Protein 4E6H (pdb70)

Radius of gyration: 32.58 Å; Cα contacts (8 Å, |Δi|>4): 567; chains: 1; bounding box: 74×67×100 Å

Foldseek 3Di:
DDDPDPLVVLVVVCVLFVLFVVSLLVNLVVCVVVVVVVVNVVSLVSVCVLQVAQLLSLLAVLVVQVVPLHDPVPPPVSCCRACPDPSHHQDPSNLVSVLVVLPSVQPCVVHPDVSVVSSLVSLVVNVQQYVLQDQACVVSLVVNLCSLVVDDQPDPVSVVVSVVVNLVSLLSNLQAQHDCLVVSLVVVLVVLCVVDVVCSVVSNVVRVVSNVVSPVVNVVLCVLCPPADDQQHNHSVVDDSPNTAGQLDDDVVNLNSLVVSLVVLVVVPSVDDPVSSLSSSLNSLSSSCNRRVNDLVSLQVNLCSQPVPDHDLCSSLVSLSSSCSNVVLDPVSLVVNLVSCVVVVVNVSNLVSLVSNLVSLVSVLVCCCVVPVVPVVVNVVSLASNQVSLLVSLVVCCVVPRDVVSVVSLVVVVVVQPSHDLVSLLSVLVVVCPVPNDRVVSVVSLVSVCVRDLLELVNLLSNLVVCLVSVVLVVNVVSLVVSQVRYDDCPSVLVSLLVSLLSCVVVDPVVSSVVSVVVSCVVDPPDDPVVSVLSSPDDPPHSVCCVPPVVVD

Secondary structure (DSSP, 8-state):
---S-HHHHHHHHHHH-TT-HHHHHHHHHHHHHTT-HHHHHHHHHHHHHH-TT-HHHHHHHHHHHHT----HHHHHHHHHHHT-SSS----HHHHHHHHHHHHHHS-STTTHHHHHHHHHHHHHHHIIIIITT-SS-HHHHHHHHHHHHT----SHHHHHHHHHHHHHHHHHHTTS--SSHHHHHHHHHHHHHHH-TTTHHHHHHHHHHHHHHHHHHHHHHHHHTTT------SSSTT--TTTS--TT---HHHHHHHHHHHHHHHT-TT---HHHHHHHHHHHHHHHHHHTTT-HHHHHHHHHHHHHHS--TTHHHHHHHHHHHH-TT-HHHHHHHHHHHHHTT-HHHHHHHHHHHHHHHHHHHHHHHHHSTT-HHHHHHHHHHHHHHHHHHHHHHHHHH-HHHHHHHHHHHHHTGGGS-THHHHHHHHHHHTTTS--HHHHHHHHHHHHHHTT-HHHHHHHHHHHHHHT-HHHHHHHHHHHTTTSSSTTHHHHHHHHHHHHHHHT--SHHHHHHHHHHHHHSTT--HHHHHHHHT-BTTB-HHHHHT-TT-

Nearest PDB structures (foldseek):
  4e6h-assembly1_A-2  TM=1.002E+00  e=3.837E-68  Kluyveromyces lactis NRRL Y-1140
  4e85-assembly1_B  TM=9.839E-01  e=1.282E-58  Kluyveromyces lactis NRRL Y-1140
  4eba-assembly2_D  TM=9.836E-01  e=1.186E-58  Kluyveromyces lactis NRRL Y-1140
  4eba-assembly1_A  TM=9.562E-01  e=1.755E-58  Kluyveromyces lactis NRRL Y-1140
  4eba-assembly3_E  TM=9.818E-01  e=4.554E-57  Kluyveromyces lactis NRRL Y-1140

InterPro domains:
  IPR003107 HAT (Half-A-TPR) repeat [SM00386] (62-94)
  IPR003107 HAT (Half-A-TPR) repeat [SM00386] (99-133)
  IPR003107 HAT (Half-A-TPR) repeat [SM00386] (147-179)
  IPR003107 HAT (Half-A-TPR) repeat [SM00386] (190-223)
  IPR003107 HAT (Half-A-TPR) repeat [SM00386] (256-296)
  IPR003107 HAT (Half-A-TPR) repeat [SM00386] (466-498)
  IPR003107 HAT (Half-A-TPR) repeat [SM00386] (500-535)
  IPR008847 Suppressor of forked [PF05843] (33-579)
  IPR011990 Tetratricopeptide-like helical domain superfamily [SSF48452] (39-584)
  IPR045243 mRNA 3'-end-processing protein Rna14-like [PTHR19980] (19-592)

Sequence (553 aa):
RDESDVIGKLNDMIEEQPTDIFLYVKLLKHHVSLKQWKQVYETFDKLHDRFPLMANIWCMRLSLEFDKELDAAVIEPVLARCLSKELGNNDLSLWLSYITYVRKKNDIITGGEEARNIVIQAFQVVVDKCAIFEPKSIQFWNEYLHFLEHWKPVNKFEEQQRVQYIRKLYKTLLCQPMDCLESMWQRYTQWEQDVNQLTARRHIGELSAQYMNARSLYQDWLNITKGLKRNLPITLNQATESNLPKPNEYDVQQLLIWLEWIRWESDNKLELSDDLHKARMTYVYMQAAQHVCFAPEIWFNMANYQGEKNTDSTVITKYLKLGQQCIPNSAVLAFSLSEQYELNTKIPEIETTILSCIDRIHLDLAALMEDDPTNESAINQLKSKLTYVYCVYMNTMKRIQGLAASRKIFGKCRRLKKLVTPDIYLENAYIEYHISKDTKTACKVLELGLKYFATDGEYINKYLDFLIYVNEESQVKSLFESSIDKISDSHLLKMIFQKVIFFESKVGSLNSVRTLEKRFFEKFPEVNKLEEFTNKYKVLDVNYLQRLELDYM

Structure (mmCIF, N/CA/C/O backbone):
data_4E6H
#
_entry.id   4E6H
#
_cell.length_a   117.350
_cell.length_b   59.790
_cell.length_c   123.480
_cell.angle_alpha   90.00
_cell.angle_beta   101.55
_cell.angle_gamma   90.00
#
_symmetry.space_group_name_H-M   'C 1 2 1'
#
loop_
_entity.id
_entity.type
_entity.pdbx_description
1 polymer "mRNA 3'-end-processing protein RNA14"
2 water water
#
loop_
_atom_site.group_PDB
_atom_site.id
_atom_site.type_symbol
_atom_site.label_atom_id
_atom_site.label_alt_id
_atom_site.label_comp_id
_atom_site.label_asym_id
_atom_site.label_entity_id
_atom_site.label_seq_id
_atom_site.pdbx_PDB_ins_code
_atom_site.Cartn_x
_atom_site.Cartn_y
_atom_site.Cartn_z
_atom_site.occupancy
_atom_site.B_iso_or_equiv
_atom_site.auth_seq_id
_atom_site.auth_comp_id
_atom_site.auth_asym_id
_atom_site.auth_atom_id
_atom_site.pdbx_PDB_model_num
ATOM 1 N N . ARG A 1 46 ? -3.351 27.423 46.775 1.00 86.95 28 ARG A N 1
ATOM 2 C CA . ARG A 1 46 ? -4.558 26.609 47.051 1.00 89.13 28 ARG A CA 1
ATOM 3 C C . ARG A 1 46 ? -5.429 26.565 45.803 1.00 89.13 28 ARG A C 1
ATOM 4 O O . ARG A 1 46 ? -6.093 27.541 45.477 1.00 88.07 28 ARG A O 1
ATOM 12 N N . ASP A 1 47 ? -5.394 25.436 45.098 1.00 90.95 29 ASP A N 1
ATOM 13 C CA . ASP A 1 47 ? -6.188 25.223 43.882 1.00 89.87 29 ASP A CA 1
ATOM 14 C C . ASP A 1 47 ? -7.374 24.372 44.353 1.00 87.91 29 ASP A C 1
ATOM 15 O O . ASP A 1 47 ? -7.540 24.176 45.550 1.00 86.51 29 ASP A O 1
ATOM 20 N N . GLU A 1 48 ? -8.189 23.869 43.435 1.00 88.82 30 GLU A N 1
ATOM 21 C CA . GLU A 1 48 ? -9.340 23.043 43.800 1.00 90.82 30 GLU A CA 1
ATOM 22 C C . GLU A 1 48 ? -9.047 21.576 43.572 1.00 92.35 30 GLU A C 1
ATOM 23 O O . GLU A 1 48 ? -8.487 20.873 44.416 1.00 94.85 30 GLU A O 1
ATOM 29 N N . SER A 1 49 ? -9.497 21.124 42.412 1.00 90.68 31 SER A N 1
ATOM 30 C CA . SER A 1 49 ? -9.288 19.772 41.959 1.00 87.33 31 SER A CA 1
ATOM 31 C C . SER A 1 49 ? -9.087 19.836 40.439 1.00 86.25 31 SER A C 1
ATOM 32 O O . SER A 1 49 ? -9.824 19.214 39.663 1.00 84.70 31 SER A O 1
ATOM 35 N N . ASP A 1 50 ? -8.106 20.668 40.051 1.00 83.32 32 ASP A N 1
ATOM 36 C CA . ASP A 1 50 ? -7.643 20.829 38.666 1.00 78.45 32 ASP A CA 1
ATOM 37 C C . ASP A 1 50 ? -6.176 20.373 38.740 1.00 75.93 32 ASP A C 1
ATOM 38 O O . ASP A 1 50 ? -5.312 21.022 39.329 1.00 75.27 32 ASP A O 1
ATOM 43 N N . VAL A 1 51 ? -5.937 19.200 38.179 1.00 72.75 33 VAL A N 1
ATOM 44 C CA . VAL A 1 51 ? -4.633 18.578 38.170 1.00 71.57 33 VAL A CA 1
ATOM 45 C C . VAL A 1 51 ? -3.570 19.442 37.503 1.00 68.74 33 VAL A C 1
ATOM 46 O O . VAL A 1 51 ? -2.456 19.578 38.025 1.00 62.09 33 VAL A O 1
ATOM 50 N N . ILE A 1 52 ? -3.928 20.030 36.363 1.00 65.99 34 ILE A N 1
ATOM 51 C CA . ILE A 1 52 ? -3.023 20.879 35.604 1.00 64.28 34 ILE A CA 1
ATOM 52 C C . ILE A 1 52 ? -2.475 22.019 36.460 1.00 63.65 34 ILE A C 1
ATOM 53 O O . ILE A 1 52 ? -1.301 22.401 36.321 1.00 60.36 34 ILE A O 1
ATOM 58 N N . GLY A 1 53 ? -3.310 22.536 37.357 1.00 59.45 35 GLY A N 1
ATOM 59 C CA . GLY A 1 53 ? -2.882 23.625 38.217 1.00 57.25 35 GLY A CA 1
ATOM 60 C C . GLY A 1 53 ? -1.893 23.186 39.287 1.00 58.90 35 GLY A C 1
ATOM 61 O O . GLY A 1 53 ? -0.911 23.881 39.561 1.00 53.57 35 GLY A O 1
ATOM 62 N N . LYS A 1 54 ? -2.153 22.037 39.909 1.00 60.81 36 LYS A N 1
ATOM 63 C CA . LYS A 1 54 ? -1.254 21.509 40.936 1.00 58.97 36 LYS A CA 1
ATOM 64 C C . LYS A 1 54 ? 0.069 21.114 40.272 1.00 56.82 36 LYS A C 1
ATOM 65 O O . LYS A 1 54 ? 1.149 21.445 40.778 1.00 51.92 36 LYS A O 1
ATOM 71 N N . LEU A 1 55 ? -0.014 20.434 39.127 1.00 55.28 37 LEU A N 1
ATOM 72 C CA . LEU A 1 55 ? 1.192 20.007 38.430 1.00 54.26 37 LEU A CA 1
ATOM 73 C C . LEU A 1 55 ? 2.123 21.174 38.093 1.00 54.43 37 LEU A C 1
ATOM 74 O O . LEU A 1 55 ? 3.322 21.135 38.378 1.00 54.99 37 LEU A O 1
ATOM 79 N N . ASN A 1 56 ? 1.584 22.230 37.513 1.00 52.47 38 ASN A N 1
ATOM 80 C CA . ASN A 1 56 ? 2.424 23.365 37.165 1.00 54.20 38 ASN A CA 1
ATOM 81 C C . ASN A 1 56 ? 3.036 24.081 38.369 1.00 52.08 38 ASN A C 1
ATOM 82 O O . ASN A 1 56 ? 4.086 24.707 38.233 1.00 46.94 38 ASN A O 1
ATOM 87 N N . ASP A 1 57 ? 2.351 24.011 39.514 1.00 51.29 39 ASP A N 1
ATOM 88 C CA . ASP A 1 57 ? 2.831 24.601 40.744 1.00 55.50 39 ASP A CA 1
ATOM 89 C C . ASP A 1 57 ? 4.093 23.815 41.163 1.00 54.30 39 ASP A C 1
ATOM 90 O O . ASP A 1 57 ? 5.135 24.410 41.436 1.00 53.23 39 ASP A O 1
ATOM 95 N N . MET A 1 58 ? 3.990 22.489 41.197 1.00 46.54 40 MET A N 1
ATOM 96 C CA . MET A 1 58 ? 5.128 21.654 41.550 1.00 47.88 40 MET A CA 1
ATOM 97 C C . MET A 1 58 ? 6.275 21.887 40.559 1.00 45.84 40 MET A C 1
ATOM 98 O O . MET A 1 58 ? 7.438 22.036 40.951 1.00 37.94 40 MET A O 1
ATOM 103 N N . ILE A 1 59 ? 5.949 21.913 39.272 1.00 40.08 41 ILE A N 1
ATOM 104 C CA . ILE A 1 59 ? 6.987 22.183 38.288 1.00 41.24 41 ILE A CA 1
ATOM 105 C C . ILE A 1 59 ? 7.656 23.539 38.592 1.00 41.33 41 ILE A C 1
ATOM 106 O O . ILE A 1 59 ? 8.879 23.695 38.579 1.00 37.35 41 ILE A O 1
ATOM 111 N N . GLU A 1 60 ? 6.839 24.521 38.900 1.00 41.80 42 GLU A N 1
ATOM 112 C CA . GLU A 1 60 ? 7.399 25.814 39.165 1.00 47.83 42 GLU A CA 1
ATOM 113 C C . GLU A 1 60 ? 8.371 25.761 40.352 1.00 48.04 42 GLU A C 1
ATOM 114 O O . GLU A 1 60 ? 9.406 26.425 40.336 1.00 42.87 42 GLU A O 1
ATOM 120 N N . GLU A 1 61 ? 8.028 24.971 41.377 1.00 48.18 43 GLU A N 1
ATOM 121 C CA . GLU A 1 61 ? 8.889 24.851 42.547 1.00 49.63 43 GLU A CA 1
ATOM 122 C C . GLU A 1 61 ? 10.207 24.139 42.263 1.00 47.14 43 GLU A C 1
ATOM 123 O O . GLU A 1 61 ? 11.235 24.510 42.826 1.00 47.45 43 GLU A O 1
ATOM 129 N N . GLN A 1 62 ? 10.169 23.131 41.396 1.00 39.23 44 GLN A N 1
ATOM 130 C CA . GLN A 1 62 ? 11.360 22.349 41.068 1.00 42.02 44 GLN A CA 1
ATOM 131 C C . GLN A 1 62 ? 11.387 22.235 39.568 1.00 37.45 44 GLN A C 1
ATOM 132 O O . GLN A 1 62 ? 11.078 21.196 39.014 1.00 38.51 44 GLN A O 1
ATOM 138 N N . PRO A 1 63 ? 11.800 23.314 38.891 1.00 37.72 45 PRO A N 1
ATOM 139 C CA . PRO A 1 63 ? 11.826 23.285 37.434 1.00 35.63 45 PRO A CA 1
ATOM 140 C C . PRO A 1 63 ? 12.808 22.315 36.808 1.00 35.90 45 PRO A C 1
ATOM 141 O O . PRO A 1 63 ? 12.811 22.139 35.598 1.00 32.31 45 PRO A O 1
ATOM 145 N N . THR A 1 64 ? 13.617 21.650 37.628 1.00 38.67 46 THR A N 1
ATOM 146 C CA . THR A 1 64 ? 14.571 20.704 37.069 1.00 38.16 46 THR A CA 1
ATOM 147 C C . THR A 1 64 ? 14.121 19.267 37.260 1.00 36.53 46 THR A C 1
ATOM 148 O O . THR A 1 64 ? 14.815 18.344 36.853 1.00 37.55 46 THR A O 1
ATOM 152 N N . ASP A 1 65 ? 12.945 19.086 37.852 1.00 39.37 47 ASP A N 1
ATOM 153 C CA . ASP A 1 65 ? 12.411 17.736 38.096 1.00 37.88 47 ASP A CA 1
ATOM 154 C C . ASP A 1 65 ? 11.686 17.271 36.824 1.00 38.41 47 ASP A C 1
ATOM 155 O O . ASP A 1 65 ? 10.503 17.527 36.609 1.00 38.38 47 ASP A O 1
ATOM 160 N N . ILE A 1 66 ? 12.407 16.575 35.966 1.00 39.96 48 ILE A N 1
ATOM 161 C CA . ILE A 1 66 ? 11.824 16.134 34.713 1.00 42.06 48 ILE A CA 1
ATOM 162 C C . ILE A 1 66 ? 10.549 15.222 34.858 1.00 46.19 48 ILE A C 1
ATOM 163 O O . ILE A 1 66 ? 9.582 15.373 34.092 1.00 45.87 48 ILE A O 1
ATOM 168 N N . PHE A 1 67 ? 10.525 14.300 35.821 1.00 43.34 49 PHE A N 1
ATOM 169 C CA . PHE A 1 67 ? 9.342 13.463 35.941 1.00 39.95 49 PHE A CA 1
ATOM 170 C C . PHE A 1 67 ? 8.097 14.332 36.102 1.00 38.41 49 PHE A C 1
ATOM 171 O O . PHE A 1 67 ? 7.065 13.998 35.565 1.00 37.33 49 PHE A O 1
ATOM 179 N N . LEU A 1 68 ? 8.182 15.446 36.833 1.00 35.01 50 LEU A N 1
ATOM 180 C CA . LEU A 1 68 ? 7.011 16.301 36.953 1.00 38.21 50 LEU A CA 1
ATOM 181 C C . LEU A 1 68 ? 6.496 16.737 35.575 1.00 40.56 50 LEU A C 1
ATOM 182 O O . LEU A 1 68 ? 5.291 16.745 35.357 1.00 43.36 50 LEU A O 1
ATOM 187 N N . TYR A 1 69 ? 7.383 17.081 34.635 1.00 41.39 51 TYR A N 1
ATOM 188 C CA . TYR A 1 69 ? 6.896 17.496 33.304 1.00 40.47 51 TYR A CA 1
ATOM 189 C C . TYR A 1 69 ? 6.292 16.311 32.606 1.00 41.12 51 TYR A C 1
ATOM 190 O O . TYR A 1 69 ? 5.293 16.458 31.881 1.00 38.84 51 TYR A O 1
ATOM 199 N N . VAL A 1 70 ? 6.929 15.150 32.779 1.00 42.91 52 VAL A N 1
ATOM 200 C CA . VAL A 1 70 ? 6.435 13.907 32.157 1.00 45.68 52 VAL A CA 1
ATOM 201 C C . VAL A 1 70 ? 4.976 13.665 32.604 1.00 47.44 52 VAL A C 1
ATOM 202 O O . VAL A 1 70 ? 4.093 13.371 31.783 1.00 46.99 52 VAL A O 1
ATOM 206 N N . LYS A 1 71 ? 4.718 13.806 33.900 1.00 47.85 53 LYS A N 1
ATOM 207 C CA . LYS A 1 71 ? 3.371 13.602 34.379 1.00 49.01 53 LYS A CA 1
ATOM 208 C C . LYS A 1 71 ? 2.432 14.599 33.732 1.00 50.20 53 LYS A C 1
ATOM 209 O O . LYS A 1 71 ? 1.358 14.217 33.288 1.00 52.02 53 LYS A O 1
ATOM 215 N N . LEU A 1 72 ? 2.835 15.866 33.659 1.00 47.84 54 LEU A N 1
ATOM 216 C CA . LEU A 1 72 ? 1.968 16.880 33.083 1.00 43.02 54 LEU A CA 1
ATOM 217 C C . LEU A 1 72 ? 1.719 16.624 31.583 1.00 45.92 54 LEU A C 1
ATOM 218 O O . LEU A 1 72 ? 0.662 16.976 31.052 1.00 47.73 54 LEU A O 1
ATOM 223 N N . LEU A 1 73 ? 2.688 15.990 30.926 1.00 44.75 55 LEU A N 1
ATOM 224 C CA . LEU A 1 73 ? 2.620 15.668 29.507 1.00 46.12 55 LEU A CA 1
ATOM 225 C C . LEU A 1 73 ? 1.677 14.470 29.276 1.00 53.28 55 LEU A C 1
ATOM 226 O O . LEU A 1 73 ? 0.841 14.489 28.355 1.00 47.43 55 LEU A O 1
ATOM 231 N N . LYS A 1 74 ? 1.811 13.419 30.090 1.00 55.32 56 LYS A N 1
ATOM 232 C CA . LYS A 1 74 ? 0.910 12.284 29.953 1.00 54.38 56 LYS A CA 1
ATOM 233 C C . LYS A 1 74 ? -0.512 12.815 30.107 1.00 55.93 56 LYS A C 1
ATOM 234 O O . LYS A 1 74 ? -1.407 12.471 29.317 1.00 57.50 56 LYS A O 1
ATOM 240 N N . HIS A 1 75 ? -0.716 13.688 31.094 1.00 54.97 57 HIS A N 1
ATOM 241 C CA . HIS A 1 75 ? -2.038 14.268 31.313 1.00 55.55 57 HIS A CA 1
ATOM 242 C C . HIS A 1 75 ? -2.580 15.062 30.110 1.00 57.51 57 HIS A C 1
ATOM 243 O O . HIS A 1 75 ? -3.716 14.870 29.725 1.00 59.43 57 HIS A O 1
ATOM 250 N N . HIS A 1 76 ? -1.793 15.962 29.522 1.00 59.46 58 HIS A N 1
ATOM 251 C CA . HIS A 1 76 ? -2.273 16.714 28.360 1.00 58.24 58 HIS A CA 1
ATOM 252 C C . HIS A 1 76 ? -2.495 15.791 27.147 1.00 58.63 58 HIS A C 1
ATOM 253 O O . HIS A 1 76 ? -3.401 16.005 26.339 1.00 56.20 58 HIS A O 1
ATOM 260 N N . VAL A 1 77 ? -1.667 14.763 27.028 1.00 60.43 59 VAL A N 1
ATOM 261 C CA . VAL A 1 77 ? -1.791 13.797 25.938 1.00 62.06 59 VAL A CA 1
ATOM 262 C C . VAL A 1 77 ? -3.085 12.983 26.045 1.00 67.64 59 VAL A C 1
ATOM 263 O O . VAL A 1 77 ? -3.749 12.737 25.042 1.00 69.37 59 VAL A O 1
ATOM 267 N N . SER A 1 78 ? -3.461 12.583 27.255 1.00 69.77 60 SER A N 1
ATOM 268 C CA . SER A 1 78 ? -4.678 11.794 27.415 1.00 70.74 60 SER A CA 1
ATOM 269 C C . SER A 1 78 ? -5.927 12.645 27.155 1.00 70.68 60 SER A C 1
ATOM 270 O O . SER A 1 78 ? -6.981 12.126 26.822 1.00 71.10 60 SER A O 1
ATOM 273 N N . LEU A 1 79 ? -5.814 13.954 27.317 1.00 68.98 61 LEU A N 1
ATOM 274 C CA . LEU A 1 79 ? -6.949 14.823 27.078 1.00 67.24 61 LEU A CA 1
ATOM 275 C C . LEU A 1 79 ? -6.847 15.414 25.676 1.00 69.50 61 LEU A C 1
ATOM 276 O O . LEU A 1 79 ? -7.627 16.299 25.308 1.00 68.52 61 LEU A O 1
ATOM 281 N N . LYS A 1 80 ? -5.865 14.931 24.913 1.00 72.66 62 LYS A N 1
ATOM 282 C CA . LYS A 1 80 ? -5.592 15.388 23.548 1.00 76.46 62 LYS A CA 1
ATOM 283 C C . LYS A 1 80 ? -5.347 16.908 23.396 1.00 77.33 62 LYS A C 1
ATOM 284 O O . LYS A 1 80 ? -5.526 17.464 22.310 1.00 78.50 62 LYS A O 1
ATOM 290 N N . GLN A 1 81 ? -4.921 17.580 24.461 1.00 75.22 63 GLN A N 1
ATOM 291 C CA . GLN A 1 81 ? -4.668 19.018 24.381 1.00 75.93 63 GLN A CA 1
ATOM 292 C C . GLN A 1 81 ? -3.242 19.284 23.862 1.00 73.40 63 GLN A C 1
ATOM 293 O O . GLN A 1 81 ? -2.384 19.803 24.580 1.00 73.19 63 GLN A O 1
ATOM 299 N N . TRP A 1 82 ? -3.008 18.943 22.602 1.00 69.38 64 TRP A N 1
ATOM 300 C CA . TRP A 1 82 ? -1.692 19.073 22.006 1.00 69.51 64 TRP A CA 1
ATOM 301 C C . TRP A 1 82 ? -0.994 20.419 22.066 1.00 68.89 64 TRP A C 1
ATOM 302 O O . TRP A 1 82 ? 0.237 20.478 22.073 1.00 66.62 64 TRP A O 1
ATOM 313 N N . LYS A 1 83 ? -1.744 21.506 22.103 1.00 65.52 65 LYS A N 1
ATOM 314 C CA . LYS A 1 83 ? -1.075 22.789 22.188 1.00 63.45 65 LYS A CA 1
ATOM 315 C C . LYS A 1 83 ? -0.252 22.795 23.498 1.00 64.05 65 LYS A C 1
ATOM 316 O O . LYS A 1 83 ? 0.925 23.140 23.494 1.00 59.79 65 LYS A O 1
ATOM 322 N N . GLN A 1 84 ? -0.877 22.398 24.610 1.00 64.19 66 GLN A N 1
ATOM 323 C CA . GLN A 1 84 ? -0.195 22.361 25.903 1.00 63.55 66 GLN A CA 1
ATOM 324 C C . GLN A 1 84 ? 0.904 21.305 25.957 1.00 59.60 66 GLN A C 1
ATOM 325 O O . GLN A 1 84 ? 1.921 21.521 26.623 1.00 58.88 66 GLN A O 1
ATOM 331 N N . VAL A 1 85 ? 0.708 20.175 25.277 1.00 54.12 67 VAL A N 1
ATOM 332 C CA . VAL A 1 85 ? 1.751 19.135 25.230 1.00 54.84 67 VAL A CA 1
ATOM 333 C C . VAL A 1 85 ? 3.041 19.746 24.642 1.00 56.97 67 VAL A C 1
ATOM 334 O O . VAL A 1 85 ? 4.127 19.622 25.215 1.00 59.45 67 VAL A O 1
ATOM 338 N N . TYR A 1 86 ? 2.909 20.406 23.498 1.00 54.73 68 TYR A N 1
ATOM 339 C CA . TYR A 1 86 ? 4.039 21.034 22.836 1.00 52.42 68 TYR A CA 1
ATOM 340 C C . TYR A 1 86 ? 4.591 22.180 23.670 1.00 53.52 68 TYR A C 1
ATOM 341 O O . TYR A 1 86 ? 5.807 22.394 23.691 1.00 53.57 68 TYR A O 1
ATOM 350 N N . GLU A 1 87 ? 3.718 22.896 24.387 1.00 52.18 69 GLU A N 1
ATOM 351 C CA . GLU A 1 87 ? 4.174 23.984 25.252 1.00 50.07 69 GLU A CA 1
ATOM 352 C C . GLU A 1 87 ? 5.005 23.410 26.425 1.00 50.19 69 GLU A C 1
ATOM 353 O O . GLU A 1 87 ? 6.021 24.006 26.849 1.00 46.01 69 GLU A O 1
ATOM 359 N N . THR A 1 88 ? 4.552 22.261 26.948 1.00 44.95 70 THR A N 1
ATOM 360 C CA . THR A 1 88 ? 5.229 21.608 28.046 1.00 45.30 70 THR A CA 1
ATOM 361 C C . THR A 1 88 ? 6.597 21.103 27.582 1.00 42.06 70 THR A C 1
ATOM 362 O O . THR A 1 88 ? 7.611 21.377 28.232 1.00 38.72 70 THR A O 1
ATOM 366 N N . PHE A 1 89 ? 6.641 20.386 26.467 1.00 43.15 71 PHE A N 1
ATOM 367 C CA . PHE A 1 89 ? 7.929 19.940 25.928 1.00 44.17 71 PHE A CA 1
ATOM 368 C C . PHE A 1 89 ? 8.899 21.126 25.692 1.00 47.20 71 PHE A C 1
ATOM 369 O O . PHE A 1 89 ? 10.074 21.058 26.069 1.00 50.78 71 PHE A O 1
ATOM 377 N N . ASP A 1 90 ? 8.418 22.213 25.085 1.00 45.92 72 ASP A N 1
ATOM 378 C CA . ASP A 1 90 ? 9.276 23.378 24.815 1.00 45.78 72 ASP A CA 1
ATOM 379 C C . ASP A 1 90 ? 9.897 23.950 26.111 1.00 48.63 72 ASP A C 1
ATOM 380 O O . ASP A 1 90 ? 11.042 24.414 26.125 1.00 48.67 72 ASP A O 1
ATOM 385 N N . LYS A 1 91 ? 9.141 23.917 27.196 1.00 46.89 73 LYS A N 1
ATOM 386 C CA . LYS A 1 91 ? 9.675 24.357 28.469 1.00 47.34 73 LYS A CA 1
ATOM 387 C C . LYS A 1 91 ? 10.881 23.454 28.820 1.00 43.47 73 LYS A C 1
ATOM 388 O O . LYS A 1 91 ? 11.911 23.943 29.248 1.00 42.76 73 LYS A O 1
ATOM 394 N N . LEU A 1 92 ? 10.730 22.144 28.662 1.00 39.78 74 LEU A N 1
ATOM 395 C CA . LEU A 1 92 ? 11.814 21.189 28.934 1.00 37.52 74 LEU A CA 1
ATOM 396 C C . LEU A 1 92 ? 13.041 21.454 28.058 1.00 39.81 74 LEU A C 1
ATOM 397 O O . LEU A 1 92 ? 14.147 21.480 28.573 1.00 39.64 74 LEU A O 1
ATOM 402 N N . HIS A 1 93 ? 12.824 21.631 26.738 1.00 41.80 75 HIS A N 1
ATOM 403 C CA . HIS A 1 93 ? 13.906 21.855 25.778 1.00 39.99 75 HIS A CA 1
ATOM 404 C C . HIS A 1 93 ? 14.658 23.120 26.055 1.00 38.47 75 HIS A C 1
ATOM 405 O O . HIS A 1 93 ? 15.864 23.192 25.820 1.00 41.32 75 HIS A O 1
ATOM 412 N N . ASP A 1 94 ? 13.947 24.132 26.512 1.00 35.32 76 ASP A N 1
ATOM 413 C CA . ASP A 1 94 ? 14.597 25.390 26.791 1.00 42.99 76 ASP A CA 1
ATOM 414 C C . ASP A 1 94 ? 15.592 25.248 27.940 1.00 44.42 76 ASP A C 1
ATOM 415 O O . ASP A 1 94 ? 16.669 25.832 27.910 1.00 39.99 76 ASP A O 1
ATOM 420 N N . ARG A 1 95 ? 15.246 24.411 28.914 1.00 42.65 77 ARG A N 1
ATOM 421 C CA . ARG A 1 95 ? 16.073 24.202 30.084 1.00 40.48 77 ARG A CA 1
ATOM 422 C C . ARG A 1 95 ? 17.085 23.100 29.871 1.00 36.74 77 ARG A C 1
ATOM 423 O O . ARG A 1 95 ? 18.251 23.266 30.242 1.00 33.62 77 ARG A O 1
ATOM 431 N N . PHE A 1 96 ? 16.648 22.018 29.226 1.00 33.72 78 PHE A N 1
ATOM 432 C CA . PHE A 1 96 ? 17.496 20.832 28.965 1.00 33.44 78 PHE A CA 1
ATOM 433 C C . PHE A 1 96 ? 17.708 20.569 27.475 1.00 36.58 78 PHE A C 1
ATOM 434 O O . PHE A 1 96 ? 17.410 19.466 26.973 1.00 31.05 78 PHE A O 1
ATOM 442 N N . PRO A 1 97 ? 18.291 21.551 26.761 1.00 35.54 79 PRO A N 1
ATOM 443 C CA . PRO A 1 97 ? 18.545 21.445 25.327 1.00 33.51 79 PRO A CA 1
ATOM 444 C C . PRO A 1 97 ? 19.324 20.245 24.849 1.00 39.22 79 PRO A C 1
ATOM 445 O O . PRO A 1 97 ? 19.077 19.754 23.756 1.00 40.76 79 PRO A O 1
ATOM 449 N N . LEU A 1 98 ? 20.268 19.778 25.658 1.00 42.18 80 LEU A N 1
ATOM 450 C CA . LEU A 1 98 ? 21.104 18.639 25.280 1.00 40.90 80 LEU A CA 1
ATOM 451 C C . LEU A 1 98 ? 20.695 17.268 25.861 1.00 42.46 80 LEU A C 1
ATOM 452 O O . LEU A 1 98 ? 21.481 16.320 25.820 1.00 42.94 80 LEU A O 1
ATOM 457 N N . MET A 1 99 ? 19.489 17.168 26.413 1.00 40.97 81 MET A N 1
ATOM 458 C CA . MET A 1 99 ? 18.986 15.886 26.972 1.00 38.18 81 MET A CA 1
ATOM 459 C C . MET A 1 99 ? 18.388 15.161 25.784 1.00 33.38 81 MET A C 1
ATOM 460 O O . MET A 1 99 ? 17.209 15.306 25.496 1.00 35.64 81 MET A O 1
ATOM 465 N N . ALA A 1 100 ? 19.196 14.411 25.064 1.00 34.47 82 ALA A N 1
ATOM 466 C CA . ALA A 1 100 ? 18.668 13.775 23.878 1.00 37.18 82 ALA A CA 1
ATOM 467 C C . ALA A 1 100 ? 17.469 12.888 24.190 1.00 42.44 82 ALA A C 1
ATOM 468 O O . ALA A 1 100 ? 16.514 12.867 23.427 1.00 39.66 82 ALA A O 1
ATOM 470 N N . ASN A 1 101 ? 17.479 12.216 25.342 1.00 40.73 83 ASN A N 1
ATOM 471 C CA . ASN A 1 101 ? 16.373 11.318 25.638 1.00 44.08 83 ASN A CA 1
ATOM 472 C C . ASN A 1 101 ? 15.026 11.995 25.547 1.00 45.19 83 ASN A C 1
ATOM 473 O O . ASN A 1 101 ? 14.070 11.387 25.069 1.00 50.63 83 ASN A O 1
ATOM 478 N N . ILE A 1 102 ? 14.938 13.238 26.013 1.00 44.54 84 ILE A N 1
ATOM 479 C CA . ILE A 1 102 ? 13.679 13.997 25.974 1.00 41.35 84 ILE A CA 1
ATOM 480 C C . ILE A 1 102 ? 13.201 14.271 24.540 1.00 45.17 84 ILE A C 1
ATOM 481 O O . ILE A 1 102 ? 11.998 14.234 24.264 1.00 47.35 84 ILE A O 1
ATOM 486 N N . TRP A 1 103 ? 14.130 14.599 23.642 1.00 44.21 85 TRP A N 1
ATOM 487 C CA . TRP A 1 103 ? 13.764 14.821 22.255 1.00 45.37 85 TRP A CA 1
ATOM 488 C C . TRP A 1 103 ? 13.226 13.469 21.705 1.00 46.05 85 TRP A C 1
ATOM 489 O O . TRP A 1 103 ? 12.257 13.425 20.966 1.00 43.48 85 TRP A O 1
ATOM 500 N N . CYS A 1 104 ? 13.852 12.366 22.099 1.00 45.48 86 CYS A N 1
ATOM 501 C CA . CYS A 1 104 ? 13.396 11.059 21.675 1.00 48.05 86 CYS A CA 1
ATOM 502 C C . CYS A 1 104 ? 11.941 10.881 22.131 1.00 50.20 86 CYS A C 1
ATOM 503 O O . CYS A 1 104 ? 11.137 10.272 21.431 1.00 46.00 86 CYS A O 1
ATOM 506 N N . MET A 1 105 ? 11.592 11.430 23.292 1.00 50.18 87 MET A N 1
ATOM 507 C CA . MET A 1 105 ? 10.220 11.279 23.766 1.00 53.08 87 MET A CA 1
ATOM 508 C C . MET A 1 105 ? 9.246 12.009 22.876 1.00 51.40 87 MET A C 1
ATOM 509 O O . MET A 1 105 ? 8.185 11.466 22.564 1.00 52.08 87 MET A O 1
ATOM 514 N N . ARG A 1 106 ? 9.588 13.226 22.476 1.00 47.32 88 ARG A N 1
ATOM 515 C CA . ARG A 1 106 ? 8.695 13.994 21.620 1.00 46.37 88 ARG A CA 1
ATOM 516 C C . ARG A 1 106 ? 8.564 13.341 20.250 1.00 47.60 88 ARG A C 1
ATOM 517 O O . ARG A 1 106 ? 7.454 13.188 19.753 1.00 47.29 88 ARG A O 1
ATOM 525 N N . LEU A 1 107 ? 9.680 12.918 19.658 1.00 49.04 89 LEU A N 1
ATOM 526 C CA . LEU A 1 107 ? 9.610 12.294 18.332 1.00 54.36 89 LEU A CA 1
ATOM 527 C C . LEU A 1 107 ? 8.788 11.009 18.376 1.00 56.91 89 LEU A C 1
ATOM 528 O O . LEU A 1 107 ? 7.865 10.861 17.575 1.00 55.75 89 LEU A O 1
ATOM 533 N N . SER A 1 108 ? 9.098 10.104 19.312 1.00 57.57 90 SER A N 1
ATOM 534 C CA . SER A 1 108 ? 8.358 8.846 19.449 1.00 59.92 90 SER A CA 1
ATOM 535 C C . SER A 1 108 ? 6.845 9.074 19.561 1.00 59.94 90 SER A C 1
ATOM 536 O O . SER A 1 108 ? 6.053 8.327 19.006 1.00 53.46 90 SER A O 1
ATOM 539 N N . LEU A 1 109 ? 6.460 10.122 20.274 1.00 61.19 91 LEU A N 1
ATOM 540 C CA . LEU A 1 109 ? 5.057 10.462 20.456 1.00 66.88 91 LEU A CA 1
ATOM 541 C C . LEU A 1 109 ? 4.406 10.778 19.081 1.00 70.94 91 LEU A C 1
ATOM 542 O O . LEU A 1 109 ? 3.231 10.481 18.845 1.00 68.99 91 LEU A O 1
ATOM 547 N N . GLU A 1 110 ? 5.189 11.375 18.184 1.00 71.37 92 GLU A N 1
ATOM 548 C CA . GLU A 1 110 ? 4.706 11.737 16.869 1.00 73.53 92 GLU A CA 1
ATOM 549 C C . GLU A 1 110 ? 4.690 10.551 15.915 1.00 75.46 92 GLU A C 1
ATOM 550 O O . GLU A 1 110 ? 3.779 10.411 15.114 1.00 77.02 92 GLU A O 1
ATOM 556 N N . PHE A 1 111 ? 5.702 9.699 16.005 1.00 78.51 93 PHE A N 1
ATOM 557 C CA . PHE A 1 111 ? 5.810 8.533 15.143 1.00 78.88 93 PHE A CA 1
ATOM 558 C C . PHE A 1 111 ? 4.646 7.569 15.380 1.00 83.21 93 PHE A C 1
ATOM 559 O O . PHE A 1 111 ? 4.103 6.999 14.431 1.00 84.76 93 PHE A O 1
ATOM 567 N N . ASP A 1 112 ? 4.269 7.380 16.641 1.00 85.16 94 ASP A N 1
ATOM 568 C CA . ASP A 1 112 ? 3.174 6.466 16.978 1.00 90.44 94 ASP A CA 1
ATOM 569 C C . ASP A 1 112 ? 1.821 6.828 16.359 1.00 90.73 94 ASP A C 1
ATOM 570 O O . ASP A 1 112 ? 0.886 6.033 16.405 1.00 91.20 94 ASP A O 1
ATOM 575 N N . LYS A 1 113 ? 1.714 8.018 15.785 1.00 90.92 95 LYS A N 1
ATOM 576 C CA . LYS A 1 113 ? 0.462 8.442 15.181 1.00 92.01 95 LYS A CA 1
ATOM 577 C C . LYS A 1 113 ? 0.604 8.911 13.730 1.00 94.18 95 LYS A C 1
ATOM 578 O O . LYS A 1 113 ? 0.062 8.297 12.801 1.00 94.53 95 LYS A O 1
ATOM 584 N N . GLU A 1 116 ? 0.892 7.232 9.255 1.00 96.85 98 GLU A N 1
ATOM 585 C CA . GLU A 1 116 ? 1.705 8.058 8.356 1.00 98.79 98 GLU A CA 1
ATOM 586 C C . GLU A 1 116 ? 2.691 8.909 9.169 1.00 97.71 98 GLU A C 1
ATOM 587 O O . GLU A 1 116 ? 2.848 8.669 10.368 1.00 102.38 98 GLU A O 1
ATOM 593 N N . LEU A 1 117 ? 3.354 9.886 8.535 1.00 91.97 99 LEU A N 1
ATOM 594 C CA . LEU A 1 117 ? 4.313 10.770 9.239 1.00 85.44 99 LEU A CA 1
ATOM 595 C C . LEU A 1 117 ? 4.213 12.228 8.788 1.00 80.11 99 LEU A C 1
ATOM 596 O O . LEU A 1 117 ? 4.705 12.581 7.719 1.00 76.82 99 LEU A O 1
ATOM 601 N N . ASP A 1 118 ? 3.597 13.071 9.613 1.00 76.78 100 ASP A N 1
ATOM 602 C CA . ASP A 1 118 ? 3.428 14.489 9.282 1.00 75.53 100 ASP A CA 1
ATOM 603 C C . ASP A 1 118 ? 4.732 15.307 9.357 1.00 73.96 100 ASP A C 1
ATOM 604 O O . ASP A 1 118 ? 5.230 15.668 10.434 1.00 72.14 100 ASP A O 1
ATOM 609 N N . ALA A 1 119 ? 5.267 15.620 8.189 1.00 71.12 101 ALA A N 1
ATOM 610 C CA . ALA A 1 119 ? 6.513 16.352 8.108 1.00 67.85 101 ALA A CA 1
ATOM 611 C C . ALA A 1 119 ? 6.428 17.788 8.598 1.00 63.91 101 ALA A C 1
ATOM 612 O O . ALA A 1 119 ? 7.434 18.356 8.981 1.00 66.57 101 ALA A O 1
ATOM 614 N N . ALA A 1 120 ? 5.244 18.375 8.606 1.00 57.90 102 ALA A N 1
ATOM 615 C CA . ALA A 1 120 ? 5.121 19.747 9.047 1.00 58.99 102 ALA A CA 1
ATOM 616 C C . ALA A 1 120 ? 5.435 19.894 10.521 1.00 60.80 102 ALA A C 1
ATOM 617 O O . ALA A 1 120 ? 5.826 20.974 10.980 1.00 60.69 102 ALA A O 1
ATOM 619 N N . VAL A 1 121 ? 5.237 18.803 11.256 1.00 59.28 103 VAL A N 1
ATOM 620 C CA . VAL A 1 121 ? 5.463 18.766 12.691 1.00 62.98 103 VAL A CA 1
ATOM 621 C C . VAL A 1 121 ? 6.845 18.247 13.082 1.00 61.98 103 VAL A C 1
ATOM 622 O O . VAL A 1 121 ? 7.505 18.793 13.978 1.00 61.14 103 VAL A O 1
ATOM 626 N N . ILE A 1 122 ? 7.267 17.193 12.392 1.00 58.75 104 ILE A N 1
ATOM 627 C CA . ILE A 1 122 ? 8.520 16.529 12.687 1.00 56.06 104 ILE A CA 1
ATOM 628 C C . ILE A 1 122 ? 9.827 17.195 12.287 1.00 58.53 104 ILE A C 1
ATOM 629 O O . ILE A 1 122 ? 10.813 17.129 13.037 1.00 56.87 104 ILE A O 1
ATOM 634 N N . GLU A 1 123 ? 9.854 17.846 11.130 1.00 58.74 105 GLU A N 1
ATOM 635 C CA . GLU A 1 123 ? 11.104 18.457 10.683 1.00 59.80 105 GLU A CA 1
ATOM 636 C C . GLU A 1 123 ? 11.496 19.669 11.516 1.00 52.24 105 GLU A C 1
ATOM 637 O O . GLU A 1 123 ? 12.655 19.859 11.787 1.00 52.09 105 GLU A O 1
ATOM 643 N N . PRO A 1 124 ? 10.540 20.509 11.924 1.00 52.02 106 PRO A N 1
ATOM 644 C CA . PRO A 1 124 ? 11.010 21.637 12.736 1.00 52.99 106 PRO A CA 1
ATOM 645 C C . PRO A 1 124 ? 11.712 21.109 14.020 1.00 55.23 106 PRO A C 1
ATOM 646 O O . PRO A 1 124 ? 12.739 21.662 14.458 1.00 54.72 106 PRO A O 1
ATOM 650 N N . VAL A 1 125 ? 11.154 20.042 14.601 1.00 50.97 107 VAL A N 1
ATOM 651 C CA . VAL A 1 125 ? 11.705 19.423 15.811 1.00 49.80 107 VAL A CA 1
ATOM 652 C C . VAL A 1 125 ? 13.095 18.832 15.525 1.00 47.83 107 VAL A C 1
ATOM 653 O O . VAL A 1 125 ? 14.006 18.997 16.308 1.00 47.73 107 VAL A O 1
ATOM 657 N N . LEU A 1 126 ? 13.260 18.162 14.391 1.00 46.93 108 LEU A N 1
ATOM 658 C CA . LEU A 1 126 ? 14.548 17.576 14.059 1.00 44.01 108 LEU A CA 1
ATOM 659 C C . LEU A 1 126 ? 15.547 18.708 13.800 1.00 48.70 108 LEU A C 1
ATOM 660 O O . LEU A 1 126 ? 16.756 18.597 14.133 1.00 45.65 108 LEU A O 1
ATOM 665 N N . ALA A 1 127 ? 15.044 19.796 13.219 1.00 40.33 109 ALA A N 1
ATOM 666 C CA . ALA A 1 127 ? 15.905 20.927 12.926 1.00 45.50 109 ALA A CA 1
ATOM 667 C C . ALA A 1 127 ? 16.404 21.594 14.232 1.00 45.43 109 ALA A C 1
ATOM 668 O O . ALA A 1 127 ? 17.517 22.104 14.274 1.00 46.74 109 ALA A O 1
ATOM 670 N N . ARG A 1 128 ? 15.572 21.613 15.266 1.00 38.39 110 ARG A N 1
ATOM 671 C CA . ARG A 1 128 ? 15.962 22.223 16.517 1.00 44.24 110 ARG A CA 1
ATOM 672 C C . ARG A 1 128 ? 16.989 21.392 17.298 1.00 46.73 110 ARG A C 1
ATOM 673 O O . ARG A 1 128 ? 18.060 21.909 17.683 1.00 45.73 110 ARG A O 1
ATOM 681 N N . CYS A 1 129 ? 16.671 20.111 17.499 1.00 44.62 111 CYS A N 1
ATOM 682 C CA . CYS A 1 129 ? 17.511 19.214 18.288 1.00 45.09 111 CYS A CA 1
ATOM 683 C C . CYS A 1 129 ? 18.797 18.767 17.601 1.00 43.00 111 CYS A C 1
ATOM 684 O O . CYS A 1 129 ? 19.754 18.378 18.284 1.00 43.13 111 CYS A O 1
ATOM 687 N N . LEU A 1 130 ? 18.831 18.832 16.271 1.00 40.13 112 LEU A N 1
ATOM 688 C CA . LEU A 1 130 ? 20.052 18.483 15.533 1.00 43.02 112 LEU A CA 1
ATOM 689 C C . LEU A 1 130 ? 20.740 19.753 14.969 1.00 47.91 112 LEU A C 1
ATOM 690 O O . LEU A 1 130 ? 21.657 19.664 14.140 1.00 47.17 112 LEU A O 1
ATOM 695 N N . SER A 1 131 ? 20.312 20.927 15.440 1.00 51.35 113 SER A N 1
ATOM 696 C CA . SER A 1 131 ? 20.893 22.214 15.001 1.00 53.37 113 SER A CA 1
ATOM 697 C C . SER A 1 131 ? 22.416 22.278 15.194 1.00 54.98 113 SER A C 1
ATOM 698 O O . SER A 1 131 ? 23.017 21.435 15.853 1.00 57.88 113 SER A O 1
ATOM 701 N N . LYS A 1 132 ? 23.042 23.302 14.637 1.00 57.59 114 LYS A N 1
ATOM 702 C CA . LYS A 1 132 ? 24.485 23.434 14.751 1.00 58.60 114 LYS A CA 1
ATOM 703 C C . LYS A 1 132 ? 24.984 23.877 16.124 1.00 57.02 114 LYS A C 1
ATOM 704 O O . LYS A 1 132 ? 26.022 23.393 16.569 1.00 59.32 114 LYS A O 1
ATOM 710 N N . GLU A 1 133 ? 24.277 24.781 16.801 1.00 55.70 115 GLU A N 1
ATOM 711 C CA . GLU A 1 133 ? 24.751 25.221 18.110 1.00 61.54 115 GLU A CA 1
ATOM 712 C C . GLU A 1 133 ? 24.340 24.272 19.252 1.00 59.42 115 GLU A C 1
ATOM 713 O O . GLU A 1 133 ? 25.181 23.865 20.055 1.00 62.08 115 GLU A O 1
ATOM 719 N N . LEU A 1 134 ? 23.069 23.893 19.310 1.00 56.50 116 LEU A N 1
ATOM 720 C CA . LEU A 1 134 ? 22.600 22.996 20.369 1.00 54.47 116 LEU A CA 1
ATOM 721 C C . LEU A 1 134 ? 22.416 21.623 19.802 1.00 52.18 116 LEU A C 1
ATOM 722 O O . LEU A 1 134 ? 21.345 21.067 19.925 1.00 56.58 116 LEU A O 1
ATOM 727 N N . GLY A 1 135 ? 23.468 21.059 19.218 1.00 52.23 117 GLY A N 1
ATOM 728 C CA . GLY A 1 135 ? 23.340 19.758 18.569 1.00 48.36 117 GLY A CA 1
ATOM 729 C C . GLY A 1 135 ? 23.445 18.462 19.352 1.00 47.06 117 GLY A C 1
ATOM 730 O O . GLY A 1 135 ? 24.510 18.100 19.818 1.00 51.46 117 GLY A O 1
ATOM 731 N N . ASN A 1 136 ? 22.354 17.720 19.441 1.00 42.75 118 ASN A N 1
ATOM 732 C CA . ASN A 1 136 ? 22.390 16.473 20.182 1.00 42.01 118 ASN A CA 1
ATOM 733 C C . ASN A 1 136 ? 23.063 15.421 19.358 1.00 43.94 118 ASN A C 1
ATOM 734 O O . ASN A 1 136 ? 22.916 15.348 18.144 1.00 45.49 118 ASN A O 1
ATOM 739 N N . ASN A 1 137 ? 23.835 14.599 20.032 1.00 48.68 119 ASN A N 1
ATOM 740 C CA . ASN A 1 137 ? 24.563 13.574 19.350 1.00 44.41 119 ASN A CA 1
ATOM 741 C C . ASN A 1 137 ? 24.449 12.307 20.182 1.00 45.19 119 ASN A C 1
ATOM 742 O O . ASN A 1 137 ? 25.352 11.949 20.932 1.00 49.26 119 ASN A O 1
ATOM 747 N N . ASP A 1 138 ? 23.309 11.634 20.021 1.00 47.76 120 ASP A N 1
ATOM 748 C CA . ASP A 1 138 ? 22.970 10.418 20.749 1.00 48.15 120 ASP A CA 1
ATOM 749 C C . ASP A 1 138 ? 22.393 9.337 19.816 1.00 46.75 120 ASP A C 1
ATOM 750 O O . ASP A 1 138 ? 21.440 9.607 19.070 1.00 42.06 120 ASP A O 1
ATOM 755 N N . LEU A 1 139 ? 22.907 8.108 19.899 1.00 47.24 121 LEU A N 1
ATOM 756 C CA . LEU A 1 139 ? 22.410 7.029 19.019 1.00 49.70 121 LEU A CA 1
ATOM 757 C C . LEU A 1 139 ? 20.901 6.760 18.977 1.00 50.40 121 LEU A C 1
ATOM 758 O O . LEU A 1 139 ? 20.364 6.406 17.928 1.00 48.86 121 LEU A O 1
ATOM 763 N N . SER A 1 140 ? 20.217 6.897 20.108 1.00 50.65 122 SER A N 1
ATOM 764 C CA . SER A 1 140 ? 18.786 6.658 20.132 1.00 49.73 122 SER A CA 1
ATOM 765 C C . SER A 1 140 ? 18.075 7.752 19.352 1.00 49.92 122 SER A C 1
ATOM 766 O O . SER A 1 140 ? 17.052 7.501 18.720 1.00 51.01 122 SER A O 1
ATOM 769 N N . LEU A 1 141 ? 18.605 8.971 19.412 1.00 47.27 123 LEU A N 1
ATOM 770 C CA . LEU A 1 141 ? 17.975 10.072 18.685 1.00 49.07 123 LEU A CA 1
ATOM 771 C C . LEU A 1 141 ? 18.328 9.925 17.185 1.00 47.34 123 LEU A C 1
ATOM 772 O O . LEU A 1 141 ? 17.460 10.052 16.323 1.00 49.09 123 LEU A O 1
ATOM 777 N N . TRP A 1 142 ? 19.590 9.637 16.887 1.00 42.93 124 TRP A N 1
ATOM 778 C CA . TRP A 1 142 ? 20.007 9.417 15.498 1.00 48.43 124 TRP A CA 1
ATOM 779 C C . TRP A 1 142 ? 19.208 8.254 14.890 1.00 48.83 124 TRP A C 1
ATOM 780 O O . TRP A 1 142 ? 18.793 8.327 13.732 1.00 42.89 124 TRP A O 1
ATOM 791 N N . LEU A 1 143 ? 18.982 7.191 15.673 1.00 51.11 125 LEU A N 1
ATOM 792 C CA . LEU A 1 143 ? 18.215 6.058 15.160 1.00 52.74 125 LEU A CA 1
ATOM 793 C C . LEU A 1 143 ? 16.795 6.513 14.826 1.00 51.66 125 LEU A C 1
ATOM 794 O O . LEU A 1 143 ? 16.188 6.032 13.875 1.00 51.37 125 LEU A O 1
ATOM 799 N N . SER A 1 144 ? 16.272 7.460 15.584 1.00 46.98 126 SER A N 1
ATOM 800 C CA . SER A 1 144 ? 14.951 7.959 15.285 1.00 50.77 126 SER A CA 1
ATOM 801 C C . SER A 1 144 ? 15.040 8.833 14.005 1.00 52.54 126 SER A C 1
ATOM 802 O O . SER A 1 144 ? 14.138 8.838 13.180 1.00 50.69 126 SER A O 1
ATOM 805 N N . TYR A 1 145 ? 16.147 9.558 13.844 1.00 50.73 127 TYR A N 1
ATOM 806 C CA . TYR A 1 145 ? 16.355 10.398 12.681 1.00 47.16 127 TYR A CA 1
ATOM 807 C C . TYR A 1 145 ? 16.349 9.555 11.403 1.00 47.76 127 TYR A C 1
ATOM 808 O O . TYR A 1 145 ? 15.631 9.844 10.450 1.00 42.92 127 TYR A O 1
ATOM 817 N N . ILE A 1 146 ? 17.202 8.540 11.390 1.00 49.63 128 ILE A N 1
ATOM 818 C CA . ILE A 1 146 ? 17.317 7.618 10.270 1.00 50.37 128 ILE A CA 1
ATOM 819 C C . ILE A 1 146 ? 15.966 6.972 9.921 1.00 50.82 128 ILE A C 1
ATOM 820 O O . ILE A 1 146 ? 15.605 6.806 8.752 1.00 51.01 128 ILE A O 1
ATOM 825 N N . THR A 1 147 ? 15.223 6.614 10.952 1.00 53.81 129 THR A N 1
ATOM 826 C CA . THR A 1 147 ? 13.917 5.994 10.809 1.00 55.91 129 THR A CA 1
ATOM 827 C C . THR A 1 147 ? 12.977 6.929 10.038 1.00 55.40 129 THR A C 1
ATOM 828 O O . THR A 1 147 ? 12.235 6.493 9.166 1.00 57.93 129 THR A O 1
ATOM 832 N N . TYR A 1 148 ? 13.011 8.210 10.365 1.00 50.70 130 TYR A N 1
ATOM 833 C CA . TYR A 1 148 ? 12.192 9.186 9.665 1.00 51.81 130 TYR A CA 1
ATOM 834 C C . TYR A 1 148 ? 12.740 9.417 8.242 1.00 50.69 130 TYR A C 1
ATOM 835 O O . TYR A 1 148 ? 11.974 9.543 7.305 1.00 50.62 130 TYR A O 1
ATOM 844 N N . VAL A 1 149 ? 14.052 9.482 8.060 1.00 48.06 131 VAL A N 1
ATOM 845 C CA . VAL A 1 149 ? 14.543 9.682 6.705 1.00 51.68 131 VAL A CA 1
ATOM 846 C C . VAL A 1 149 ? 14.135 8.475 5.830 1.00 57.42 131 VAL A C 1
ATOM 847 O O . VAL A 1 149 ? 13.725 8.642 4.675 1.00 59.19 131 VAL A O 1
ATOM 851 N N . ARG A 1 150 ? 14.210 7.269 6.388 1.00 59.99 132 ARG A N 1
ATOM 852 C CA . ARG A 1 150 ? 13.862 6.085 5.625 1.00 58.43 132 ARG A CA 1
ATOM 853 C C . ARG A 1 150 ? 12.402 6.042 5.255 1.00 63.28 132 ARG A C 1
ATOM 854 O O . ARG A 1 150 ? 12.059 5.682 4.133 1.00 62.89 132 ARG A O 1
ATOM 862 N N . LYS A 1 151 ? 11.537 6.427 6.182 1.00 69.25 133 LYS A N 1
ATOM 863 C CA . LYS A 1 151 ? 10.115 6.410 5.901 1.00 71.12 133 LYS A CA 1
ATOM 864 C C . LYS A 1 151 ? 9.744 7.506 4.908 1.00 69.83 133 LYS A C 1
ATOM 865 O O . LYS A 1 151 ? 8.795 7.354 4.143 1.00 71.50 133 LYS A O 1
ATOM 871 N N . LYS A 1 152 ? 10.503 8.594 4.894 1.00 66.70 134 LYS A N 1
ATOM 872 C CA . LYS A 1 152 ? 10.207 9.709 3.998 1.00 66.50 134 LYS A CA 1
ATOM 873 C C . LYS A 1 152 ? 10.829 9.613 2.613 1.00 63.83 134 LYS A C 1
ATOM 874 O O . LYS A 1 152 ? 10.482 10.382 1.737 1.00 56.06 134 LYS A O 1
ATOM 880 N N . ASN A 1 153 ? 11.750 8.681 2.411 1.00 65.76 135 ASN A N 1
ATOM 881 C CA . ASN A 1 153 ? 12.385 8.549 1.114 1.00 68.32 135 ASN A CA 1
ATOM 882 C C . ASN A 1 153 ? 12.299 7.092 0.644 1.00 71.78 135 ASN A C 1
ATOM 883 O O . ASN A 1 153 ? 13.293 6.375 0.677 1.00 73.59 135 ASN A O 1
ATOM 888 N N . ASP A 1 154 ? 11.110 6.655 0.209 1.00 76.61 136 ASP A N 1
ATOM 889 C CA . ASP A 1 154 ? 10.914 5.273 -0.249 1.00 81.14 136 ASP A CA 1
ATOM 890 C C . ASP A 1 154 ? 11.900 4.862 -1.341 1.00 83.71 136 ASP A C 1
ATOM 891 O O . ASP A 1 154 ? 11.905 5.439 -2.430 1.00 80.93 136 ASP A O 1
ATOM 896 N N . ILE A 1 155 ? 12.712 3.848 -1.042 1.00 86.28 137 ILE A N 1
ATOM 897 C CA . ILE A 1 155 ? 13.723 3.322 -1.968 1.00 88.84 137 ILE A CA 1
ATOM 898 C C . ILE A 1 155 ? 13.147 2.528 -3.154 1.00 92.38 137 ILE A C 1
ATOM 899 O O . ILE A 1 155 ? 13.701 2.551 -4.257 1.00 92.88 137 ILE A O 1
ATOM 904 N N . ILE A 1 156 ? 12.044 1.816 -2.917 1.00 94.98 138 ILE A N 1
ATOM 905 C CA . ILE A 1 156 ? 11.392 1.026 -3.961 1.00 94.61 138 ILE A CA 1
ATOM 906 C C . ILE A 1 156 ? 10.764 1.978 -4.983 1.00 93.88 138 ILE A C 1
ATOM 907 O O . ILE A 1 156 ? 10.995 1.860 -6.185 1.00 93.76 138 ILE A O 1
ATOM 912 N N . THR A 1 157 ? 10.008 2.947 -4.473 1.00 93.23 139 THR A N 1
ATOM 913 C CA . THR A 1 157 ? 9.298 3.944 -5.282 1.00 91.00 139 THR A CA 1
ATOM 914 C C . THR A 1 157 ? 10.052 5.250 -5.599 1.00 89.53 139 THR A C 1
ATOM 915 O O . THR A 1 157 ? 9.482 6.166 -6.205 1.00 89.47 139 THR A O 1
ATOM 919 N N . GLY A 1 158 ? 11.319 5.341 -5.188 1.00 87.89 140 GLY A N 1
ATOM 920 C CA . GLY A 1 158 ? 12.105 6.549 -5.441 1.00 85.08 140 GLY A CA 1
ATOM 921 C C . GLY A 1 158 ? 13.497 6.309 -6.018 1.00 84.00 140 GLY A C 1
ATOM 922 O O . GLY A 1 158 ? 14.231 7.259 -6.317 1.00 83.33 140 GLY A O 1
ATOM 923 N N . GLY A 1 159 ? 13.859 5.034 -6.157 1.00 83.67 141 GLY A N 1
ATOM 924 C CA . GLY A 1 159 ? 15.147 4.643 -6.717 1.00 86.34 141 GLY A CA 1
ATOM 925 C C . GLY A 1 159 ? 16.421 5.437 -6.433 1.00 86.77 141 GLY A C 1
ATOM 926 O O . GLY A 1 159 ? 16.780 5.686 -5.283 1.00 86.41 141 GLY A O 1
ATOM 927 N N . GLU A 1 160 ? 17.106 5.813 -7.511 1.00 86.56 142 GLU A N 1
ATOM 928 C CA . GLU A 1 160 ? 18.370 6.544 -7.475 1.00 88.40 142 GLU A CA 1
ATOM 929 C C . GLU A 1 160 ? 18.611 7.544 -6.333 1.00 88.24 142 GLU A C 1
ATOM 930 O O . GLU A 1 160 ? 19.419 7.275 -5.431 1.00 85.86 142 GLU A O 1
ATOM 936 N N . GLU A 1 161 ? 17.942 8.700 -6.394 1.00 85.93 143 GLU A N 1
ATOM 937 C CA . GLU A 1 161 ? 18.098 9.731 -5.376 1.00 83.27 143 GLU A CA 1
ATOM 938 C C . GLU A 1 161 ? 17.771 9.229 -3.976 1.00 77.96 143 GLU A C 1
ATOM 939 O O . GLU A 1 161 ? 18.448 9.588 -3.020 1.00 74.70 143 GLU A O 1
ATOM 945 N N . ALA A 1 162 ? 16.741 8.393 -3.867 1.00 74.40 144 ALA A N 1
ATOM 946 C CA . ALA A 1 162 ? 16.314 7.854 -2.582 1.00 70.50 144 ALA A CA 1
ATOM 947 C C . ALA A 1 162 ? 17.464 7.176 -1.835 1.00 72.30 144 ALA A C 1
ATOM 948 O O . ALA A 1 162 ? 17.907 7.673 -0.777 1.00 64.52 144 ALA A O 1
ATOM 950 N N . ARG A 1 163 ? 17.937 6.048 -2.380 1.00 73.59 145 ARG A N 1
ATOM 951 C CA . ARG A 1 163 ? 19.037 5.314 -1.781 1.00 73.31 145 ARG A CA 1
ATOM 952 C C . ARG A 1 163 ? 20.137 6.301 -1.353 1.00 73.22 145 ARG A C 1
ATOM 953 O O . ARG A 1 163 ? 20.588 6.253 -0.208 1.00 73.95 145 ARG A O 1
ATOM 961 N N . ASN A 1 164 ? 20.552 7.210 -2.240 1.00 69.42 146 ASN A N 1
ATOM 962 C CA . ASN A 1 164 ? 21.599 8.177 -1.874 1.00 69.76 146 ASN A CA 1
ATOM 963 C C . ASN A 1 164 ? 21.277 9.069 -0.649 1.00 67.26 146 ASN A C 1
ATOM 964 O O . ASN A 1 164 ? 22.162 9.331 0.184 1.00 61.15 146 ASN A O 1
ATOM 969 N N . ILE A 1 165 ? 20.034 9.539 -0.539 1.00 63.42 147 ILE A N 1
ATOM 970 C CA . ILE A 1 165 ? 19.642 10.359 0.607 1.00 61.63 147 ILE A CA 1
ATOM 971 C C . ILE A 1 165 ? 19.753 9.498 1.900 1.00 59.78 147 ILE A C 1
ATOM 972 O O . ILE A 1 165 ? 20.470 9.865 2.831 1.00 57.03 147 ILE A O 1
ATOM 977 N N . VAL A 1 166 ? 19.068 8.355 1.924 1.00 56.00 148 VAL A N 1
ATOM 978 C CA . VAL A 1 166 ? 19.133 7.437 3.041 1.00 57.57 148 VAL A CA 1
ATOM 979 C C . VAL A 1 166 ? 20.603 7.150 3.377 1.00 64.13 148 VAL A C 1
ATOM 980 O O . VAL A 1 166 ? 21.014 7.361 4.514 1.00 66.02 148 VAL A O 1
ATOM 984 N N . ILE A 1 167 ? 21.395 6.678 2.406 1.00 65.70 149 ILE A N 1
ATOM 985 C CA . ILE A 1 167 ? 22.802 6.382 2.667 1.00 66.77 149 ILE A CA 1
ATOM 986 C C . ILE A 1 167 ? 23.567 7.582 3.211 1.00 67.87 149 ILE A C 1
ATOM 987 O O . ILE A 1 167 ? 24.523 7.399 3.959 1.00 66.33 149 ILE A O 1
ATOM 992 N N . GLN A 1 168 ? 23.152 8.797 2.841 1.00 66.99 150 GLN A N 1
ATOM 993 C CA . GLN A 1 168 ? 23.794 10.012 3.337 1.00 68.06 150 GLN A CA 1
ATOM 994 C C . GLN A 1 168 ? 23.446 10.138 4.822 1.00 68.54 150 GLN A C 1
ATOM 995 O O . GLN A 1 168 ? 24.259 10.613 5.630 1.00 66.94 150 GLN A O 1
ATOM 1001 N N . ALA A 1 169 ? 22.222 9.722 5.160 1.00 65.11 151 ALA A N 1
ATOM 1002 C CA . ALA A 1 169 ? 21.730 9.768 6.533 1.00 60.00 151 ALA A CA 1
ATOM 1003 C C . ALA A 1 169 ? 22.605 8.844 7.362 1.00 56.68 151 ALA A C 1
ATOM 1004 O O . ALA A 1 169 ? 23.260 9.283 8.302 1.00 57.72 151 ALA A O 1
ATOM 1006 N N . PHE A 1 170 ? 22.644 7.572 7.003 1.00 51.30 152 PHE A N 1
ATOM 1007 C CA . PHE A 1 170 ? 23.487 6.638 7.726 1.00 49.18 152 PHE A CA 1
ATOM 1008 C C . PHE A 1 170 ? 24.920 7.187 7.873 1.00 48.62 152 PHE A C 1
ATOM 1009 O O . PHE A 1 170 ? 25.534 7.110 8.951 1.00 44.49 152 PHE A O 1
ATOM 1017 N N . GLN A 1 171 ? 25.477 7.747 6.809 1.00 44.70 153 GLN A N 1
ATOM 1018 C CA . GLN A 1 171 ? 26.833 8.194 6.959 1.00 47.69 153 GLN A CA 1
ATOM 1019 C C . GLN A 1 171 ? 26.999 9.368 7.933 1.00 50.40 153 GLN A C 1
ATOM 1020 O O . GLN A 1 171 ? 28.037 9.450 8.592 1.00 53.87 153 GLN A O 1
ATOM 1026 N N . VAL A 1 172 ? 26.009 10.264 8.053 1.00 48.41 154 VAL A N 1
ATOM 1027 C CA . VAL A 1 172 ? 26.155 11.346 9.014 1.00 49.69 154 VAL A CA 1
ATOM 1028 C C . VAL A 1 172 ? 26.077 10.809 10.478 1.00 51.97 154 VAL A C 1
ATOM 1029 O O . VAL A 1 172 ? 26.702 11.398 11.392 1.00 47.23 154 VAL A O 1
ATOM 1033 N N . VAL A 1 173 ? 25.337 9.704 10.692 1.00 45.24 155 VAL A N 1
ATOM 1034 C CA . VAL A 1 173 ? 25.228 9.099 12.013 1.00 42.88 155 VAL A CA 1
ATOM 1035 C C . VAL A 1 173 ? 26.586 8.465 12.283 1.00 49.58 155 VAL A C 1
ATOM 1036 O O . VAL A 1 173 ? 27.123 8.537 13.408 1.00 50.13 155 VAL A O 1
ATOM 1040 N N . VAL A 1 174 ? 27.151 7.875 11.231 1.00 47.21 156 VAL A N 1
ATOM 1041 C CA . VAL A 1 174 ? 28.475 7.264 11.284 1.00 46.35 156 VAL A CA 1
ATOM 1042 C C . VAL A 1 174 ? 29.579 8.259 11.643 1.00 47.92 156 VAL A C 1
ATOM 1043 O O . VAL A 1 174 ? 30.420 8.002 12.500 1.00 44.37 156 VAL A O 1
ATOM 1047 N N . ASP A 1 175 ? 29.609 9.390 10.951 1.00 53.99 157 ASP A N 1
ATOM 1048 C CA . ASP A 1 175 ? 30.692 10.340 11.196 1.00 58.50 157 ASP A CA 1
ATOM 1049 C C . ASP A 1 175 ? 30.573 11.104 12.506 1.00 61.03 157 ASP A C 1
ATOM 1050 O O . ASP A 1 175 ? 31.589 11.359 13.147 1.00 65.13 157 ASP A O 1
ATOM 1055 N N . LYS A 1 176 ? 29.342 11.440 12.911 1.00 62.05 158 LYS A N 1
ATOM 1056 C CA . LYS A 1 176 ? 29.081 12.207 14.146 1.00 58.99 158 LYS A CA 1
ATOM 1057 C C . LYS A 1 176 ? 29.044 11.387 15.438 1.00 56.30 158 LYS A C 1
ATOM 1058 O O 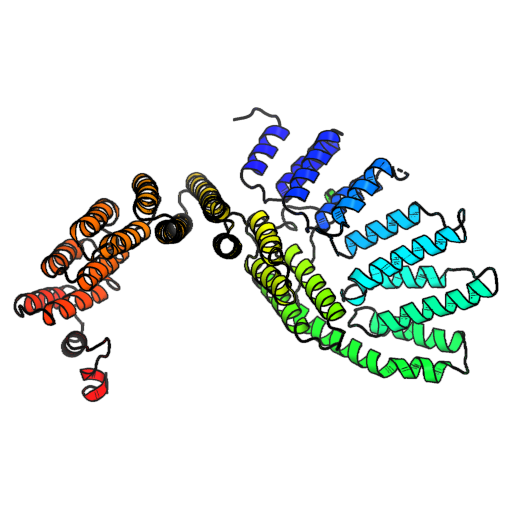. LYS A 1 176 ? 29.517 11.858 16.483 1.00 52.67 158 LYS A O 1
ATOM 1064 N N . CYS A 1 177 ? 28.514 10.164 15.365 1.00 51.47 159 CYS A N 1
ATOM 1065 C CA . CYS A 1 177 ? 28.356 9.348 16.567 1.00 49.78 159 CYS A CA 1
ATOM 1066 C C . CYS A 1 177 ? 28.916 7.904 16.613 1.00 51.53 159 CYS A C 1
ATOM 1067 O O . CYS A 1 177 ? 29.745 7.562 17.493 1.00 46.81 159 CYS A O 1
ATOM 1070 N N . ALA A 1 178 ? 28.502 7.067 15.657 1.00 48.02 160 ALA A N 1
ATOM 1071 C CA . ALA A 1 178 ? 28.900 5.650 15.645 1.00 49.40 160 ALA A CA 1
ATOM 1072 C C . ALA A 1 178 ? 30.381 5.269 15.711 1.00 48.57 160 ALA A C 1
ATOM 1073 O O . ALA A 1 178 ? 30.719 4.205 16.237 1.00 48.79 160 ALA A O 1
ATOM 1075 N N . ILE A 1 179 ? 31.281 6.111 15.220 1.00 49.21 161 ILE A N 1
ATOM 1076 C CA . ILE A 1 179 ? 32.685 5.732 15.318 1.00 50.40 161 ILE A CA 1
ATOM 1077 C C . ILE A 1 179 ? 33.207 6.049 16.723 1.00 53.48 161 ILE A C 1
ATOM 1078 O O . ILE A 1 179 ? 34.358 5.764 17.035 1.00 53.78 161 ILE A O 1
ATOM 1083 N N . PHE A 1 180 ? 32.338 6.618 17.558 1.00 52.45 162 PHE A N 1
ATOM 1084 C CA . PHE A 1 180 ? 32.681 7.010 18.921 1.00 52.19 162 PHE A CA 1
ATOM 1085 C C . PHE A 1 180 ? 32.046 6.144 20.013 1.00 51.06 162 PHE A C 1
ATOM 1086 O O . PHE A 1 180 ? 32.727 5.738 20.928 1.00 55.08 162 PHE A O 1
ATOM 1094 N N . GLU A 1 181 ? 30.752 5.854 19.898 1.00 48.89 163 GLU A N 1
ATOM 1095 C CA . GLU A 1 181 ? 30.017 5.083 20.902 1.00 50.52 163 GLU A CA 1
ATOM 1096 C C . GLU A 1 181 ? 30.313 3.581 20.890 1.00 54.92 163 GLU A C 1
ATOM 1097 O O . GLU A 1 181 ? 29.936 2.869 19.959 1.00 54.47 163 GLU A O 1
ATOM 1103 N N . PRO A 1 182 ? 30.994 3.069 21.926 1.00 56.85 164 PRO A N 1
ATOM 1104 C CA . PRO A 1 182 ? 31.217 1.632 21.791 1.00 53.29 164 PRO A CA 1
ATOM 1105 C C . PRO A 1 182 ? 30.028 0.679 21.888 1.00 54.14 164 PRO A C 1
ATOM 1106 O O . PRO A 1 182 ? 30.162 -0.478 21.543 1.00 54.51 164 PRO A O 1
ATOM 1110 N N . LY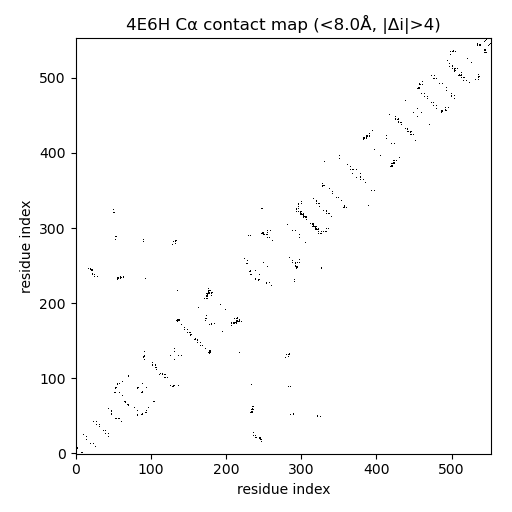S A 1 183 ? 28.865 1.135 22.332 1.00 54.26 165 LYS A N 1
ATOM 1111 C CA . LYS A 1 183 ? 27.717 0.233 22.409 1.00 57.98 165 LYS A CA 1
ATOM 1112 C C . LYS A 1 183 ? 26.840 0.645 21.230 1.00 58.89 165 LYS A C 1
ATOM 1113 O O . LYS A 1 183 ? 25.793 1.288 21.401 1.00 60.32 165 LYS A O 1
ATOM 1119 N N . SER A 1 184 ? 27.270 0.254 20.028 1.00 57.78 166 SER A N 1
ATOM 1120 C CA . SER A 1 184 ? 26.599 0.664 18.794 1.00 52.03 166 SER A CA 1
ATOM 1121 C C . SER A 1 184 ? 26.253 -0.410 17.770 1.00 53.81 166 SER A C 1
ATOM 1122 O O . SER A 1 184 ? 26.001 -0.083 16.608 1.00 56.75 166 SER A O 1
ATOM 1125 N N . ILE A 1 185 ? 26.237 -1.670 18.181 1.00 54.70 167 ILE A N 1
ATOM 1126 C CA . ILE A 1 185 ? 25.976 -2.777 17.256 1.00 52.20 167 ILE A CA 1
ATOM 1127 C C . ILE A 1 185 ? 24.650 -2.694 16.514 1.00 54.69 167 ILE A C 1
ATOM 1128 O O . ILE A 1 185 ? 24.551 -3.100 15.349 1.00 58.97 167 ILE A O 1
ATOM 1133 N N . GLN A 1 186 ? 23.625 -2.182 17.172 1.00 55.04 168 GLN A N 1
ATOM 1134 C CA . GLN A 1 186 ? 22.351 -2.084 16.515 1.00 59.75 168 GLN A CA 1
ATOM 1135 C C . GLN A 1 186 ? 22.491 -1.180 15.290 1.00 58.00 168 GLN A C 1
ATOM 1136 O O . GLN A 1 186 ? 22.003 -1.518 14.205 1.00 61.84 168 GLN A O 1
ATOM 1142 N N . PHE A 1 187 ? 23.171 -0.051 15.447 1.00 50.44 169 PHE A N 1
ATOM 1143 C CA . PHE A 1 187 ? 23.339 0.869 14.321 1.00 52.24 169 PHE A CA 1
ATOM 1144 C C . PHE A 1 187 ? 24.108 0.248 13.143 1.00 49.13 169 PHE A C 1
ATOM 1145 O O . PHE A 1 187 ? 23.574 0.182 12.041 1.00 46.00 169 PHE A O 1
ATOM 1153 N N . TRP A 1 188 ? 25.355 -0.151 13.382 1.00 44.86 170 TRP A N 1
ATOM 1154 C CA . TRP A 1 188 ? 26.180 -0.758 12.351 1.00 50.56 170 TRP A CA 1
ATOM 1155 C C . TRP A 1 188 ? 25.413 -1.897 11.673 1.00 54.92 170 TRP A C 1
ATOM 1156 O O . TRP A 1 188 ? 25.319 -1.929 10.447 1.00 57.64 170 TRP A O 1
ATOM 1167 N N . ASN A 1 189 ? 24.836 -2.803 12.463 1.00 56.30 171 ASN A N 1
ATOM 1168 C CA . ASN A 1 189 ? 24.065 -3.909 11.899 1.00 57.73 171 ASN A CA 1
ATOM 1169 C C . ASN A 1 189 ? 23.022 -3.396 10.920 1.00 55.90 171 ASN A C 1
ATOM 1170 O O . ASN A 1 189 ? 22.927 -3.906 9.809 1.00 58.74 171 ASN A O 1
ATOM 1175 N N . GLU A 1 190 ? 22.256 -2.383 11.313 1.00 55.15 172 GLU A N 1
ATOM 1176 C CA . GLU A 1 190 ? 21.207 -1.839 10.438 1.00 55.93 172 GLU A CA 1
ATOM 1177 C C . GLU A 1 190 ? 21.783 -1.254 9.141 1.00 53.95 172 GLU A C 1
ATOM 1178 O O . GLU A 1 190 ? 21.180 -1.396 8.079 1.00 47.67 172 GLU A O 1
ATOM 1184 N N . TYR A 1 191 ? 22.944 -0.600 9.219 1.00 52.02 173 TYR A N 1
ATOM 1185 C CA . TYR A 1 191 ? 23.555 -0.028 8.021 1.00 50.92 173 TYR A CA 1
ATOM 1186 C C . TYR A 1 191 ? 24.156 -1.106 7.100 1.00 50.50 173 TYR A C 1
ATOM 1187 O O . TYR A 1 191 ? 23.994 -1.001 5.902 1.00 50.52 173 TYR A O 1
ATOM 1196 N N . LEU A 1 192 ? 24.837 -2.125 7.643 1.00 51.42 174 LEU A N 1
ATOM 1197 C CA . LEU A 1 192 ? 25.426 -3.199 6.816 1.00 53.20 174 LEU A CA 1
ATOM 1198 C C . LEU A 1 192 ? 24.304 -3.924 6.078 1.00 59.58 174 LEU A C 1
ATOM 1199 O O . LEU A 1 192 ? 24.377 -4.116 4.865 1.00 61.64 174 LEU A O 1
ATOM 1204 N N . HIS A 1 193 ? 23.276 -4.328 6.824 1.00 62.99 175 HIS A N 1
ATOM 1205 C CA . HIS A 1 193 ? 22.125 -5.029 6.262 1.00 68.25 175 HIS A CA 1
ATOM 1206 C C . HIS A 1 193 ? 21.486 -4.202 5.150 1.00 68.00 175 HIS A C 1
ATOM 1207 O O . HIS A 1 193 ? 20.995 -4.752 4.174 1.00 67.51 175 HIS A O 1
ATOM 1214 N N . PHE A 1 194 ? 21.475 -2.886 5.304 1.00 66.15 176 PHE A N 1
ATOM 1215 C CA . PHE A 1 194 ? 20.899 -2.031 4.272 1.00 68.12 176 PHE A CA 1
ATOM 1216 C C . PHE A 1 194 ? 21.736 -2.084 2.985 1.00 70.59 176 PHE A C 1
ATOM 1217 O O . PHE A 1 194 ? 21.205 -2.213 1.875 1.00 68.20 176 PHE A O 1
ATOM 1225 N N . LEU A 1 195 ? 23.049 -1.950 3.144 1.00 68.06 177 LEU A N 1
ATOM 1226 C CA . LEU A 1 195 ? 23.926 -1.989 2.004 1.00 66.63 177 LEU A CA 1
ATOM 1227 C C . LEU A 1 195 ? 23.900 -3.414 1.431 1.00 69.55 177 LEU A C 1
ATOM 1228 O O . LEU A 1 195 ? 23.755 -3.601 0.225 1.00 67.83 177 LEU A O 1
ATOM 1233 N N . GLU A 1 196 ? 24.011 -4.420 2.288 1.00 68.52 178 GLU A N 1
ATOM 1234 C CA . GLU A 1 196 ? 23.990 -5.788 1.800 1.00 70.44 178 GLU A CA 1
ATOM 1235 C C . GLU A 1 196 ? 22.695 -6.127 1.049 1.00 72.58 178 GLU A C 1
ATOM 1236 O O . GLU A 1 196 ? 22.710 -6.890 0.090 1.00 69.35 178 GLU A O 1
ATOM 1242 N N . HIS A 1 197 ? 21.582 -5.556 1.486 1.00 74.18 179 HIS A N 1
ATOM 1243 C CA . HIS A 1 197 ? 20.286 -5.845 0.885 1.00 79.43 179 HIS A CA 1
ATOM 1244 C C . HIS A 1 197 ? 20.042 -5.110 -0.425 1.00 75.85 179 HIS A C 1
ATOM 1245 O O . HIS A 1 197 ? 19.003 -5.242 -1.043 1.00 70.78 179 HIS A O 1
ATOM 1252 N N . TRP A 1 198 ? 21.018 -4.331 -0.837 1.00 77.24 180 TRP A N 1
ATOM 1253 C CA . TRP A 1 198 ? 20.917 -3.553 -2.051 1.00 79.55 180 TRP A CA 1
ATOM 1254 C C . TRP A 1 198 ? 21.094 -4.436 -3.285 1.00 82.54 180 TRP A C 1
ATOM 1255 O O . TRP A 1 198 ? 22.105 -5.131 -3.425 1.00 82.79 180 TRP A O 1
ATOM 1266 N N . LYS A 1 199 ? 20.091 -4.424 -4.159 1.00 84.56 181 LYS A N 1
ATOM 1267 C CA . LYS A 1 199 ? 20.129 -5.188 -5.407 1.00 84.80 181 LYS A CA 1
ATOM 1268 C C . LYS A 1 199 ? 20.763 -4.301 -6.483 1.00 82.30 181 LYS A C 1
ATOM 1269 O O . LYS A 1 199 ? 20.124 -3.406 -7.052 1.00 77.59 181 LYS A O 1
ATOM 1275 N N . PRO A 1 200 ? 22.050 -4.534 -6.766 1.00 81.61 182 PRO A N 1
ATOM 1276 C CA . PRO A 1 200 ? 22.694 -3.703 -7.783 1.00 82.95 182 PRO A CA 1
ATOM 1277 C C . PRO A 1 200 ? 21.934 -3.922 -9.075 1.00 84.74 182 PRO A C 1
ATOM 1278 O O . PRO A 1 200 ? 21.794 -5.064 -9.514 1.00 83.83 182 PRO A O 1
ATOM 1282 N N . VAL A 1 201 ? 21.413 -2.850 -9.661 1.00 85.63 183 VAL A N 1
ATOM 1283 C CA . VAL A 1 201 ? 20.689 -2.973 -10.919 1.00 87.99 183 VAL A CA 1
ATOM 1284 C C . VAL A 1 201 ? 21.715 -3.103 -12.061 1.00 88.65 183 VAL A C 1
ATOM 1285 O O . VAL A 1 201 ? 21.818 -4.144 -12.720 1.00 87.22 183 VAL A O 1
ATOM 1289 N N . ASN A 1 202 ? 22.497 -2.047 -12.256 1.00 89.08 184 ASN A N 1
ATOM 1290 C CA . ASN A 1 202 ? 23.510 -2.020 -13.298 1.00 87.41 184 ASN A CA 1
ATOM 1291 C C . ASN A 1 202 ? 24.925 -2.183 -12.743 1.00 86.58 184 ASN A C 1
ATOM 1292 O O . ASN A 1 202 ? 25.123 -2.305 -11.542 1.00 85.62 184 ASN A O 1
ATOM 1297 N N . LYS A 1 203 ? 25.904 -2.166 -13.641 1.00 88.28 185 LYS A N 1
ATOM 1298 C CA . LYS A 1 203 ? 27.321 -2.334 -13.308 1.00 87.69 185 LYS A CA 1
ATOM 1299 C C . LYS A 1 203 ? 27.940 -1.213 -12.449 1.00 86.42 185 LYS A C 1
ATOM 1300 O O . LYS A 1 203 ? 28.937 -1.443 -11.747 1.00 82.76 185 LYS A O 1
ATOM 1306 N N . PHE A 1 204 ? 27.389 -0.002 -12.522 1.00 84.39 186 PHE A N 1
ATOM 1307 C CA . PHE A 1 204 ? 27.909 1.080 -11.691 1.00 85.87 186 PHE A CA 1
ATOM 1308 C C . PHE A 1 204 ? 27.465 0.785 -10.246 1.00 86.76 186 PHE A C 1
ATOM 1309 O O . PHE A 1 204 ? 28.295 0.682 -9.344 1.00 86.33 186 PHE A O 1
ATOM 1317 N N . GLU A 1 205 ? 26.157 0.631 -10.042 1.00 85.05 187 GLU A N 1
ATOM 1318 C CA . GLU A 1 205 ? 25.625 0.324 -8.725 1.00 84.12 187 GLU A CA 1
ATOM 1319 C C . GLU A 1 205 ? 26.354 -0.850 -8.115 1.00 86.01 187 GLU A C 1
ATOM 1320 O O . GLU A 1 205 ? 26.613 -0.869 -6.922 1.00 86.02 187 GLU A O 1
ATOM 1326 N N . GLU A 1 206 ? 26.700 -1.830 -8.933 1.00 88.75 188 GLU A N 1
ATOM 1327 C CA . GLU A 1 206 ? 27.398 -2.998 -8.415 1.00 92.05 188 GLU A CA 1
ATOM 1328 C C . GLU A 1 206 ? 28.754 -2.650 -7.807 1.00 89.88 188 GLU A C 1
ATOM 1329 O O . GLU A 1 206 ? 29.094 -3.133 -6.726 1.00 87.54 188 GLU A O 1
ATOM 1335 N N . GLN A 1 207 ? 29.518 -1.817 -8.511 1.00 89.41 189 GLN A N 1
ATOM 1336 C CA . GLN A 1 207 ? 30.849 -1.386 -8.067 1.00 88.77 189 GLN A CA 1
ATOM 1337 C C . GLN A 1 207 ? 30.756 -0.440 -6.874 1.00 83.33 189 GLN A C 1
ATOM 1338 O O . GLN A 1 207 ? 31.635 -0.426 -6.018 1.00 77.87 189 GLN A O 1
ATOM 1344 N N . GLN A 1 208 ? 29.682 0.349 -6.847 1.00 80.81 190 GLN A N 1
ATOM 1345 C CA . GLN A 1 208 ? 29.426 1.307 -5.788 1.00 78.94 190 GLN A CA 1
ATOM 1346 C C . GLN A 1 208 ? 29.084 0.541 -4.473 1.00 79.27 190 GLN A C 1
ATOM 1347 O O . GLN A 1 208 ? 29.589 0.881 -3.385 1.00 75.64 190 GLN A O 1
ATOM 1353 N N . ARG A 1 209 ? 28.269 -0.512 -4.592 1.00 77.08 191 ARG A N 1
ATOM 1354 C CA . ARG A 1 209 ? 27.872 -1.321 -3.446 1.00 75.17 191 ARG A CA 1
ATOM 1355 C C . ARG A 1 209 ? 29.107 -1.932 -2.791 1.00 77.88 191 ARG A C 1
ATOM 1356 O O . ARG A 1 209 ? 29.315 -1.760 -1.596 1.00 78.32 191 ARG A O 1
ATOM 1364 N N . VAL A 1 210 ? 29.944 -2.633 -3.550 1.00 78.54 192 VAL A N 1
ATOM 1365 C CA . VAL A 1 210 ? 31.114 -3.237 -2.921 1.00 81.36 192 VAL A CA 1
ATOM 1366 C C . VAL A 1 210 ? 31.984 -2.189 -2.241 1.00 81.76 192 VAL A C 1
ATOM 1367 O O . VAL A 1 210 ? 32.686 -2.501 -1.281 1.00 80.36 192 VAL A O 1
ATOM 1371 N N . GLN A 1 211 ? 31.938 -0.951 -2.732 1.00 79.80 193 GLN A N 1
ATOM 1372 C CA . GLN A 1 211 ? 32.746 0.111 -2.153 1.00 78.61 193 GLN A CA 1
ATOM 1373 C C . GLN A 1 211 ? 32.208 0.577 -0.810 1.00 76.10 193 GLN A C 1
ATOM 1374 O O . GLN A 1 211 ? 32.963 0.677 0.170 1.00 72.67 193 GLN A O 1
ATOM 1380 N N . TYR A 1 212 ? 30.909 0.863 -0.764 1.00 73.27 194 TYR A N 1
ATOM 1381 C CA . TYR A 1 212 ? 30.292 1.283 0.484 1.00 69.45 194 TYR A CA 1
ATOM 1382 C C . TYR A 1 212 ? 30.512 0.179 1.513 1.00 64.59 194 TYR A C 1
ATOM 1383 O O . TYR A 1 212 ? 31.050 0.435 2.589 1.00 62.45 194 TYR A O 1
ATOM 1392 N N . ILE A 1 213 ? 30.149 -1.051 1.163 1.00 57.19 195 ILE A N 1
ATOM 1393 C CA . ILE A 1 213 ? 30.338 -2.169 2.073 1.00 58.79 195 ILE A CA 1
ATOM 1394 C C . ILE A 1 213 ? 31.777 -2.258 2.609 1.00 61.39 195 ILE A C 1
ATOM 1395 O O . ILE A 1 213 ? 31.973 -2.502 3.795 1.00 61.50 195 ILE A O 1
ATOM 1400 N N . ARG A 1 214 ? 32.787 -2.056 1.763 1.00 62.87 196 ARG A N 1
ATOM 1401 C CA . ARG A 1 214 ? 34.174 -2.130 2.241 1.00 62.26 196 ARG A CA 1
ATOM 1402 C C . ARG A 1 214 ? 34.530 -0.871 3.061 1.00 59.72 196 ARG A C 1
ATOM 1403 O O . ARG A 1 214 ? 35.407 -0.918 3.919 1.00 54.18 196 ARG A O 1
ATOM 1411 N N . LYS A 1 215 ? 33.855 0.244 2.790 1.00 57.26 197 LYS A N 1
ATOM 1412 C CA . LYS A 1 215 ? 34.093 1.452 3.553 1.00 56.14 197 LYS A CA 1
ATOM 1413 C C . LYS A 1 215 ? 33.471 1.257 4.937 1.00 56.07 197 LYS A C 1
ATOM 1414 O O . LYS A 1 215 ? 34.095 1.564 5.951 1.00 53.69 197 LYS A O 1
ATOM 1420 N N . LEU A 1 216 ? 32.251 0.728 4.976 1.00 54.66 198 LEU A N 1
ATOM 1421 C CA . LEU A 1 216 ? 31.580 0.448 6.245 1.00 56.89 198 LEU A CA 1
ATOM 1422 C C . LEU A 1 216 ? 32.490 -0.433 7.139 1.00 58.38 198 LEU A C 1
ATOM 1423 O O . LEU A 1 216 ? 32.764 -0.094 8.297 1.00 61.09 198 LEU A O 1
ATOM 1428 N N . TYR A 1 217 ? 32.983 -1.543 6.603 1.00 54.14 199 TYR A N 1
ATOM 1429 C CA . TYR A 1 217 ? 33.841 -2.431 7.369 1.00 57.19 199 TYR A CA 1
ATOM 1430 C C . TYR A 1 217 ? 35.157 -1.845 7.864 1.00 61.28 199 TYR A C 1
ATOM 1431 O O . TYR A 1 217 ? 35.559 -2.110 8.996 1.00 62.05 199 TYR A O 1
ATOM 1440 N N . LYS A 1 218 ? 35.850 -1.090 7.014 1.00 61.36 200 LYS A N 1
ATOM 1441 C CA . LYS A 1 218 ? 37.140 -0.528 7.400 1.00 67.31 200 LYS A CA 1
ATOM 1442 C C . LYS A 1 218 ? 36.988 0.549 8.479 1.00 68.06 200 LYS A C 1
ATOM 1443 O O . LYS A 1 218 ? 37.854 0.684 9.353 1.00 69.05 200 LYS A O 1
ATOM 1449 N N . THR A 1 219 ? 35.887 1.301 8.415 1.00 64.80 201 THR A N 1
ATOM 1450 C CA . THR A 1 219 ? 35.600 2.345 9.394 1.00 60.26 201 THR A CA 1
ATOM 1451 C C . THR A 1 219 ? 35.330 1.675 10.741 1.00 58.78 201 THR A C 1
ATOM 1452 O O . THR A 1 219 ? 36.081 1.864 11.701 1.00 51.98 201 THR A O 1
ATOM 1456 N N . LEU A 1 220 ? 34.285 0.846 10.784 1.00 58.20 202 LEU A N 1
ATOM 1457 C CA . LEU A 1 220 ? 33.907 0.164 12.019 1.00 56.55 202 LEU A CA 1
ATOM 1458 C C . LEU A 1 220 ? 34.958 -0.734 12.655 1.00 54.47 202 LEU A C 1
ATOM 1459 O O . LEU A 1 220 ? 35.198 -0.600 13.854 1.00 54.77 202 LEU A O 1
ATOM 1464 N N . LEU A 1 221 ? 35.594 -1.629 11.898 1.00 47.67 203 LEU A N 1
ATOM 1465 C CA . LEU A 1 221 ? 36.598 -2.526 12.489 1.00 53.03 203 LEU A CA 1
ATOM 1466 C C . LEU A 1 221 ? 37.874 -1.852 13.091 1.00 52.57 203 LEU A C 1
ATOM 1467 O O . LEU A 1 221 ? 38.722 -2.531 13.675 1.00 47.68 203 LEU A O 1
ATOM 1472 N N . CYS A 1 222 ? 37.998 -0.534 12.969 1.00 55.01 204 CYS A N 1
ATOM 1473 C CA . CYS A 1 222 ? 39.154 0.183 13.533 1.00 61.04 204 CYS A CA 1
ATOM 1474 C C . CYS A 1 222 ? 38.949 0.835 14.902 1.00 60.12 204 CYS A C 1
ATOM 1475 O O . CYS A 1 222 ? 39.914 1.235 15.546 1.00 61.31 204 CYS A O 1
ATOM 1478 N N . GLN A 1 223 ? 37.698 0.942 15.336 1.00 58.93 205 GLN A N 1
ATOM 1479 C CA . GLN A 1 223 ? 37.363 1.570 16.618 1.00 58.79 205 GLN A CA 1
ATOM 1480 C C . GLN A 1 223 ? 36.955 0.542 17.684 1.00 57.86 205 GLN A C 1
ATOM 1481 O O . GLN A 1 223 ? 36.525 -0.558 17.363 1.00 54.76 205 GLN A O 1
ATOM 1487 N N . PRO A 1 224 ? 37.077 0.896 18.973 1.00 58.75 206 PRO A N 1
ATOM 1488 C CA . PRO A 1 224 ? 36.703 -0.017 20.063 1.00 54.03 206 PRO A CA 1
ATOM 1489 C C . PRO A 1 224 ? 35.183 -0.151 20.065 1.00 55.56 206 PRO A C 1
ATOM 1490 O O . PRO A 1 224 ? 34.499 0.824 20.303 1.00 57.66 206 PRO A O 1
ATOM 1494 N N . MET A 1 225 ? 34.646 -1.339 19.817 1.00 57.44 207 MET A N 1
ATOM 1495 C CA . MET A 1 225 ? 33.184 -1.531 19.769 1.00 63.62 207 MET A CA 1
ATOM 1496 C C . MET A 1 225 ? 32.701 -2.906 20.236 1.00 63.63 207 MET A C 1
ATOM 1497 O O . MET A 1 225 ? 33.489 -3.831 20.385 1.00 65.49 207 MET A O 1
ATOM 1502 N N . ASP A 1 226 ? 31.396 -3.054 20.430 1.00 62.66 208 ASP A N 1
ATOM 1503 C CA . ASP A 1 226 ? 30.866 -4.346 20.870 1.00 69.56 208 ASP A CA 1
ATOM 1504 C C . ASP A 1 226 ? 30.563 -5.351 19.727 1.00 70.34 208 ASP A C 1
ATOM 1505 O O . ASP A 1 226 ? 30.312 -6.530 19.968 1.00 68.02 208 ASP A O 1
ATOM 1510 N N . CYS A 1 227 ? 30.608 -4.898 18.482 1.00 69.67 209 CYS A N 1
ATOM 1511 C CA . CYS A 1 227 ? 30.330 -5.801 17.376 1.00 73.78 209 CYS A CA 1
ATOM 1512 C C . CYS A 1 227 ? 31.606 -6.323 16.684 1.00 74.94 209 CYS A C 1
ATOM 1513 O O . CYS A 1 227 ? 31.529 -7.165 15.802 1.00 73.89 209 CYS A O 1
ATOM 1516 N N . LEU A 1 228 ? 32.765 -5.839 17.123 1.00 74.82 210 LEU A N 1
ATOM 1517 C CA . LEU A 1 228 ? 34.063 -6.207 16.565 1.00 74.27 210 LEU A CA 1
ATOM 1518 C C . LEU A 1 228 ? 34.344 -7.670 16.195 1.00 78.15 210 LEU A C 1
ATOM 1519 O O . LEU A 1 228 ? 34.608 -7.994 15.034 1.00 74.28 210 LEU A O 1
ATOM 1524 N N . GLU A 1 229 ? 34.316 -8.553 17.180 1.00 81.61 211 GLU A N 1
ATOM 1525 C CA . GLU A 1 229 ? 34.601 -9.948 16.910 1.00 81.44 211 GLU A CA 1
ATOM 1526 C C . GLU A 1 229 ? 33.659 -10.466 15.821 1.00 78.47 211 GLU A C 1
ATOM 1527 O O . GLU A 1 229 ? 34.090 -11.113 14.873 1.00 80.11 211 GLU A O 1
ATOM 1533 N N . SER A 1 230 ? 32.378 -10.147 15.936 1.00 71.95 212 SER A N 1
ATOM 1534 C CA . SER A 1 230 ? 31.392 -10.599 14.964 1.00 68.97 212 SER A CA 1
ATOM 1535 C C . SER A 1 230 ? 31.415 -9.924 13.576 1.00 66.78 212 SER A C 1
ATOM 1536 O O . SER A 1 230 ? 31.134 -10.569 12.570 1.00 64.84 212 SER A O 1
ATOM 1539 N N . MET A 1 231 ? 31.745 -8.639 13.520 1.00 64.68 213 MET A N 1
ATOM 1540 C CA . MET A 1 231 ? 31.791 -7.898 12.255 1.00 62.39 213 MET A CA 1
ATOM 1541 C C . MET A 1 231 ? 33.000 -8.326 11.434 1.00 64.41 213 MET A C 1
ATOM 1542 O O . MET A 1 231 ? 33.013 -8.183 10.210 1.00 60.22 213 MET A O 1
ATOM 1547 N N . TRP A 1 232 ? 34.015 -8.847 12.120 1.00 65.30 214 TRP A N 1
ATOM 1548 C CA . TRP A 1 232 ? 35.227 -9.305 11.469 1.00 67.43 214 TRP A CA 1
ATOM 1549 C C . TRP A 1 232 ? 35.048 -10.701 10.850 1.00 70.55 214 TRP A C 1
ATOM 1550 O O . TRP A 1 232 ? 35.778 -11.063 9.933 1.00 67.99 214 TRP A O 1
ATOM 1561 N N . GLN A 1 233 ? 34.093 -11.484 11.342 1.00 70.98 215 GLN A N 1
ATOM 1562 C CA . GLN A 1 233 ? 33.871 -12.798 10.758 1.00 75.46 215 GLN A CA 1
ATOM 1563 C C . GLN A 1 233 ? 33.159 -12.607 9.423 1.00 73.58 215 GLN A C 1
ATOM 1564 O O . GLN A 1 233 ? 33.429 -13.324 8.446 1.00 71.54 215 GLN A O 1
ATOM 1570 N N . ARG A 1 234 ? 32.254 -11.627 9.396 1.00 69.88 216 ARG A N 1
ATOM 1571 C CA . ARG A 1 234 ? 31.473 -11.297 8.204 1.00 68.00 216 ARG A CA 1
ATOM 1572 C C . ARG A 1 234 ? 32.307 -10.553 7.149 1.00 68.72 216 ARG A C 1
ATOM 1573 O O . ARG A 1 234 ? 31.978 -10.592 5.949 1.00 65.29 216 ARG A O 1
ATOM 1581 N N . TYR A 1 235 ? 33.361 -9.864 7.604 1.00 64.69 217 TYR A N 1
ATOM 1582 C CA . TYR A 1 235 ? 34.240 -9.118 6.707 1.00 63.03 217 TYR A CA 1
ATOM 1583 C C . TYR A 1 235 ? 35.179 -10.082 6.001 1.00 64.10 217 TYR A C 1
ATOM 1584 O O . TYR A 1 235 ? 35.423 -9.947 4.818 1.00 61.17 217 TYR A O 1
ATOM 1593 N N . THR A 1 236 ? 35.706 -11.049 6.743 1.00 69.90 218 THR A N 1
ATOM 1594 C CA . THR A 1 236 ? 36.623 -12.038 6.189 1.00 73.87 218 THR A CA 1
ATOM 1595 C C . THR A 1 236 ? 35.899 -12.958 5.200 1.00 74.64 218 THR A C 1
ATOM 1596 O O . THR A 1 236 ? 36.412 -13.264 4.136 1.00 72.19 218 THR A O 1
ATOM 1600 N N . GLN A 1 237 ? 34.703 -13.399 5.552 1.00 78.70 219 GLN A N 1
ATOM 1601 C CA . GLN A 1 237 ? 33.945 -14.235 4.651 1.00 84.19 219 GLN A CA 1
ATOM 1602 C C . GLN A 1 237 ? 33.581 -13.399 3.421 1.00 84.88 219 GLN A C 1
ATOM 1603 O O . GLN A 1 237 ? 33.620 -13.886 2.293 1.00 86.33 219 GLN A O 1
ATOM 1609 N N . TRP A 1 238 ? 33.247 -12.133 3.634 1.00 82.65 220 TRP A N 1
ATOM 1610 C CA . TRP A 1 238 ? 32.874 -11.258 2.524 1.00 81.58 220 TRP A CA 1
ATOM 1611 C C . TRP A 1 238 ? 34.003 -10.917 1.540 1.00 82.68 220 TRP A C 1
ATOM 1612 O O . TRP A 1 238 ? 33.748 -10.802 0.338 1.00 80.98 220 TRP A O 1
ATOM 1623 N N . GLU A 1 239 ? 35.233 -10.732 2.026 1.00 82.46 221 GLU A N 1
ATOM 1624 C CA . GLU A 1 239 ? 36.337 -10.410 1.109 1.00 84.26 221 GLU A CA 1
ATOM 1625 C C . GLU A 1 239 ? 36.690 -11.609 0.217 1.00 83.17 221 GLU A C 1
ATOM 1626 O O . GLU A 1 239 ? 37.057 -11.439 -0.936 1.00 82.86 221 GLU A O 1
ATOM 1632 N N . GLN A 1 240 ? 36.572 -12.814 0.762 1.00 81.71 222 GLN A N 1
ATOM 1633 C CA . GLN A 1 240 ? 36.871 -14.034 0.026 1.00 80.95 222 GLN A CA 1
ATOM 1634 C C . GLN A 1 240 ? 35.640 -14.403 -0.785 1.00 84.66 222 GLN A C 1
ATOM 1635 O O . GLN A 1 240 ? 35.522 -15.515 -1.290 1.00 89.11 222 GLN A O 1
ATOM 1641 N N . ASP A 1 241 ? 34.723 -13.456 -0.908 1.00 85.56 223 ASP A N 1
ATOM 1642 C CA . ASP A 1 241 ? 33.477 -13.673 -1.617 1.00 84.18 223 ASP A CA 1
ATOM 1643 C C . ASP A 1 241 ? 33.416 -12.721 -2.793 1.00 82.57 223 ASP A C 1
ATOM 1644 O O . ASP A 1 241 ? 32.860 -13.033 -3.840 1.00 84.73 223 ASP A O 1
ATOM 1649 N N . VAL A 1 242 ? 33.992 -11.546 -2.609 1.00 78.49 224 VAL A N 1
ATOM 1650 C CA . VAL A 1 242 ? 33.990 -10.525 -3.638 1.00 75.30 224 VAL A CA 1
ATOM 1651 C C . VAL A 1 242 ? 35.184 -10.711 -4.570 1.00 74.75 224 VAL A C 1
ATOM 1652 O O . VAL A 1 242 ? 35.131 -10.318 -5.743 1.00 71.21 224 VAL A O 1
ATOM 1656 N N . ASN A 1 243 ? 36.245 -11.336 -4.056 1.00 71.40 225 ASN A N 1
ATOM 1657 C CA . ASN A 1 243 ? 37.469 -11.519 -4.834 1.00 68.06 225 ASN A CA 1
ATOM 1658 C C . ASN A 1 243 ? 38.484 -12.413 -4.112 1.00 68.01 225 ASN A C 1
ATOM 1659 O O . ASN A 1 243 ? 39.106 -11.986 -3.139 1.00 66.47 225 ASN A O 1
ATOM 1664 N N . GLN A 1 244 ? 38.677 -13.635 -4.600 1.00 63.26 226 GLN A N 1
ATOM 1665 C CA . GLN A 1 244 ? 39.618 -14.515 -3.949 1.00 66.91 226 GLN A CA 1
ATOM 1666 C C . GLN A 1 244 ? 41.049 -14.055 -4.122 1.00 67.32 226 GLN A C 1
ATOM 1667 O O . GLN A 1 244 ? 41.901 -14.407 -3.323 1.00 69.20 226 GLN A O 1
ATOM 1673 N N . LEU A 1 245 ? 41.325 -13.248 -5.137 1.00 67.76 227 LEU A N 1
ATOM 1674 C CA . LEU A 1 245 ? 42.694 -12.788 -5.337 1.00 70.52 227 LEU A CA 1
ATOM 1675 C C . LEU A 1 245 ? 43.112 -11.727 -4.320 1.00 72.39 227 LEU A C 1
ATOM 1676 O O . LEU A 1 245 ? 44.195 -11.797 -3.743 1.00 73.42 227 LEU A O 1
ATOM 1681 N N . THR A 1 246 ? 42.246 -10.745 -4.103 1.00 72.75 228 THR A N 1
ATOM 1682 C CA . THR A 1 246 ? 42.543 -9.653 -3.185 1.00 74.60 228 THR A CA 1
ATOM 1683 C C . THR A 1 246 ? 42.275 -9.864 -1.683 1.00 77.99 228 THR A C 1
ATOM 1684 O O . THR A 1 246 ? 42.812 -9.129 -0.866 1.00 78.53 228 THR A O 1
ATOM 1688 N N . ALA A 1 247 ? 41.459 -10.859 -1.326 1.00 81.48 229 ALA A N 1
ATOM 1689 C CA . ALA A 1 247 ? 41.139 -11.145 0.074 1.00 84.29 229 ALA A CA 1
ATOM 1690 C C . ALA A 1 247 ? 42.368 -10.957 0.932 1.00 87.00 229 ALA A C 1
ATOM 1691 O O . ALA A 1 247 ? 42.512 -9.938 1.591 1.00 89.05 229 ALA A O 1
ATOM 1693 N N . ARG A 1 248 ? 43.253 -11.942 0.905 1.00 89.22 230 ARG A N 1
ATOM 1694 C CA . ARG A 1 248 ? 44.486 -11.914 1.672 1.00 92.31 230 ARG A CA 1
ATOM 1695 C C . ARG A 1 248 ? 45.079 -10.547 2.002 1.00 91.53 230 ARG A C 1
ATOM 1696 O O . ARG A 1 248 ? 45.382 -10.297 3.161 1.00 91.80 230 ARG A O 1
ATOM 1704 N N . ARG A 1 249 ? 45.253 -9.661 1.021 1.00 90.21 231 ARG A N 1
ATOM 1705 C CA . ARG A 1 249 ? 45.843 -8.359 1.335 1.00 91.46 231 ARG A CA 1
ATOM 1706 C C . ARG A 1 249 ? 44.871 -7.289 1.881 1.00 90.22 231 ARG A C 1
ATOM 1707 O O . ARG A 1 249 ? 45.317 -6.297 2.452 1.00 89.02 231 ARG A O 1
ATOM 1715 N N . HIS A 1 250 ? 43.562 -7.469 1.703 1.00 88.05 232 HIS A N 1
ATOM 1716 C CA . HIS A 1 250 ? 42.591 -6.515 2.250 1.00 84.98 232 HIS A CA 1
ATOM 1717 C C . HIS A 1 250 ? 42.464 -6.881 3.725 1.00 82.55 232 HIS A C 1
ATOM 1718 O O . HIS A 1 250 ? 42.692 -6.057 4.612 1.00 79.05 232 HIS A O 1
ATOM 1725 N N . ILE A 1 251 ? 42.110 -8.141 3.958 1.00 77.82 233 ILE A N 1
ATOM 1726 C CA . ILE A 1 251 ? 41.980 -8.703 5.282 1.00 75.20 233 ILE A CA 1
ATOM 1727 C C . ILE A 1 251 ? 43.266 -8.433 6.052 1.00 76.88 233 ILE A C 1
ATOM 1728 O O . ILE A 1 251 ? 43.248 -8.135 7.237 1.00 78.41 233 ILE A O 1
ATOM 1733 N N . GLY A 1 252 ? 44.392 -8.529 5.368 1.00 76.55 234 GLY A N 1
ATOM 1734 C CA . GLY A 1 252 ? 45.657 -8.306 6.027 1.00 73.97 234 GLY A CA 1
ATOM 1735 C C . GLY A 1 252 ? 46.015 -6.856 6.256 1.00 74.05 234 GLY A C 1
ATOM 1736 O O . GLY A 1 252 ? 46.852 -6.594 7.095 1.00 74.06 234 GLY A O 1
ATOM 1737 N N . GLU A 1 253 ? 45.416 -5.910 5.538 1.00 75.48 235 GLU A N 1
ATOM 1738 C CA . GLU A 1 253 ? 45.768 -4.507 5.758 1.00 81.77 235 GLU A CA 1
ATOM 1739 C C . GLU A 1 253 ? 45.028 -3.896 6.969 1.00 82.72 235 GLU A C 1
ATOM 1740 O O . GLU A 1 253 ? 45.442 -2.866 7.507 1.00 81.62 235 GLU A O 1
ATOM 1746 N N . LEU A 1 254 ? 43.944 -4.541 7.398 1.00 82.52 236 LEU A N 1
ATOM 1747 C CA . LEU A 1 254 ? 43.190 -4.085 8.561 1.00 83.86 236 LEU A CA 1
ATOM 1748 C C . LEU A 1 254 ? 43.767 -4.798 9.778 1.00 83.30 236 LEU A C 1
ATOM 1749 O O . LEU A 1 254 ? 44.272 -4.159 10.699 1.00 86.05 236 LEU A O 1
ATOM 1754 N N . SER A 1 255 ? 43.683 -6.125 9.750 1.00 79.51 237 SER A N 1
ATOM 1755 C CA . SER A 1 255 ? 44.191 -7.036 10.782 1.00 74.93 237 SER A CA 1
ATOM 1756 C C . SER A 1 255 ? 44.755 -6.474 12.095 1.00 73.27 237 SER A C 1
ATOM 1757 O O . SER A 1 255 ? 44.240 -6.767 13.171 1.00 69.61 237 SER A O 1
ATOM 1760 N N . ALA A 1 256 ? 45.849 -5.719 11.999 1.00 73.50 238 ALA A N 1
ATOM 1761 C CA . ALA A 1 256 ? 46.500 -5.117 13.168 1.00 71.78 238 ALA A CA 1
ATOM 1762 C C . ALA A 1 256 ? 45.585 -4.125 13.894 1.00 69.31 238 ALA A C 1
ATOM 1763 O O . ALA A 1 256 ? 45.391 -4.224 15.113 1.00 64.77 238 ALA A O 1
ATOM 1765 N N . GLN A 1 257 ? 45.034 -3.174 13.137 1.00 66.51 239 GLN A N 1
ATOM 1766 C CA . GLN A 1 257 ? 44.145 -2.166 13.690 1.00 67.90 239 GLN A CA 1
ATOM 1767 C C . GLN A 1 257 ? 42.940 -2.793 14.370 1.00 68.90 239 GLN A C 1
ATOM 1768 O O . GLN A 1 257 ? 42.369 -2.222 15.306 1.00 67.77 239 GLN A O 1
ATOM 1774 N N . TYR A 1 258 ? 42.564 -3.974 13.900 1.00 64.09 240 TYR A N 1
ATOM 1775 C CA . TYR A 1 258 ? 41.429 -4.687 14.446 1.00 67.95 240 TYR A CA 1
ATOM 1776 C C . TYR A 1 258 ? 41.780 -5.313 15.786 1.00 70.40 240 TYR A C 1
ATOM 1777 O O . TYR A 1 258 ? 40.954 -5.335 16.694 1.00 66.92 240 TYR A O 1
ATOM 1786 N N . MET A 1 259 ? 42.996 -5.835 15.912 1.00 71.05 241 MET A N 1
ATOM 1787 C CA . MET A 1 259 ? 43.409 -6.421 17.183 1.00 73.97 241 MET A CA 1
ATOM 1788 C C . MET A 1 259 ? 43.464 -5.295 18.228 1.00 70.74 241 MET A C 1
ATOM 1789 O O . MET A 1 259 ? 43.014 -5.455 19.361 1.00 67.09 241 MET A O 1
ATOM 1794 N N . ASN A 1 260 ? 44.017 -4.160 17.811 1.00 68.81 242 ASN A N 1
ATOM 1795 C CA . ASN A 1 260 ? 44.162 -2.984 18.655 1.00 69.75 242 ASN A CA 1
ATOM 1796 C C . ASN A 1 260 ? 42.770 -2.565 19.140 1.00 71.56 242 ASN A C 1
ATOM 1797 O O . ASN A 1 260 ? 42.521 -2.428 20.347 1.00 74.81 242 ASN A O 1
ATOM 1802 N N . ALA A 1 261 ? 41.857 -2.384 18.193 1.00 68.76 243 ALA A N 1
ATOM 1803 C CA . ALA A 1 261 ? 40.492 -2.014 18.520 1.00 66.96 243 ALA A CA 1
ATOM 1804 C C . ALA A 1 261 ? 39.895 -3.008 19.517 1.00 64.88 243 ALA A C 1
ATOM 1805 O O . ALA A 1 261 ? 39.235 -2.621 20.476 1.00 63.12 243 ALA A O 1
ATOM 1807 N N . ARG A 1 262 ? 40.130 -4.289 19.295 1.00 62.34 244 ARG A N 1
ATOM 1808 C CA . ARG A 1 262 ? 39.586 -5.271 20.197 1.00 63.55 244 ARG A CA 1
ATOM 1809 C C . ARG A 1 262 ? 40.144 -5.181 21.591 1.00 62.30 244 ARG A C 1
ATOM 1810 O O . ARG A 1 262 ? 39.405 -5.376 22.552 1.00 58.50 244 ARG A O 1
ATOM 1818 N N . SER A 1 263 ? 41.435 -4.893 21.718 1.00 61.42 245 SER A N 1
ATOM 1819 C CA . SER A 1 263 ? 42.001 -4.798 23.053 1.00 66.84 245 SER A CA 1
ATOM 1820 C C . SER A 1 263 ? 41.564 -3.485 23.705 1.00 66.89 245 SER A C 1
ATOM 1821 O O . SER A 1 263 ? 41.317 -3.453 24.920 1.00 67.08 245 SER A O 1
ATOM 1824 N N . LEU A 1 264 ? 41.470 -2.413 22.912 1.00 63.60 246 LEU A N 1
ATOM 1825 C CA . LEU A 1 264 ? 41.031 -1.133 23.464 1.00 60.92 246 LEU A CA 1
ATOM 1826 C C . LEU A 1 264 ? 39.605 -1.271 23.959 1.00 59.76 246 LEU A C 1
ATOM 1827 O O . LEU A 1 264 ? 39.248 -0.715 24.986 1.00 59.99 246 LEU A O 1
ATOM 1832 N N . TYR A 1 265 ? 38.794 -2.050 23.253 1.00 58.55 247 TYR A N 1
ATOM 1833 C CA . TYR A 1 265 ? 37.414 -2.237 23.690 1.00 59.01 247 TYR A CA 1
ATOM 1834 C C . TYR A 1 265 ? 37.389 -2.967 25.033 1.00 60.97 247 TYR A C 1
ATOM 1835 O O . TYR A 1 265 ? 36.515 -2.734 25.860 1.00 60.77 247 TYR A O 1
ATOM 1844 N N . GLN A 1 266 ? 38.351 -3.856 25.247 1.00 65.31 248 GLN A N 1
ATOM 1845 C CA . GLN A 1 266 ? 38.403 -4.598 26.495 1.00 64.62 248 GLN A CA 1
ATOM 1846 C C . GLN A 1 266 ? 38.678 -3.672 27.674 1.00 61.83 248 GLN A C 1
ATOM 1847 O O . GLN A 1 266 ? 38.070 -3.854 28.744 1.00 53.69 248 GLN A O 1
ATOM 1853 N N . ASP A 1 267 ? 39.574 -2.696 27.473 1.00 59.82 249 ASP A N 1
ATOM 1854 C CA . ASP A 1 267 ? 39.898 -1.712 28.507 1.00 60.57 249 ASP A CA 1
ATOM 1855 C C . ASP A 1 267 ? 38.667 -0.863 28.836 1.00 62.32 249 ASP A C 1
ATOM 1856 O O . ASP A 1 267 ? 38.402 -0.552 30.006 1.00 64.55 249 ASP A O 1
ATOM 1861 N N . TRP A 1 268 ? 37.945 -0.471 27.787 1.00 57.93 250 TRP A N 1
ATOM 1862 C CA . TRP A 1 268 ? 36.750 0.328 27.933 1.00 55.40 250 TRP A CA 1
ATOM 1863 C C . TRP A 1 268 ? 35.758 -0.461 28.780 1.00 57.09 250 TRP A C 1
ATOM 1864 O O . TRP A 1 268 ? 35.078 0.073 29.671 1.00 58.97 250 TRP A O 1
ATOM 1875 N N . LEU A 1 269 ? 35.684 -1.747 28.502 1.00 55.06 251 LEU A N 1
ATOM 1876 C CA . LEU A 1 269 ? 34.783 -2.618 29.229 1.00 56.94 251 LEU A CA 1
ATOM 1877 C C . LEU A 1 269 ? 35.176 -2.630 30.705 1.00 58.33 251 LEU A C 1
ATOM 1878 O O . LEU A 1 269 ? 34.312 -2.600 31.595 1.00 53.74 251 LEU A O 1
ATOM 1883 N N . ASN A 1 270 ? 36.481 -2.677 30.960 1.00 56.90 252 ASN A N 1
ATOM 1884 C CA . ASN A 1 270 ? 36.973 -2.679 32.327 1.00 59.09 252 ASN A CA 1
ATOM 1885 C C . ASN A 1 270 ? 36.655 -1.340 33.013 1.00 59.71 252 ASN A C 1
ATOM 1886 O O . ASN A 1 270 ? 36.108 -1.323 34.107 1.00 55.57 252 ASN A O 1
ATOM 1891 N N . ILE A 1 271 ? 36.989 -0.224 32.372 1.00 57.28 253 ILE A N 1
ATOM 1892 C CA . ILE A 1 271 ? 36.719 1.072 32.968 1.00 60.65 253 ILE A CA 1
ATOM 1893 C C . ILE A 1 271 ? 35.231 1.295 33.211 1.00 62.83 253 ILE A C 1
ATOM 1894 O O . ILE A 1 271 ? 34.782 1.638 34.296 1.00 63.28 253 ILE A O 1
ATOM 1899 N N . THR A 1 272 ? 34.483 1.040 32.163 1.00 64.54 254 THR A N 1
ATOM 1900 C CA . THR A 1 272 ? 33.065 1.230 32.115 1.00 62.74 254 THR A CA 1
ATOM 1901 C C . THR A 1 272 ? 32.189 0.257 32.889 1.00 63.15 254 THR A C 1
ATOM 1902 O O . THR A 1 272 ? 30.960 0.321 32.833 1.00 58.29 254 THR A O 1
ATOM 1906 N N . LYS A 1 273 ? 32.836 -0.627 33.634 1.00 67.10 255 LYS A N 1
ATOM 1907 C CA . LYS A 1 273 ? 32.172 -1.637 34.454 1.00 68.95 255 LYS A CA 1
ATOM 1908 C C . LYS A 1 273 ? 30.673 -1.479 34.713 1.00 67.40 255 LYS A C 1
ATOM 1909 O O . LYS A 1 273 ? 29.846 -2.019 33.972 1.00 71.71 255 LYS A O 1
ATOM 1915 N N . GLY A 1 274 ? 30.303 -0.755 35.764 1.00 59.74 256 GLY A N 1
ATOM 1916 C CA . GLY A 1 274 ? 28.879 -0.645 36.054 1.00 57.35 256 GLY A CA 1
ATOM 1917 C C . GLY A 1 274 ? 28.124 0.555 35.494 1.00 57.15 256 GLY A C 1
ATOM 1918 O O . GLY A 1 274 ? 27.020 0.884 35.959 1.00 50.89 256 GLY A O 1
ATOM 1919 N N . LEU A 1 275 ? 28.701 1.197 34.482 1.00 54.52 257 LEU A N 1
ATOM 1920 C CA . LEU A 1 275 ? 28.097 2.379 33.887 1.00 50.21 257 LEU A CA 1
ATOM 1921 C C . LEU A 1 275 ? 26.643 2.123 33.556 1.00 49.26 257 LEU A C 1
ATOM 1922 O O . LEU A 1 275 ? 26.324 1.138 32.899 1.00 46.16 257 LEU A O 1
ATOM 1927 N N . LYS A 1 276 ? 25.766 3.019 34.016 1.00 49.74 258 LYS A N 1
ATOM 1928 C CA . LYS A 1 276 ? 24.323 2.915 33.777 1.00 54.28 258 LYS A CA 1
ATOM 1929 C C . LYS A 1 276 ? 23.774 3.946 32.758 1.00 52.71 258 LYS A C 1
ATOM 1930 O O . LYS A 1 276 ? 24.055 5.151 32.851 1.00 49.44 258 LYS A O 1
ATOM 1936 N N . ARG A 1 277 ? 23.019 3.477 31.770 1.00 47.20 259 ARG A N 1
ATOM 1937 C CA . ARG A 1 277 ? 22.418 4.393 30.791 1.00 47.47 259 ARG A CA 1
ATOM 1938 C C . ARG A 1 277 ? 21.019 3.906 30.541 1.00 45.93 259 ARG A C 1
ATOM 1939 O O . ARG A 1 277 ? 20.757 3.134 29.614 1.00 48.01 259 ARG A O 1
ATOM 1947 N N . ASN A 1 278 ? 20.115 4.372 31.378 1.00 50.74 260 ASN A N 1
ATOM 1948 C CA . ASN A 1 278 ? 18.730 3.936 31.298 1.00 57.43 260 ASN A CA 1
ATOM 1949 C C . ASN A 1 278 ? 17.734 5.072 31.277 1.00 54.90 260 ASN A C 1
ATOM 1950 O O . ASN A 1 278 ? 16.620 4.909 31.761 1.00 54.19 260 ASN A O 1
ATOM 1955 N N . LEU A 1 279 ? 18.123 6.236 30.761 1.00 53.78 261 LEU A N 1
ATOM 1956 C CA . LEU A 1 279 ? 17.152 7.318 30.693 1.00 48.03 261 LEU A CA 1
ATOM 1957 C C . LEU A 1 279 ? 15.999 6.867 29.774 1.00 47.31 261 LEU A C 1
ATOM 1958 O O . LEU A 1 279 ? 16.213 6.255 28.732 1.00 49.00 261 LEU A O 1
ATOM 1963 N N . PRO A 1 280 ? 14.764 7.168 30.153 1.00 42.62 262 PRO A N 1
ATOM 1964 C CA . PRO A 1 280 ? 13.670 6.749 29.283 1.00 43.31 262 PRO A CA 1
ATOM 1965 C C . PRO A 1 280 ? 13.665 7.560 27.971 1.00 48.24 262 PRO A C 1
ATOM 1966 O O . PRO A 1 280 ? 13.930 8.763 27.959 1.00 47.84 262 PRO A O 1
ATOM 1970 N N . ILE A 1 281 ? 13.341 6.871 26.878 1.00 53.95 263 ILE A N 1
ATOM 1971 C CA . ILE A 1 281 ? 13.322 7.421 25.514 1.00 56.79 263 ILE A CA 1
ATOM 1972 C C . ILE A 1 281 ? 11.865 7.581 24.993 1.00 56.92 263 ILE A C 1
ATOM 1973 O O . ILE A 1 281 ? 11.612 8.050 23.881 1.00 55.40 263 ILE A O 1
ATOM 1978 N N . THR A 1 282 ? 10.914 7.217 25.837 1.00 55.28 264 THR A N 1
ATOM 1979 C CA . THR A 1 282 ? 9.503 7.256 25.496 1.00 52.63 264 THR A CA 1
ATOM 1980 C C . THR A 1 282 ? 8.753 7.804 26.685 1.00 49.26 264 THR A C 1
ATOM 1981 O O . THR A 1 282 ? 9.177 7.581 27.797 1.00 47.95 264 THR A O 1
ATOM 1985 N N . LEU A 1 283 ? 7.648 8.505 26.484 1.00 49.67 265 LEU A N 1
ATOM 1986 C CA . LEU A 1 283 ? 6.909 9.015 27.647 1.00 51.62 265 LEU A CA 1
ATOM 1987 C C . LEU A 1 283 ? 6.480 7.897 28.604 1.00 52.75 265 LEU A C 1
ATOM 1988 O O . LEU A 1 283 ? 6.741 7.937 29.818 1.00 51.09 265 LEU A O 1
ATOM 1993 N N . ASN A 1 284 ? 5.829 6.888 28.056 1.00 51.31 266 ASN A N 1
ATOM 1994 C CA . ASN A 1 284 ? 5.340 5.841 28.904 1.00 56.81 266 ASN A CA 1
ATOM 1995 C C . ASN A 1 284 ? 6.407 5.039 29.632 1.00 57.60 266 ASN A C 1
ATOM 1996 O O . ASN A 1 284 ? 6.132 4.450 30.679 1.00 59.35 266 ASN A O 1
ATOM 2001 N N . GLN A 1 285 ? 7.630 5.038 29.126 1.00 54.68 267 GLN A N 1
ATOM 2002 C CA . GLN A 1 285 ? 8.691 4.318 29.818 1.00 57.90 267 GLN A CA 1
ATOM 2003 C C . GLN A 1 285 ? 9.313 5.163 30.954 1.00 54.52 267 GLN A C 1
ATOM 2004 O O . GLN A 1 285 ? 10.198 4.697 31.657 1.00 54.27 267 GLN A O 1
ATOM 2010 N N . ALA A 1 286 ? 8.853 6.391 31.148 1.00 50.42 268 ALA A N 1
ATOM 2011 C CA . ALA A 1 286 ? 9.444 7.216 32.204 1.00 52.90 268 ALA A CA 1
ATOM 2012 C C . ALA A 1 286 ? 8.851 6.968 33.581 1.00 52.65 268 ALA A C 1
ATOM 2013 O O . ALA A 1 286 ? 7.626 6.928 33.761 1.00 52.67 268 ALA A O 1
ATOM 2015 N N . THR A 1 287 ? 9.740 6.816 34.549 1.00 50.35 269 THR A N 1
ATOM 2016 C CA . THR A 1 287 ? 9.324 6.612 35.920 1.00 52.83 269 THR A CA 1
ATOM 2017 C C . THR A 1 287 ? 10.106 7.536 36.824 1.00 55.79 269 THR A C 1
ATOM 2018 O O . THR A 1 287 ? 11.100 8.171 36.429 1.00 55.54 269 THR A O 1
ATOM 2022 N N . GLU A 1 288 ? 9.646 7.583 38.057 1.00 56.14 270 GLU A N 1
ATOM 2023 C CA . GLU A 1 288 ? 10.246 8.384 39.079 1.00 57.10 270 GLU A CA 1
ATOM 2024 C C . GLU A 1 288 ? 11.649 7.877 39.314 1.00 55.09 270 GLU A C 1
ATOM 2025 O O . GLU A 1 288 ? 12.504 8.603 39.794 1.00 60.03 270 GLU A O 1
ATOM 2031 N N . SER A 1 289 ? 11.898 6.632 38.937 1.00 56.76 271 SER A N 1
ATOM 2032 C CA . SER A 1 289 ? 13.188 6.011 39.176 1.00 55.75 271 SER A CA 1
ATOM 2033 C C . SER A 1 289 ? 14.249 6.105 38.109 1.00 55.74 271 SER A C 1
ATOM 2034 O O . SER A 1 289 ? 15.431 6.164 38.443 1.00 56.08 271 SER A O 1
ATOM 2037 N N . ASN A 1 290 ? 13.856 6.103 36.837 1.00 51.91 272 ASN A N 1
ATOM 2038 C CA . ASN A 1 290 ? 14.846 6.232 35.781 1.00 47.63 272 ASN A CA 1
ATOM 2039 C C . ASN A 1 290 ? 15.106 7.687 35.347 1.00 48.54 272 ASN A C 1
ATOM 2040 O O . ASN A 1 290 ? 15.781 7.945 34.352 1.00 47.46 272 ASN A O 1
ATOM 2045 N N . LEU A 1 291 ? 14.567 8.638 36.107 1.00 49.73 273 LEU A N 1
ATOM 2046 C CA . LEU A 1 291 ? 14.807 10.065 35.860 1.00 45.72 273 LEU A CA 1
ATOM 2047 C C . LEU A 1 291 ? 15.389 10.609 37.189 1.00 44.81 273 LEU A C 1
ATOM 2048 O O . LEU A 1 291 ? 14.895 10.292 38.259 1.00 45.22 273 LEU A O 1
ATOM 2053 N N . PRO A 1 292 ? 16.454 11.422 37.127 1.00 41.36 274 PRO A N 1
ATOM 2054 C CA . PRO A 1 292 ? 17.048 11.948 38.365 1.00 41.61 274 PRO A CA 1
ATOM 2055 C C . PRO A 1 292 ? 16.155 12.962 39.054 1.00 38.56 274 PRO A C 1
ATOM 2056 O O . PRO A 1 292 ? 15.465 13.723 38.385 1.00 37.61 274 PRO A O 1
ATOM 2060 N N . LYS A 1 293 ? 16.129 12.944 40.383 1.00 39.84 275 LYS A N 1
ATOM 2061 C CA . LYS A 1 293 ? 15.342 13.935 41.145 1.00 42.17 275 LYS A CA 1
ATOM 2062 C C . LYS A 1 293 ? 16.230 15.200 41.219 1.00 38.24 275 LYS A C 1
ATOM 2063 O O . LYS A 1 293 ? 17.446 15.088 41.106 1.00 30.59 275 LYS A O 1
ATOM 2069 N N . PRO A 1 294 ? 15.638 16.406 41.432 1.00 38.66 276 PRO A N 1
ATOM 2070 C CA . PRO A 1 294 ? 16.453 17.632 41.500 1.00 34.64 276 PRO A CA 1
ATOM 2071 C C . PRO A 1 294 ? 17.722 17.474 42.287 1.00 38.49 276 PRO A C 1
ATOM 2072 O O . PRO A 1 294 ? 17.717 16.893 43.398 1.00 38.05 276 PRO A O 1
ATOM 2076 N N . ASN A 1 295 ? 18.808 17.945 41.669 1.00 34.98 277 ASN A N 1
ATOM 2077 C CA . ASN A 1 295 ? 20.142 17.908 42.240 1.00 39.41 277 ASN A CA 1
ATOM 2078 C C . ASN A 1 295 ? 20.729 16.526 42.447 1.00 40.31 277 ASN A C 1
ATOM 2079 O O . ASN A 1 295 ? 21.852 16.401 42.916 1.00 39.54 277 ASN A O 1
ATOM 2084 N N . GLU A 1 296 ? 20.013 15.489 42.085 1.00 40.51 278 GLU A N 1
ATOM 2085 C CA . GLU A 1 296 ? 20.560 14.193 42.372 1.00 49.72 278 GLU A CA 1
ATOM 2086 C C . GLU A 1 296 ? 21.382 13.483 41.297 1.00 47.45 278 GLU A C 1
ATOM 2087 O O . GLU A 1 296 ? 21.067 13.559 40.130 1.00 45.14 278 GLU A O 1
ATOM 2093 N N . TYR A 1 297 ? 22.459 12.828 41.728 1.00 45.35 279 TYR A N 1
ATOM 2094 C CA . TYR A 1 297 ? 23.290 11.991 40.867 1.00 42.82 279 TYR A CA 1
ATOM 2095 C C . TYR A 1 297 ? 24.045 11.001 41.732 1.00 47.68 279 TYR A C 1
ATOM 2096 O O . TYR A 1 297 ? 24.451 11.308 42.881 1.00 42.52 279 TYR A O 1
ATOM 2105 N N . ASP A 1 298 ? 24.237 9.813 41.160 1.00 46.42 280 ASP A N 1
ATOM 2106 C CA . ASP A 1 298 ? 24.962 8.754 41.818 1.00 46.80 280 ASP A CA 1
ATOM 2107 C C . ASP A 1 298 ? 26.454 9.066 41.646 1.00 41.67 280 ASP A C 1
ATOM 2108 O O . ASP A 1 298 ? 26.961 8.996 40.541 1.00 46.80 280 ASP A O 1
ATOM 2113 N N . VAL A 1 299 ? 27.145 9.418 42.719 1.00 38.87 281 VAL A N 1
ATOM 2114 C CA . VAL A 1 299 ? 28.577 9.716 42.660 1.00 40.07 281 VAL A CA 1
ATOM 2115 C C . VAL A 1 299 ? 29.373 8.566 41.986 1.00 43.59 281 VAL A C 1
ATOM 2116 O O . VAL A 1 299 ? 30.385 8.801 41.286 1.00 46.57 281 VAL A O 1
ATOM 2120 N N . GLN A 1 300 ? 28.941 7.327 42.201 1.00 40.05 282 GLN A N 1
ATOM 2121 C CA . GLN A 1 300 ? 29.664 6.197 41.583 1.00 49.09 282 GLN A CA 1
ATOM 2122 C C . GLN A 1 300 ? 29.592 6.266 40.041 1.00 42.24 282 GLN A C 1
ATOM 2123 O O . GLN A 1 300 ? 30.580 6.044 39.334 1.00 47.16 282 GLN A O 1
ATOM 2129 N N . GLN A 1 301 ? 28.407 6.563 39.534 1.00 38.75 283 GLN A N 1
ATOM 2130 C CA . GLN A 1 301 ? 28.236 6.760 38.110 1.00 42.71 283 GLN A CA 1
ATOM 2131 C C . GLN A 1 301 ? 29.123 7.918 37.622 1.00 42.76 283 GLN A C 1
ATOM 2132 O O . GLN A 1 301 ? 29.780 7.811 36.575 1.00 48.39 283 GLN A O 1
ATOM 2138 N N . LEU A 1 302 ? 29.162 9.014 38.375 1.00 41.05 284 LEU A N 1
ATOM 2139 C CA . LEU A 1 302 ? 29.957 10.163 37.953 1.00 40.21 284 LEU A CA 1
ATOM 2140 C C . LEU A 1 302 ? 31.410 9.768 37.789 1.00 34.76 284 LEU A C 1
ATOM 2141 O O . LEU A 1 302 ? 32.040 10.134 36.807 1.00 43.27 284 LEU A O 1
ATOM 2146 N N . LEU A 1 303 ? 31.947 9.036 38.749 1.00 38.46 285 LEU A N 1
ATOM 2147 C CA . LEU A 1 303 ? 33.345 8.606 38.693 1.00 40.33 285 LEU A CA 1
ATOM 2148 C C . LEU A 1 303 ? 33.663 7.751 37.428 1.00 40.64 285 LEU A C 1
ATOM 2149 O O . LEU A 1 303 ? 34.723 7.900 36.800 1.00 37.47 285 LEU A O 1
ATOM 2154 N N . ILE A 1 304 ? 32.734 6.901 37.037 1.00 39.06 286 ILE A N 1
ATOM 2155 C CA . ILE A 1 304 ? 32.942 6.115 35.836 1.00 40.02 286 ILE A CA 1
ATOM 2156 C C . ILE A 1 304 ? 33.039 7.036 34.595 1.00 43.32 286 ILE A C 1
ATOM 2157 O O . ILE A 1 304 ? 33.990 6.901 33.800 1.00 44.45 286 ILE A O 1
ATOM 2162 N N . TRP A 1 305 ? 32.096 7.984 34.440 1.00 42.51 287 TRP A N 1
ATOM 2163 C CA . TRP A 1 305 ? 32.119 8.917 33.296 1.00 37.83 287 TRP A CA 1
ATOM 2164 C C . TRP A 1 305 ? 33.445 9.648 33.216 1.00 37.97 287 TRP A C 1
ATOM 2165 O O . TRP A 1 305 ? 34.055 9.747 32.162 1.00 41.92 287 TRP A O 1
ATOM 2176 N N . LEU A 1 306 ? 33.871 10.187 34.345 1.00 44.79 288 LEU A N 1
ATOM 2177 C CA . LEU A 1 306 ? 35.134 10.936 34.443 1.00 46.44 288 LEU A CA 1
ATOM 2178 C C . LEU A 1 306 ? 36.344 10.054 34.073 1.00 44.65 288 LEU A C 1
ATOM 2179 O O . LEU A 1 306 ? 37.301 10.522 33.448 1.00 43.87 288 LEU A O 1
ATOM 2184 N N . GLU A 1 307 ? 36.291 8.783 34.455 1.00 42.46 289 GLU A N 1
ATOM 2185 C CA . GLU A 1 307 ? 37.369 7.873 34.112 1.00 45.89 289 GLU A CA 1
ATOM 2186 C C . GLU A 1 307 ? 37.338 7.535 32.605 1.00 46.55 289 GLU A C 1
ATOM 2187 O O . GLU A 1 307 ? 38.379 7.455 31.961 1.00 43.49 289 GLU A O 1
ATOM 2193 N N . TRP A 1 308 ? 36.142 7.334 32.050 1.00 45.19 290 TRP A N 1
ATOM 2194 C CA . TRP A 1 308 ? 36.013 7.066 30.628 1.00 46.54 290 TRP A CA 1
ATOM 2195 C C . TRP A 1 308 ? 36.621 8.273 29.908 1.00 48.41 290 TRP A C 1
ATOM 2196 O O . TRP A 1 308 ? 37.505 8.124 29.048 1.00 51.86 290 TRP A O 1
ATOM 2207 N N . ILE A 1 309 ? 36.159 9.470 30.275 1.00 49.28 291 ILE A N 1
ATOM 2208 C CA . ILE A 1 309 ? 36.672 10.690 29.679 1.00 47.87 291 ILE A CA 1
ATOM 2209 C C . ILE A 1 309 ? 38.214 10.778 29.858 1.00 48.63 291 ILE A C 1
ATOM 2210 O O . ILE A 1 309 ? 38.926 11.179 28.932 1.00 48.89 291 ILE A O 1
ATOM 2215 N N . ARG A 1 310 ? 38.719 10.415 31.031 1.00 42.28 292 ARG A N 1
ATOM 2216 C CA . ARG A 1 310 ? 40.161 10.459 31.273 1.00 46.49 292 ARG A CA 1
ATOM 2217 C C . ARG A 1 310 ? 40.864 9.425 30.344 1.00 45.62 292 ARG A C 1
ATOM 2218 O O . ARG A 1 310 ? 41.907 9.674 29.774 1.00 46.07 292 ARG A O 1
ATOM 2226 N N . TRP A 1 311 ? 40.281 8.269 30.167 1.00 44.92 293 TRP A N 1
ATOM 2227 C CA . TRP A 1 311 ? 40.892 7.314 29.267 1.00 50.25 293 TRP A CA 1
ATOM 2228 C C . TRP A 1 311 ? 40.904 7.861 27.809 1.00 53.14 293 TRP A C 1
ATOM 2229 O O . TRP A 1 311 ? 41.783 7.497 27.025 1.00 54.90 293 TRP A O 1
ATOM 2240 N N . GLU A 1 312 ? 39.958 8.733 27.442 1.00 51.31 294 GLU A N 1
ATOM 2241 C CA . GLU A 1 312 ? 39.925 9.299 26.066 1.00 50.06 294 GLU A CA 1
ATOM 2242 C C . GLU A 1 312 ? 40.784 10.542 25.878 1.00 51.68 294 GLU A C 1
ATOM 2243 O O . GLU A 1 312 ? 41.188 10.858 24.760 1.00 46.15 294 GLU A O 1
ATOM 2249 N N . SER A 1 313 ? 41.051 11.262 26.968 1.00 51.99 295 SER A N 1
ATOM 2250 C CA . SER A 1 313 ? 41.805 12.505 26.872 1.00 55.56 295 SER A CA 1
ATOM 2251 C C . SER A 1 313 ? 43.198 12.301 26.314 1.00 56.40 295 SER A C 1
ATOM 2252 O O . SER A 1 313 ? 43.844 13.240 25.882 1.00 57.97 295 SER A O 1
ATOM 2255 N N . ASP A 1 314 ? 43.617 11.048 26.331 1.00 59.76 296 ASP A N 1
ATOM 2256 C CA . ASP A 1 314 ? 44.925 10.556 25.892 1.00 64.29 296 ASP A CA 1
ATOM 2257 C C . ASP A 1 314 ? 45.108 10.380 24.356 1.00 64.33 296 ASP A C 1
ATOM 2258 O O . ASP A 1 314 ? 46.235 10.385 23.838 1.00 63.06 296 ASP A O 1
ATOM 2263 N N . ASN A 1 315 ? 43.991 10.199 23.655 1.00 60.30 297 ASN A N 1
ATOM 2264 C CA . ASN A 1 315 ? 43.971 9.975 22.222 1.00 58.14 297 ASN A CA 1
ATOM 2265 C C . ASN A 1 315 ? 44.759 8.716 21.851 1.00 59.48 297 ASN A C 1
ATOM 2266 O O . ASN A 1 315 ? 45.692 8.756 21.031 1.00 61.10 297 ASN A O 1
ATOM 2271 N N . LYS A 1 316 ? 44.369 7.604 22.469 1.00 56.81 298 LYS A N 1
ATOM 2272 C CA . LYS A 1 316 ? 45.002 6.308 22.248 1.00 57.69 298 LYS A CA 1
ATOM 2273 C C . LYS A 1 316 ? 44.825 5.798 20.804 1.00 58.58 298 LYS A C 1
ATOM 2274 O O . LYS A 1 316 ? 45.628 4.969 20.329 1.00 56.90 298 LYS A O 1
ATOM 2280 N N . LEU A 1 317 ? 43.784 6.288 20.123 1.00 53.68 299 LEU A N 1
ATOM 2281 C CA . LEU A 1 317 ? 43.505 5.888 18.753 1.00 55.79 299 LEU A CA 1
ATOM 2282 C C . LEU A 1 317 ? 44.308 6.718 17.766 1.00 61.14 299 LEU A C 1
ATOM 2283 O O . LEU A 1 317 ? 44.249 6.464 16.563 1.00 60.72 299 LEU A O 1
ATOM 2288 N N . GLU A 1 318 ? 45.045 7.706 18.275 1.00 60.04 300 GLU A N 1
ATOM 2289 C CA . GLU A 1 318 ? 45.860 8.571 17.440 1.00 64.36 300 GLU A CA 1
ATOM 2290 C C . GLU A 1 318 ? 45.072 9.272 16.319 1.00 65.24 300 GLU A C 1
ATOM 2291 O O . GLU A 1 318 ? 45.547 9.372 15.189 1.00 63.88 300 GLU A O 1
ATOM 2297 N N . LEU A 1 319 ? 43.880 9.765 16.637 1.00 63.08 301 LEU A N 1
ATOM 2298 C CA . LEU A 1 319 ? 43.046 10.462 15.665 1.00 62.21 301 LEU A CA 1
ATOM 2299 C C . LEU A 1 319 ? 43.604 11.856 15.453 1.00 63.95 301 LEU A C 1
ATOM 2300 O O . LEU A 1 319 ? 44.455 12.307 16.218 1.00 66.78 301 LEU A O 1
ATOM 2305 N N . SER A 1 320 ? 43.103 12.549 14.436 1.00 63.49 302 SER A N 1
ATOM 2306 C CA . SER A 1 320 ? 43.553 13.911 14.162 1.00 64.58 302 SER A CA 1
ATOM 2307 C C . SER A 1 320 ? 43.062 14.831 15.280 1.00 67.03 302 SER A C 1
ATOM 2308 O O . SER A 1 320 ? 42.259 14.420 16.116 1.00 64.75 302 SER A O 1
ATOM 2311 N N . ASP A 1 321 ? 43.538 16.076 15.286 1.00 69.52 303 ASP A N 1
ATOM 2312 C CA . ASP A 1 321 ? 43.115 17.050 16.287 1.00 70.82 303 ASP A CA 1
ATOM 2313 C C . ASP A 1 321 ? 41.595 17.145 16.275 1.00 68.84 303 ASP A C 1
ATOM 2314 O O . ASP A 1 321 ? 40.967 17.004 17.301 1.00 69.31 303 ASP A O 1
ATOM 2319 N N . ASP A 1 322 ? 41.005 17.367 15.109 1.00 69.77 304 ASP A N 1
ATOM 2320 C CA . ASP A 1 322 ? 39.562 17.508 15.008 1.00 70.16 304 ASP A CA 1
ATOM 2321 C C . ASP A 1 322 ? 38.757 16.264 15.372 1.00 70.06 304 ASP A C 1
ATOM 2322 O O . ASP A 1 322 ? 37.672 16.367 15.935 1.00 69.28 304 ASP A O 1
ATOM 2327 N N . LEU A 1 323 ? 39.265 15.084 15.054 1.00 67.07 305 LEU A N 1
ATOM 2328 C CA . LEU A 1 323 ? 38.532 13.877 15.394 1.00 64.77 305 LEU A CA 1
ATOM 2329 C C . LEU A 1 323 ? 38.642 13.568 16.898 1.00 63.66 305 LEU A C 1
ATOM 2330 O O . LEU A 1 323 ? 37.698 13.069 17.508 1.00 60.59 305 LEU A O 1
ATOM 2335 N N . HIS A 1 324 ? 39.795 13.849 17.495 1.00 59.51 306 HIS A N 1
ATOM 2336 C CA . HIS A 1 324 ? 39.948 13.586 18.914 1.00 61.51 306 HIS A CA 1
ATOM 2337 C C . HIS A 1 324 ? 38.957 14.455 19.692 1.00 59.04 306 HIS A C 1
ATOM 2338 O O . HIS A 1 324 ? 38.238 13.969 20.566 1.00 58.18 306 HIS A O 1
ATOM 2345 N N . LYS A 1 325 ? 38.917 15.732 19.332 1.00 55.37 307 LYS A N 1
ATOM 2346 C CA . LYS A 1 325 ? 38.038 16.708 19.946 1.00 56.98 307 LYS A CA 1
ATOM 2347 C C . LYS A 1 325 ? 36.583 16.266 19.798 1.00 56.67 307 LYS A C 1
ATOM 2348 O O . LYS A 1 325 ? 35.778 16.420 20.731 1.00 55.75 307 LYS A O 1
ATOM 2354 N N . ALA A 1 326 ? 36.239 15.701 18.642 1.00 52.86 308 ALA A N 1
ATOM 2355 C CA . ALA A 1 326 ? 34.857 15.280 18.434 1.00 49.55 308 ALA A CA 1
ATOM 2356 C C . ALA A 1 326 ? 34.553 14.047 19.287 1.00 46.76 308 ALA A C 1
ATOM 2357 O O . ALA A 1 326 ? 33.451 13.913 19.810 1.00 46.73 308 ALA A O 1
ATOM 2359 N N . ARG A 1 327 ? 35.542 13.178 19.456 1.00 45.16 309 ARG A N 1
ATOM 2360 C CA . ARG A 1 327 ? 35.360 11.970 20.269 1.00 44.72 309 ARG A CA 1
ATOM 2361 C C . ARG A 1 327 ? 35.180 12.381 21.736 1.00 43.50 309 ARG A C 1
ATOM 2362 O O . ARG A 1 327 ? 34.255 11.930 22.412 1.00 42.65 309 ARG A O 1
ATOM 2370 N N . MET A 1 328 ? 36.070 13.241 22.223 1.00 43.59 310 MET A N 1
ATOM 2371 C CA . MET A 1 328 ? 35.962 13.733 23.606 1.00 44.53 310 MET A CA 1
ATOM 2372 C C . MET A 1 328 ? 34.568 14.402 23.816 1.00 44.46 310 MET A C 1
ATOM 2373 O O . MET A 1 328 ? 33.858 14.137 24.790 1.00 50.03 310 MET A O 1
ATOM 2378 N N . THR A 1 329 ? 34.184 15.267 22.888 1.00 41.82 311 THR A N 1
ATOM 2379 C CA . THR A 1 329 ? 32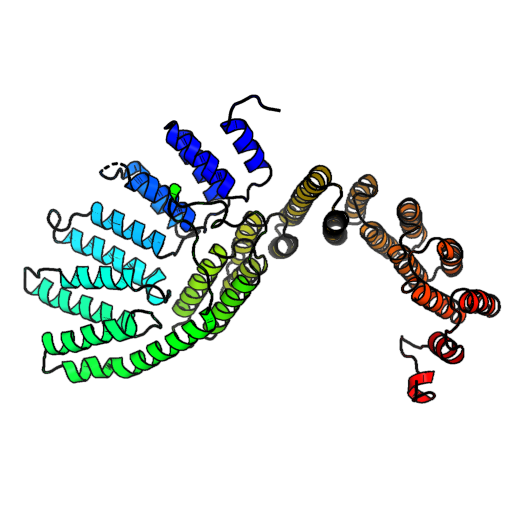.916 15.967 22.967 1.00 37.95 311 THR A CA 1
ATOM 2380 C C . THR A 1 329 ? 31.739 14.979 23.050 1.00 43.75 311 THR A C 1
ATOM 2381 O O . THR A 1 329 ? 30.795 15.197 23.814 1.00 41.42 311 THR A O 1
ATOM 2385 N N . TYR A 1 330 ? 31.809 13.886 22.282 1.00 38.97 312 TYR A N 1
ATOM 2386 C CA . TYR A 1 330 ? 30.720 12.935 22.287 1.00 36.23 312 TYR A CA 1
ATOM 2387 C C . TYR A 1 330 ? 30.568 12.297 23.641 1.00 35.87 312 TYR A C 1
ATOM 2388 O O . TYR A 1 330 ? 29.459 12.120 24.117 1.00 38.94 312 TYR A O 1
ATOM 2397 N N . VAL A 1 331 ? 31.685 11.906 24.238 1.00 36.09 313 VAL A N 1
ATOM 2398 C CA . VAL A 1 331 ? 31.655 11.289 25.565 1.00 33.20 313 VAL A CA 1
ATOM 2399 C C . VAL A 1 331 ? 31.20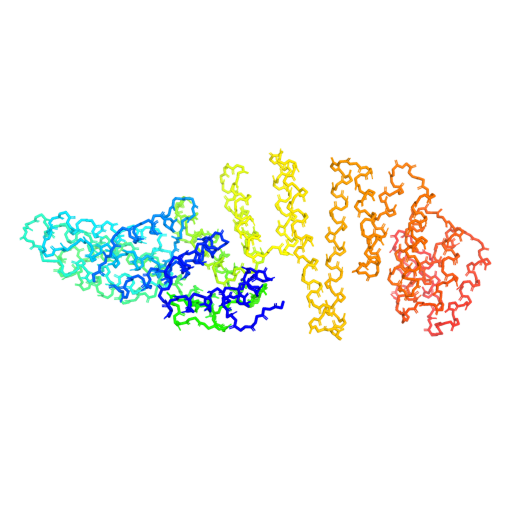7 12.293 26.642 1.00 40.04 313 VAL A C 1
ATOM 2400 O O . VAL A 1 331 ? 30.441 11.929 27.549 1.00 40.01 313 VAL A O 1
ATOM 2404 N N . TYR A 1 332 ? 31.634 13.555 26.520 1.00 37.24 314 TYR A N 1
ATOM 2405 C CA . TYR A 1 332 ? 31.254 14.571 27.519 1.00 38.26 314 TYR A CA 1
ATOM 2406 C C . TYR A 1 332 ? 29.756 14.757 27.509 1.00 37.11 314 TYR A C 1
ATOM 2407 O O . TYR A 1 332 ? 29.114 14.813 28.565 1.00 38.28 314 TYR A O 1
ATOM 2416 N N . MET A 1 333 ? 29.204 14.825 26.304 1.00 38.26 315 MET A N 1
ATOM 2417 C CA . MET A 1 333 ? 27.773 14.998 26.132 1.00 40.93 315 MET A CA 1
ATOM 2418 C C . MET A 1 333 ? 27.040 13.789 26.615 1.00 38.05 315 MET A C 1
ATOM 2419 O O . MET A 1 333 ? 25.956 13.927 27.144 1.00 39.49 315 MET A O 1
ATOM 2424 N N . GLN A 1 334 ? 27.611 12.606 26.438 1.00 37.88 316 GLN A N 1
ATOM 2425 C CA . GLN A 1 334 ? 26.969 11.406 26.980 1.00 38.25 316 GLN A CA 1
ATOM 2426 C C . GLN A 1 334 ? 26.896 11.577 28.539 1.00 39.90 316 GLN A C 1
ATOM 2427 O O . GLN A 1 334 ? 25.852 11.341 29.158 1.00 38.19 316 GLN A O 1
ATOM 2433 N N . ALA A 1 335 ? 28.002 11.994 29.157 1.00 36.39 317 ALA A N 1
ATOM 2434 C CA . ALA A 1 335 ? 28.032 12.193 30.626 1.00 36.03 317 ALA A CA 1
ATOM 2435 C C . ALA A 1 335 ? 27.065 13.299 31.059 1.00 34.34 317 ALA A C 1
ATOM 2436 O O . ALA A 1 335 ? 26.301 13.111 31.994 1.00 35.04 317 ALA A O 1
ATOM 2438 N N . ALA A 1 336 ? 27.100 14.445 30.379 1.00 36.85 318 ALA A N 1
ATOM 2439 C CA . ALA A 1 336 ? 26.221 15.562 30.746 1.00 35.76 318 ALA A CA 1
ATOM 2440 C C . ALA A 1 336 ? 24.770 15.133 30.674 1.00 39.12 318 ALA A C 1
ATOM 2441 O O . ALA A 1 336 ? 23.886 15.744 31.261 1.00 40.29 318 ALA A O 1
ATOM 2443 N N . GLN A 1 337 ? 24.519 14.062 29.950 1.00 37.12 319 GLN A N 1
ATOM 2444 C CA . GLN A 1 337 ? 23.166 13.597 29.867 1.00 40.43 319 GLN A CA 1
ATOM 2445 C C . GLN A 1 337 ? 22.838 12.646 31.036 1.00 40.99 319 GLN A C 1
ATOM 2446 O O . GLN A 1 337 ? 21.774 12.738 31.657 1.00 40.52 319 GLN A O 1
ATOM 2452 N N . HIS A 1 338 ? 23.763 11.755 31.361 1.00 38.11 320 HIS A N 1
ATOM 2453 C CA . HIS A 1 338 ? 23.476 10.775 32.407 1.00 38.91 320 HIS A CA 1
ATOM 2454 C C . HIS A 1 338 ? 23.722 11.168 33.856 1.00 37.59 320 HIS A C 1
ATOM 2455 O O . HIS A 1 338 ? 23.088 10.614 34.729 1.00 42.13 320 HIS A O 1
ATOM 2462 N N . VAL A 1 339 ? 24.642 12.097 34.113 1.00 37.35 321 VAL A N 1
ATOM 2463 C CA . VAL A 1 339 ? 24.830 12.632 35.469 1.00 34.88 321 VAL A CA 1
ATOM 2464 C C . VAL A 1 339 ? 24.623 14.165 35.258 1.00 38.74 321 VAL A C 1
ATOM 2465 O O . VAL A 1 339 ? 25.470 15.003 35.602 1.00 35.79 321 VAL A O 1
ATOM 2469 N N . CYS A 1 340 ? 23.457 14.521 34.716 1.00 34.57 322 CYS A N 1
ATOM 2470 C CA . CYS A 1 340 ? 23.213 15.909 34.396 1.00 36.56 322 CYS A CA 1
ATOM 2471 C C . CYS A 1 340 ? 23.232 16.916 35.554 1.00 37.90 322 CYS A C 1
ATOM 2472 O O . CYS A 1 340 ? 23.366 18.112 35.321 1.00 35.96 322 CYS A O 1
ATOM 2475 N N . PHE A 1 341 ? 23.102 16.430 36.789 1.00 35.21 323 PHE A N 1
ATOM 2476 C CA . PHE A 1 341 ? 23.082 17.306 37.967 1.00 33.84 323 PHE A CA 1
ATOM 2477 C C . PHE A 1 341 ? 24.419 17.320 38.681 1.00 32.09 323 PHE A C 1
ATOM 2478 O O . PHE A 1 341 ? 24.520 17.818 39.774 1.00 37.09 323 PHE A O 1
ATOM 2486 N N . ALA A 1 342 ? 25.459 16.783 38.043 1.00 32.34 324 ALA A N 1
ATOM 2487 C CA . ALA A 1 342 ? 26.787 16.788 38.646 1.00 30.87 324 ALA A CA 1
ATOM 2488 C C . ALA A 1 342 ? 27.478 18.052 38.172 1.00 33.33 324 ALA A C 1
ATOM 2489 O O . ALA A 1 342 ? 27.824 18.179 36.992 1.00 28.45 324 ALA A O 1
ATOM 2491 N N . PRO A 1 343 ? 27.713 18.998 39.090 1.00 33.20 325 PRO A N 1
ATOM 2492 C CA . PRO A 1 343 ? 28.377 20.212 38.614 1.00 29.68 325 PRO A CA 1
ATOM 2493 C C . PRO A 1 343 ? 29.733 19.973 37.987 1.00 32.02 325 PRO A C 1
ATOM 2494 O O . PRO A 1 343 ? 30.080 20.674 37.017 1.00 31.98 325 PRO A O 1
ATOM 2498 N N . GLU A 1 344 ? 30.507 19.007 38.508 1.00 29.83 326 GLU A N 1
ATOM 2499 C CA . GLU A 1 344 ? 31.819 18.738 37.936 1.00 32.76 326 GLU A CA 1
ATOM 2500 C C . GLU A 1 344 ? 31.801 18.381 36.410 1.00 37.97 326 GLU A C 1
ATOM 2501 O O . GLU A 1 344 ? 32.662 18.835 35.632 1.00 37.56 326 GLU A O 1
ATOM 2507 N N . ILE A 1 345 ? 30.808 17.610 35.971 1.00 40.15 327 ILE A N 1
ATOM 2508 C CA . ILE A 1 345 ? 30.759 17.269 34.552 1.00 38.01 327 ILE A CA 1
ATOM 2509 C C . ILE A 1 345 ? 30.613 18.551 33.680 1.00 36.70 327 ILE A C 1
ATOM 2510 O O . ILE A 1 345 ? 31.370 18.721 32.710 1.00 33.90 327 ILE A O 1
ATOM 2515 N N . TRP A 1 346 ? 29.695 19.467 34.038 1.00 31.99 328 TRP A N 1
ATOM 2516 C CA . TRP A 1 346 ? 29.550 20.719 33.272 1.00 28.84 328 TRP A CA 1
ATOM 2517 C C . TRP A 1 346 ? 30.788 21.583 33.410 1.00 33.64 328 TRP A C 1
ATOM 2518 O O . TRP A 1 346 ? 31.249 22.177 32.442 1.00 35.41 328 TRP A O 1
ATOM 2529 N N . PHE A 1 347 ? 31.341 21.660 34.621 1.00 34.25 329 PHE A N 1
ATOM 2530 C CA . PHE A 1 347 ? 32.544 22.433 34.803 1.00 32.06 329 PHE A CA 1
ATOM 2531 C C . PHE A 1 347 ? 33.706 21.851 33.942 1.00 36.11 329 PHE A C 1
ATOM 2532 O O . PHE A 1 347 ? 34.381 22.600 33.236 1.00 37.07 329 PHE A O 1
ATOM 2540 N N . ASN A 1 348 ? 33.944 20.539 33.982 1.00 36.28 330 ASN A N 1
ATOM 2541 C CA . ASN A 1 348 ? 35.040 19.998 33.174 1.00 38.07 330 ASN A CA 1
ATOM 2542 C C . ASN A 1 348 ? 34.789 20.148 31.678 1.00 38.02 330 ASN A C 1
ATOM 2543 O O . ASN A 1 348 ? 35.710 20.416 30.937 1.00 36.94 330 ASN A O 1
ATOM 2548 N N . MET A 1 349 ? 33.537 20.015 31.268 1.00 36.18 331 MET A N 1
ATOM 2549 C CA . MET A 1 349 ? 33.186 20.132 29.866 1.00 41.35 331 MET A CA 1
ATOM 2550 C C . MET A 1 349 ? 33.398 21.527 29.302 1.00 40.03 331 MET A C 1
ATOM 2551 O O . MET A 1 349 ? 34.051 21.675 28.285 1.00 42.56 331 MET A O 1
ATOM 2556 N N . ALA A 1 350 ? 32.840 22.536 29.962 1.00 42.99 332 ALA A N 1
ATOM 2557 C CA . ALA A 1 350 ? 32.993 23.920 29.540 1.00 42.48 332 ALA A CA 1
ATOM 2558 C C . ALA A 1 350 ? 34.487 24.288 29.393 1.00 46.70 332 ALA A C 1
ATOM 2559 O O . ALA A 1 350 ? 34.887 24.857 28.380 1.00 46.64 332 ALA A O 1
ATOM 2561 N N . ASN A 1 351 ? 35.303 23.985 30.405 1.00 44.32 333 ASN A N 1
ATOM 2562 C CA . ASN A 1 351 ? 36.724 24.285 30.319 1.00 44.89 333 ASN A CA 1
ATOM 2563 C C . ASN A 1 351 ? 37.421 23.482 29.201 1.00 49.11 333 ASN A C 1
ATOM 2564 O O . ASN A 1 351 ? 38.270 24.023 28.492 1.00 49.72 333 ASN A O 1
ATOM 2569 N N . TYR A 1 352 ? 37.057 22.216 29.016 1.00 46.02 334 TYR A N 1
ATOM 2570 C CA . TYR A 1 352 ? 37.661 21.434 27.933 1.00 48.73 334 TYR A CA 1
ATOM 2571 C C . TYR A 1 352 ? 37.349 22.088 26.572 1.00 47.31 334 TYR A C 1
ATOM 2572 O O . TYR A 1 352 ? 38.245 22.315 25.777 1.00 41.83 334 TYR A O 1
ATOM 2581 N N . GLN A 1 353 ? 36.073 22.377 26.323 1.00 47.91 335 GLN A N 1
ATOM 2582 C CA . GLN A 1 353 ? 35.674 23.015 25.085 1.00 47.35 335 GLN A CA 1
ATOM 2583 C C . GLN A 1 353 ? 36.402 24.345 24.857 1.00 51.44 335 GLN A C 1
ATOM 2584 O O . GLN A 1 353 ? 36.869 24.615 23.756 1.00 53.50 335 GLN A O 1
ATOM 2590 N N . GLY A 1 354 ? 36.480 25.178 25.897 1.00 54.18 336 GLY A N 1
ATOM 2591 C CA . GLY A 1 354 ? 37.105 26.486 25.773 1.00 56.73 336 GLY A CA 1
ATOM 2592 C C . GLY A 1 354 ? 38.621 26.484 25.683 1.00 63.82 336 GLY A C 1
ATOM 2593 O O . GLY A 1 354 ? 39.242 27.479 25.327 1.00 58.08 336 GLY A O 1
ATOM 2594 N N . GLU A 1 355 ? 39.212 25.350 26.012 1.00 71.60 337 GLU A N 1
ATOM 2595 C CA . GLU A 1 355 ? 40.651 25.195 26.019 1.00 82.91 337 GLU A CA 1
ATOM 2596 C C . GLU A 1 355 ? 41.162 25.247 24.595 1.00 90.94 337 GLU A C 1
ATOM 2597 O O . GLU A 1 355 ? 41.836 26.189 24.154 1.00 92.10 337 GLU A O 1
ATOM 2603 N N . LYS A 1 356 ? 40.806 24.200 23.879 1.00 98.27 338 LYS A N 1
ATOM 2604 C CA . LYS A 1 356 ? 41.186 24.028 22.502 1.00 104.66 338 LYS A CA 1
ATOM 2605 C C . LYS A 1 356 ? 41.384 25.336 21.744 1.00 106.01 338 LYS A C 1
ATOM 2606 O O . LYS A 1 356 ? 42.512 25.812 21.589 1.00 104.45 338 LYS A O 1
ATOM 2612 N N . ASN A 1 357 ? 40.290 25.941 21.311 1.00 106.99 339 ASN A N 1
ATOM 2613 C CA . ASN A 1 357 ? 40.408 27.155 20.533 1.00 107.32 339 ASN A CA 1
ATOM 2614 C C . ASN A 1 357 ? 39.821 28.410 21.174 1.00 103.35 339 ASN A C 1
ATOM 2615 O O . ASN A 1 357 ? 39.368 28.397 22.321 1.00 100.19 339 ASN A O 1
ATOM 2620 N N . THR A 1 358 ? 39.856 29.493 20.397 1.00 100.04 340 THR A N 1
ATOM 2621 C CA . THR A 1 358 ? 39.341 30.793 20.802 1.00 95.53 340 THR A CA 1
ATOM 2622 C C . THR A 1 358 ? 37.816 30.736 20.903 1.00 90.94 340 THR A C 1
ATOM 2623 O O . THR A 1 358 ? 37.233 29.652 21.072 1.00 91.71 340 THR A O 1
ATOM 2627 N N . ASP A 1 359 ? 37.184 31.901 20.774 1.00 83.03 341 ASP A N 1
ATOM 2628 C CA . ASP A 1 359 ? 35.733 32.060 20.899 1.00 74.80 341 ASP A CA 1
ATOM 2629 C C . ASP A 1 359 ? 35.498 32.191 22.401 1.00 68.10 341 ASP A C 1
ATOM 2630 O O . ASP A 1 359 ? 35.202 31.222 23.093 1.00 67.60 341 ASP A O 1
ATOM 2635 N N . SER A 1 360 ? 35.665 33.419 22.883 1.00 60.16 342 SER A N 1
ATOM 2636 C CA . SER A 1 360 ? 35.528 33.791 24.282 1.00 52.10 342 SER A CA 1
ATOM 2637 C C . SER A 1 360 ? 34.166 33.477 24.880 1.00 47.92 342 SER A C 1
ATOM 2638 O O . SER A 1 360 ? 33.917 33.794 26.041 1.00 47.73 342 SER A O 1
ATOM 2641 N N . THR A 1 361 ? 33.303 32.856 24.092 1.00 44.06 343 THR A N 1
ATOM 2642 C CA . THR A 1 361 ? 31.926 32.565 24.496 1.00 44.21 343 THR A CA 1
ATOM 2643 C C . THR A 1 361 ? 31.635 31.094 24.850 1.00 46.28 343 THR A C 1
ATOM 2644 O O . THR A 1 361 ? 30.644 30.766 25.509 1.00 42.79 343 THR A O 1
ATOM 2648 N N . VAL A 1 362 ? 32.519 30.224 24.393 1.00 46.63 344 VAL A N 1
ATOM 2649 C CA . VAL A 1 362 ? 32.407 28.794 24.577 1.00 49.91 344 VAL A CA 1
ATOM 2650 C C . VAL A 1 362 ? 32.271 28.272 26.013 1.00 47.45 344 VAL A C 1
ATOM 2651 O O . VAL A 1 362 ? 31.434 27.422 26.278 1.00 42.63 344 VAL A O 1
ATOM 2655 N N . ILE A 1 363 ? 33.117 28.760 26.914 1.00 46.35 345 ILE A N 1
ATOM 2656 C CA . ILE A 1 363 ? 33.068 28.334 28.303 1.00 44.46 345 ILE A CA 1
ATOM 2657 C C . ILE A 1 363 ? 31.788 28.825 28.932 1.00 40.30 345 ILE A C 1
ATOM 2658 O O . ILE A 1 363 ? 31.146 28.091 29.669 1.00 41.78 345 ILE A O 1
ATOM 2663 N N . THR A 1 364 ? 31.395 30.050 28.614 1.00 35.99 346 THR A N 1
ATOM 2664 C CA . THR A 1 364 ? 30.179 30.557 29.178 1.00 37.99 346 THR A CA 1
ATOM 2665 C C . THR A 1 364 ? 29.018 29.681 28.738 1.00 42.59 346 THR A C 1
ATOM 2666 O O . THR A 1 364 ? 28.159 29.308 29.536 1.00 44.22 346 THR A O 1
ATOM 2670 N N . LYS A 1 365 ? 29.009 29.317 27.464 1.00 44.43 347 LYS A N 1
ATOM 2671 C CA . LYS A 1 365 ? 27.915 28.523 26.920 1.00 42.26 347 LYS A CA 1
ATOM 2672 C C . LYS A 1 365 ? 27.571 27.234 27.690 1.00 42.57 347 LYS A C 1
ATOM 2673 O O . LYS A 1 365 ? 26.390 27.004 28.013 1.00 37.50 347 LYS A O 1
ATOM 2679 N N . TYR A 1 366 ? 28.594 26.409 27.953 1.00 36.03 348 TYR A N 1
ATOM 2680 C CA . TYR A 1 366 ? 28.413 25.128 28.649 1.00 36.02 348 TYR A CA 1
ATOM 2681 C C . TYR A 1 366 ? 28.155 25.289 30.170 1.00 35.13 348 TYR A C 1
ATOM 2682 O O . TYR A 1 366 ? 27.365 24.539 30.758 1.00 36.80 348 TYR A O 1
ATOM 2691 N N . LEU A 1 367 ? 28.799 26.279 30.791 1.00 29.96 349 LEU A N 1
ATOM 2692 C CA . LEU A 1 367 ? 28.545 26.570 32.207 1.00 33.32 349 LEU A CA 1
ATOM 2693 C C . LEU A 1 367 ? 27.058 26.943 32.373 1.00 34.22 349 LEU A C 1
ATOM 2694 O O . LEU A 1 367 ? 26.415 26.509 33.331 1.00 33.62 349 LEU A O 1
ATOM 2699 N N . LYS A 1 368 ? 26.522 27.722 31.420 1.00 30.67 350 LYS A N 1
ATOM 2700 C CA . LYS A 1 368 ? 25.137 28.163 31.463 1.00 36.95 350 LYS A CA 1
ATOM 2701 C C . LYS A 1 368 ? 24.162 26.971 31.286 1.00 39.00 350 LYS A C 1
ATOM 2702 O O . LYS A 1 368 ? 23.138 26.895 31.956 1.00 37.67 350 LYS A O 1
ATOM 2708 N N . LEU A 1 369 ? 24.475 26.048 30.384 1.00 38.86 351 LEU A N 1
ATOM 2709 C CA . LEU A 1 369 ? 23.632 24.867 30.234 1.00 39.12 351 LEU A CA 1
ATOM 2710 C C . LEU A 1 369 ? 23.671 24.135 31.586 1.00 33.68 351 LEU A C 1
ATOM 2711 O O . LEU A 1 369 ? 22.628 23.707 32.104 1.00 36.86 351 LEU A O 1
ATOM 2716 N N . GLY A 1 370 ? 24.877 23.975 32.132 1.00 29.71 352 GLY A N 1
ATOM 2717 C CA . GLY A 1 370 ? 25.020 23.323 33.418 1.00 29.07 352 GLY A CA 1
ATOM 2718 C C . GLY A 1 370 ? 24.181 24.034 34.499 1.00 34.82 352 GLY A C 1
ATOM 2719 O O . GLY A 1 370 ? 23.525 23.368 35.305 1.00 32.58 352 GLY A O 1
ATOM 2720 N N . GLN A 1 371 ? 24.180 25.375 34.519 1.00 33.91 353 GLN A N 1
ATOM 2721 C CA . GLN A 1 371 ? 23.411 26.111 35.563 1.00 34.00 353 GLN A CA 1
ATOM 2722 C C . GLN A 1 371 ? 21.896 25.956 35.387 1.00 35.68 353 GLN A C 1
ATOM 2723 O O . GLN A 1 371 ? 21.137 26.062 36.356 1.00 35.03 353 GLN A O 1
ATOM 2729 N N . GLN A 1 372 ? 21.459 25.711 34.153 1.00 31.45 354 GLN A N 1
ATOM 2730 C CA . GLN A 1 372 ? 20.041 25.520 33.878 1.00 34.11 354 GLN A CA 1
ATOM 2731 C C . GLN A 1 372 ? 19.582 24.180 34.562 1.00 37.08 354 GLN A C 1
ATOM 2732 O O . GLN A 1 372 ? 18.458 24.065 35.055 1.00 34.06 354 GLN A O 1
ATOM 2738 N N . CYS A 1 373 ? 20.495 23.206 34.581 1.00 35.87 355 CYS A N 1
ATOM 2739 C CA . CYS A 1 373 ? 20.308 21.912 35.200 1.00 35.16 355 CYS A CA 1
ATOM 2740 C C . CYS A 1 373 ? 20.440 22.000 36.734 1.00 35.57 355 CYS A C 1
ATOM 2741 O O . CYS A 1 373 ? 19.723 21.315 37.459 1.00 35.82 355 CYS A O 1
ATOM 2744 N N . ILE A 1 374 ? 21.358 22.837 37.214 1.00 34.38 356 ILE A N 1
ATOM 2745 C CA . ILE A 1 374 ? 21.631 22.963 38.646 1.00 29.61 356 ILE A CA 1
ATOM 2746 C C . ILE A 1 374 ? 21.700 24.450 39.041 1.00 33.67 356 ILE A C 1
ATOM 2747 O O . ILE A 1 374 ? 22.757 24.957 39.390 1.00 38.87 356 ILE A O 1
ATOM 2752 N N . PRO A 1 375 ? 20.575 25.163 38.984 1.00 31.44 357 PRO A N 1
ATOM 2753 C CA . PRO A 1 375 ? 20.595 26.604 39.342 1.00 28.40 357 PRO A CA 1
ATOM 2754 C C . PRO A 1 375 ? 21.070 26.984 40.731 1.00 33.38 357 PRO A C 1
ATOM 2755 O O . PRO A 1 375 ? 21.368 28.160 40.971 1.00 28.36 357 PRO A O 1
ATOM 2759 N N . ASN A 1 376 ? 21.069 26.036 41.678 1.00 33.78 358 ASN A N 1
ATOM 2760 C CA . ASN A 1 376 ? 21.537 26.379 43.012 1.00 25.68 358 ASN A CA 1
ATOM 2761 C C . ASN A 1 376 ? 23.033 26.015 43.145 1.00 35.77 358 ASN A C 1
ATOM 2762 O O . ASN A 1 376 ? 23.586 26.016 44.257 1.00 35.28 358 ASN A O 1
ATOM 2767 N N . SER A 1 377 ? 23.670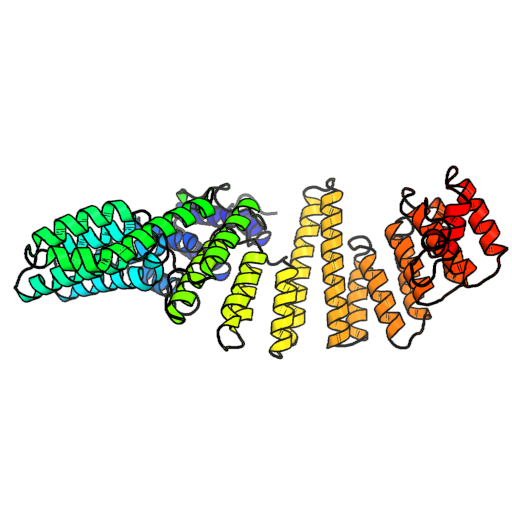 25.654 42.022 1.00 27.10 359 SER A N 1
ATOM 2768 C CA . SER A 1 377 ? 25.074 25.356 42.096 1.00 29.91 359 SER A CA 1
ATOM 2769 C C . SER A 1 377 ? 25.986 26.603 42.232 1.00 36.31 359 SER A C 1
ATOM 2770 O O . SER A 1 377 ? 26.065 27.458 41.303 1.00 31.30 359 SER A O 1
ATOM 2773 N N . ALA A 1 378 ? 26.657 26.714 43.390 1.00 33.03 360 ALA A N 1
ATOM 2774 C CA . ALA A 1 378 ? 27.611 27.823 43.627 1.00 29.59 360 ALA A CA 1
ATOM 2775 C C . ALA A 1 378 ? 28.852 27.611 42.745 1.00 33.34 360 ALA A C 1
ATOM 2776 O O . ALA A 1 378 ? 29.459 28.584 42.264 1.00 28.77 360 ALA A O 1
ATOM 2778 N N . VAL A 1 379 ? 29.251 26.357 42.533 1.00 32.19 361 VAL A N 1
ATOM 2779 C CA . VAL A 1 379 ? 30.396 26.120 41.644 1.00 33.60 361 VAL A CA 1
ATOM 2780 C C . VAL A 1 379 ? 30.134 26.792 40.258 1.00 34.20 361 VAL A C 1
ATOM 2781 O O . VAL A 1 379 ? 30.962 27.569 39.755 1.00 31.94 361 VAL A O 1
ATOM 2785 N N . LEU A 1 380 ? 28.983 26.509 39.651 1.00 27.18 362 LEU A N 1
ATOM 2786 C CA . LEU A 1 380 ? 28.700 27.104 38.338 1.00 33.46 362 LEU A CA 1
ATOM 2787 C C . LEU A 1 380 ? 28.410 28.634 38.387 1.00 31.15 362 LEU A C 1
ATOM 2788 O O . LEU A 1 380 ? 28.867 29.371 37.531 1.00 32.05 362 LEU A O 1
ATOM 2793 N N . ALA A 1 381 ? 27.749 29.118 39.436 1.00 27.04 363 ALA A N 1
ATOM 2794 C CA . ALA A 1 381 ? 27.484 30.552 39.543 1.00 29.78 363 ALA A CA 1
ATOM 2795 C C . ALA A 1 381 ? 28.802 31.358 39.600 1.00 32.29 363 ALA A C 1
ATOM 2796 O O . ALA A 1 381 ? 28.927 32.379 38.927 1.00 31.54 363 ALA A O 1
ATOM 2798 N N . PHE A 1 382 ? 29.766 30.880 40.405 1.00 34.23 364 PHE A N 1
ATOM 2799 C CA . PHE A 1 382 ? 31.096 31.488 40.566 1.00 31.86 364 PHE A CA 1
ATOM 2800 C C . PHE A 1 382 ? 31.887 31.345 39.248 1.00 37.07 364 PHE A C 1
ATOM 2801 O O . PHE A 1 382 ? 32.573 32.286 38.827 1.00 36.71 364 PHE A O 1
ATOM 2809 N N . SER A 1 383 ? 31.812 30.166 38.613 1.00 35.09 365 SER A N 1
ATOM 2810 C CA . SER A 1 383 ? 32.472 29.967 37.313 1.00 34.29 365 SER A CA 1
ATOM 2811 C C . SER A 1 383 ? 31.912 30.939 36.254 1.00 37.45 365 SER A C 1
ATOM 2812 O O . SER A 1 383 ? 32.658 31.531 35.462 1.00 39.87 365 SER A O 1
ATOM 2815 N N . LEU A 1 384 ? 30.589 31.057 36.210 1.00 34.91 366 LEU A N 1
ATOM 2816 C CA . LEU A 1 384 ? 29.967 31.957 35.251 1.00 36.90 366 LEU A CA 1
ATOM 2817 C C . LEU A 1 384 ? 30.367 33.382 35.525 1.00 36.73 366 LEU A C 1
ATOM 2818 O O . LEU A 1 384 ? 30.562 34.173 34.622 1.00 36.50 366 LEU A O 1
ATOM 2823 N N . SER A 1 385 ? 30.449 33.696 36.804 1.00 35.67 367 SER A N 1
ATOM 2824 C CA . SER A 1 385 ? 30.821 34.991 37.260 1.00 37.03 367 SER A CA 1
ATOM 2825 C C . SER A 1 385 ? 32.210 35.394 36.776 1.00 40.86 367 SER A C 1
ATOM 2826 O O . SER A 1 385 ? 32.454 36.561 36.436 1.00 38.97 367 SER A O 1
ATOM 2829 N N . GLU A 1 386 ? 33.129 34.438 36.786 1.00 40.84 368 GLU A N 1
ATOM 2830 C CA . GLU A 1 386 ? 34.478 34.713 36.348 1.00 43.61 368 GLU A CA 1
ATOM 2831 C C . GLU A 1 386 ? 34.502 34.985 34.853 1.00 45.10 368 GLU A C 1
ATOM 2832 O O . GLU A 1 386 ? 35.203 35.893 34.397 1.00 42.53 368 GLU A O 1
ATOM 2838 N N . GLN A 1 387 ? 33.775 34.178 34.093 1.00 41.17 369 GLN A N 1
ATOM 2839 C CA . GLN A 1 387 ? 33.754 34.372 32.655 1.00 40.50 369 GLN A CA 1
ATOM 2840 C C . GLN A 1 387 ? 33.128 35.713 32.249 1.00 42.10 369 GLN A C 1
ATOM 2841 O O . GLN A 1 387 ? 33.618 36.369 31.336 1.00 40.39 369 GLN A O 1
ATOM 2847 N N . TYR A 1 388 ? 32.056 36.112 32.930 1.00 42.38 370 TYR A N 1
ATOM 2848 C CA . TYR A 1 388 ? 31.368 37.353 32.611 1.00 44.59 370 TYR A CA 1
ATOM 2849 C C . TYR A 1 388 ? 32.302 38.506 32.879 1.00 50.59 370 TYR A C 1
ATOM 2850 O O . TYR A 1 388 ? 32.390 39.447 32.064 1.00 48.14 370 TYR A O 1
ATOM 2859 N N . GLU A 1 389 ? 33.025 38.407 33.995 1.00 48.39 371 GLU A N 1
ATOM 2860 C CA . GLU A 1 389 ? 33.965 39.457 34.354 1.00 51.82 371 GLU A CA 1
ATOM 2861 C C . GLU A 1 389 ? 35.086 39.458 33.333 1.00 53.69 371 GLU A C 1
ATOM 2862 O O . GLU A 1 389 ? 35.506 40.511 32.880 1.00 56.82 371 GLU A O 1
ATOM 2868 N N . LEU A 1 390 ? 35.558 38.278 32.953 1.00 51.79 372 LEU A N 1
ATOM 2869 C CA . LEU A 1 390 ? 36.626 38.186 31.980 1.00 53.90 372 LEU A CA 1
ATOM 2870 C C . LEU A 1 390 ? 36.249 38.810 30.611 1.00 54.32 372 LEU A C 1
ATOM 2871 O O . LEU A 1 390 ? 37.092 39.396 29.927 1.00 51.61 372 LEU A O 1
ATOM 2876 N N . ASN A 1 391 ? 34.986 38.667 30.235 1.00 52.42 373 ASN A N 1
ATOM 2877 C CA . ASN A 1 391 ? 34.452 39.177 28.978 1.00 53.76 373 ASN A CA 1
ATOM 2878 C C . ASN A 1 391 ? 33.824 40.567 29.121 1.00 54.19 373 ASN A C 1
ATOM 2879 O O . ASN A 1 391 ? 33.128 41.022 28.234 1.00 54.27 373 ASN A O 1
ATOM 2884 N N . THR A 1 392 ? 34.073 41.233 30.239 1.00 55.04 374 THR A N 1
ATOM 2885 C CA . THR A 1 392 ? 33.512 42.561 30.487 1.00 57.73 374 THR A CA 1
ATOM 2886 C C . THR A 1 392 ? 31.983 42.658 30.406 1.00 61.59 374 THR A C 1
ATOM 2887 O O . THR A 1 392 ? 31.440 43.671 29.951 1.00 64.75 374 THR A O 1
ATOM 2891 N N . LYS A 1 393 ? 31.286 41.610 30.848 1.00 59.61 375 LYS A N 1
ATOM 2892 C CA . LYS A 1 393 ? 29.821 41.611 30.889 1.00 55.16 375 LYS A CA 1
ATOM 2893 C C . LYS A 1 393 ? 29.566 41.788 32.377 1.00 56.30 375 LYS A C 1
ATOM 2894 O O . LYS A 1 393 ? 29.046 40.883 33.031 1.00 55.63 375 LYS A O 1
ATOM 2900 N N . ILE A 1 394 ? 29.924 42.949 32.908 1.00 54.05 376 ILE A N 1
ATOM 2901 C CA . ILE A 1 394 ? 29.790 43.207 34.325 1.00 56.54 376 ILE A CA 1
ATOM 2902 C C . ILE A 1 394 ? 28.413 43.002 34.972 1.00 54.15 376 ILE A C 1
ATOM 2903 O O . ILE A 1 394 ? 28.323 42.416 36.040 1.00 52.79 376 ILE A O 1
ATOM 2908 N N . PRO A 1 395 ? 27.329 43.474 34.346 1.00 53.21 377 PRO A N 1
ATOM 2909 C CA . PRO A 1 395 ? 25.979 43.280 34.942 1.00 49.03 377 PRO A CA 1
ATOM 2910 C C . PRO A 1 395 ? 25.631 41.794 35.189 1.00 47.40 377 PRO A C 1
ATOM 2911 O O . PRO A 1 395 ? 24.996 41.422 36.202 1.00 39.46 377 PRO A O 1
ATOM 2915 N N . GLU A 1 396 ? 26.012 40.973 34.219 1.00 43.37 378 GLU A N 1
ATOM 2916 C CA . GLU A 1 396 ? 25.799 39.536 34.257 1.00 46.36 378 GLU A CA 1
ATOM 2917 C C . GLU A 1 396 ? 26.426 38.882 35.503 1.00 47.19 378 GLU A C 1
ATOM 2918 O O . GLU A 1 396 ? 25.964 37.833 35.940 1.00 43.07 378 GLU A O 1
ATOM 2924 N N . ILE A 1 397 ? 27.466 39.506 36.063 1.00 47.05 379 ILE A N 1
ATOM 2925 C CA . ILE A 1 397 ? 28.118 38.980 37.253 1.00 46.65 379 ILE A CA 1
ATOM 2926 C C . ILE A 1 397 ? 27.132 38.912 38.433 1.00 47.55 379 ILE A C 1
ATOM 2927 O O . ILE A 1 397 ? 26.929 37.839 39.014 1.00 43.17 379 ILE A O 1
ATOM 2932 N N . GLU A 1 398 ? 26.500 40.050 38.745 1.00 42.84 380 GLU A N 1
ATOM 2933 C CA . GLU A 1 398 ? 25.575 40.144 39.856 1.00 38.87 380 GLU A CA 1
ATOM 2934 C C . GLU A 1 398 ? 24.299 39.362 39.596 1.00 43.15 380 GLU A C 1
ATOM 2935 O O . GLU A 1 398 ? 23.761 38.665 40.473 1.00 41.65 380 GLU A O 1
ATOM 2941 N N . THR A 1 399 ? 23.819 39.455 38.375 1.00 40.46 381 THR A N 1
ATOM 2942 C CA . THR A 1 399 ? 22.632 38.726 38.033 1.00 41.49 381 THR A CA 1
ATOM 2943 C C . THR A 1 399 ? 22.813 37.213 38.217 1.00 42.15 381 THR A C 1
ATOM 2944 O O . THR A 1 399 ? 21.915 36.530 38.702 1.00 42.09 381 THR A O 1
ATOM 2948 N N . THR A 1 400 ? 23.953 36.672 37.795 1.00 43.06 382 THR A N 1
ATOM 2949 C CA . THR A 1 400 ? 24.115 35.226 37.901 1.00 38.52 382 THR A CA 1
ATOM 2950 C C . THR A 1 400 ? 24.299 34.810 39.359 1.00 40.56 382 THR A C 1
ATOM 2951 O O . THR A 1 400 ? 23.839 33.748 39.766 1.00 38.56 382 THR A O 1
ATOM 2955 N N . ILE A 1 401 ? 24.946 35.661 40.161 1.00 37.06 383 ILE A N 1
ATOM 2956 C CA . ILE A 1 401 ? 25.117 35.316 41.556 1.00 34.72 383 ILE A CA 1
ATOM 2957 C C . ILE A 1 401 ? 23.768 35.384 42.279 1.00 39.16 383 ILE A C 1
ATOM 2958 O O . ILE A 1 401 ? 23.433 34.450 43.051 1.00 39.11 383 ILE A O 1
ATOM 2963 N N . LEU A 1 402 ? 22.983 36.449 42.020 1.00 36.41 384 LEU A N 1
ATOM 2964 C CA . LEU A 1 402 ? 21.653 36.583 42.643 1.00 32.54 384 LEU A CA 1
ATOM 2965 C C . LEU A 1 402 ? 20.758 35.382 42.277 1.00 32.15 384 LEU A C 1
ATOM 2966 O O . LEU A 1 402 ? 19.947 34.917 43.059 1.00 37.10 384 LEU A O 1
ATOM 2971 N N . SER A 1 403 ? 20.951 34.862 41.081 1.00 27.05 385 SER A N 1
ATOM 2972 C CA . SER A 1 403 ? 20.170 33.740 40.616 1.00 32.86 385 SER A CA 1
ATOM 2973 C C . SER A 1 403 ? 20.350 32.503 41.524 1.00 34.17 385 SER A C 1
ATOM 2974 O O . SER A 1 403 ? 19.389 31.809 41.831 1.00 37.94 385 SER A O 1
ATOM 2977 N N . CYS A 1 404 ? 21.605 32.212 41.852 1.00 30.09 386 CYS A N 1
ATOM 2978 C CA . CYS A 1 404 ? 21.948 31.094 42.690 1.00 35.40 386 CYS A CA 1
ATOM 2979 C C . CYS A 1 404 ? 21.386 31.403 44.074 1.00 35.88 386 CYS A C 1
ATOM 2980 O O . CYS A 1 404 ? 20.651 30.590 44.666 1.00 39.12 386 CYS A O 1
ATOM 2983 N N . ILE A 1 405 ? 21.701 32.596 44.579 1.00 36.13 387 ILE A N 1
ATOM 2984 C CA . ILE A 1 405 ? 21.174 32.992 45.882 1.00 32.66 387 ILE A CA 1
ATOM 2985 C C . ILE A 1 405 ? 19.656 32.824 45.971 1.00 31.62 387 ILE A C 1
ATOM 2986 O O . ILE A 1 405 ? 19.136 32.287 46.975 1.00 32.86 387 ILE A O 1
ATOM 2991 N N . ASP A 1 406 ? 18.926 33.239 44.943 1.00 26.94 388 ASP A N 1
ATOM 2992 C CA . ASP A 1 406 ? 17.469 33.100 45.058 1.00 34.51 388 ASP A CA 1
ATOM 2993 C C . ASP A 1 406 ? 16.991 31.654 45.040 1.00 36.52 388 ASP A C 1
ATOM 2994 O O . ASP A 1 406 ? 16.048 31.301 45.764 1.00 39.23 388 ASP A O 1
ATOM 2999 N N . ARG A 1 407 ? 17.655 30.829 44.230 1.00 29.73 389 ARG A N 1
ATOM 3000 C CA . ARG A 1 407 ? 17.293 29.440 44.166 1.00 29.00 389 ARG A CA 1
ATOM 3001 C C . ARG A 1 407 ? 17.548 28.793 45.541 1.00 34.34 389 ARG A C 1
ATOM 3002 O O . ARG A 1 407 ? 16.700 28.009 46.018 1.00 32.34 389 ARG A O 1
ATOM 3010 N N . ILE A 1 408 ? 18.680 29.127 46.194 1.00 33.28 390 ILE A N 1
ATOM 3011 C CA . ILE A 1 408 ? 18.974 28.551 47.534 1.00 29.71 390 ILE A CA 1
ATOM 3012 C C . ILE A 1 408 ? 17.949 29.008 48.561 1.00 32.49 390 ILE A C 1
ATOM 3013 O O . ILE A 1 408 ? 17.520 28.204 49.446 1.00 31.97 390 ILE A O 1
ATOM 3018 N N . HIS A 1 409 ? 17.514 30.262 48.432 1.00 34.27 391 HIS A N 1
ATOM 3019 C CA . HIS A 1 409 ? 16.516 30.780 49.373 1.00 34.64 391 HIS A CA 1
ATOM 3020 C C . HIS A 1 409 ? 15.254 29.930 49.201 1.00 36.03 391 HIS A C 1
ATOM 3021 O O . HIS A 1 409 ? 14.632 29.575 50.193 1.00 41.41 391 HIS A O 1
ATOM 3028 N N . LEU A 1 410 ? 14.883 29.602 47.952 1.00 36.22 392 LEU A N 1
ATOM 3029 C CA . LEU A 1 410 ? 13.696 28.770 47.725 1.00 38.53 392 LEU A CA 1
ATOM 3030 C C . LEU A 1 410 ? 13.947 27.376 48.311 1.00 37.08 392 LEU A C 1
ATOM 3031 O O . LEU A 1 410 ? 13.059 26.831 48.960 1.00 37.40 392 LEU A O 1
ATOM 3036 N N . ASP A 1 411 ? 15.153 26.822 48.150 1.00 36.09 393 ASP A N 1
ATOM 3037 C CA . ASP A 1 411 ? 15.380 25.479 48.707 1.00 37.61 393 ASP A CA 1
ATOM 3038 C C . ASP A 1 411 ? 15.271 25.504 50.246 1.00 37.54 393 ASP A C 1
ATOM 3039 O O . ASP A 1 411 ? 14.652 24.623 50.868 1.00 40.07 393 ASP A O 1
ATOM 3044 N N . LEU A 1 412 ? 15.897 26.504 50.850 1.00 34.28 394 LEU A N 1
ATOM 3045 C CA . LEU A 1 412 ? 15.888 26.619 52.301 1.00 32.58 394 LEU A CA 1
ATOM 3046 C C . LEU A 1 412 ? 14.447 26.766 52.844 1.00 35.18 394 LEU A C 1
ATOM 3047 O O . LEU A 1 412 ? 14.047 26.027 53.764 1.00 33.96 394 LEU A O 1
ATOM 3052 N N . ALA A 1 413 ? 13.649 27.681 52.279 1.00 35.74 395 ALA A N 1
ATOM 3053 C CA . ALA A 1 413 ? 12.270 27.844 52.792 1.00 32.41 395 ALA A CA 1
ATOM 3054 C C . ALA A 1 413 ? 11.527 26.545 52.621 1.00 32.75 395 ALA A C 1
ATOM 3055 O O . ALA A 1 413 ? 10.800 26.145 53.522 1.00 38.46 395 ALA A O 1
ATOM 3057 N N . ALA A 1 414 ? 11.694 25.886 51.469 1.00 31.57 396 ALA A N 1
ATOM 3058 C CA . ALA A 1 414 ? 10.997 24.632 51.270 1.00 30.28 396 ALA A CA 1
ATOM 3059 C C . ALA A 1 414 ? 11.482 23.563 52.284 1.00 33.95 396 ALA A C 1
ATOM 3060 O O . ALA A 1 414 ? 10.656 22.819 52.814 1.00 35.50 396 ALA A O 1
ATOM 3062 N N . LEU A 1 415 ? 12.792 23.496 52.555 1.00 30.90 397 LEU A N 1
ATOM 3063 C CA . LEU A 1 415 ? 13.291 22.510 53.489 1.00 29.93 397 LEU A CA 1
ATOM 3064 C C . LEU A 1 415 ? 12.777 22.830 54.905 1.00 36.22 397 LEU A C 1
ATOM 3065 O O . LEU A 1 415 ? 12.438 21.924 55.673 1.00 38.08 397 LEU A O 1
ATOM 3070 N N . MET A 1 416 ? 12.699 24.102 55.274 1.00 34.47 398 MET A N 1
ATOM 3071 C CA . MET A 1 416 ? 12.259 24.394 56.642 1.00 35.62 398 MET A CA 1
ATOM 3072 C C . MET A 1 416 ? 10.792 24.109 56.936 1.00 36.84 398 MET A C 1
ATOM 3073 O O . MET A 1 416 ? 10.423 23.779 58.063 1.00 40.42 398 MET A O 1
ATOM 3078 N N . GLU A 1 417 ? 9.957 24.214 55.921 1.00 38.13 399 GLU A N 1
ATOM 3079 C CA . GLU A 1 417 ? 8.551 23.922 56.093 1.00 38.52 399 GLU A CA 1
ATOM 3080 C C . GLU A 1 417 ? 8.287 22.415 55.905 1.00 40.20 399 GLU A C 1
ATOM 3081 O O . GLU A 1 417 ? 7.573 21.831 56.690 1.00 38.79 399 GLU A O 1
ATOM 3087 N N . ASP A 1 418 ? 8.897 21.797 54.884 1.00 43.72 400 ASP A N 1
ATOM 3088 C CA . ASP A 1 418 ? 8.691 20.382 54.562 1.00 43.06 400 ASP A CA 1
ATOM 3089 C C . ASP A 1 418 ? 9.270 19.352 55.527 1.00 44.24 400 ASP A C 1
ATOM 3090 O O . ASP A 1 418 ? 8.654 18.311 55.700 1.00 45.48 400 ASP A O 1
ATOM 3095 N N . ASP A 1 419 ? 10.461 19.557 56.092 1.00 43.23 401 ASP A N 1
ATOM 3096 C CA . ASP A 1 419 ? 10.867 18.674 57.193 1.00 47.00 401 ASP A CA 1
ATOM 3097 C C . ASP A 1 419 ? 11.639 19.520 58.144 1.00 39.82 401 ASP A C 1
ATOM 3098 O O . ASP A 1 419 ? 12.886 19.607 58.137 1.00 33.79 401 ASP A O 1
ATOM 3103 N N . PRO A 1 420 ? 10.867 20.195 58.987 1.00 37.67 402 PRO A N 1
ATOM 3104 C CA . PRO A 1 420 ? 11.315 21.125 60.028 1.00 35.80 402 PRO A CA 1
ATOM 3105 C C . PRO A 1 420 ? 12.176 20.553 61.143 1.00 38.73 402 PRO A C 1
ATOM 3106 O O . PRO A 1 420 ? 12.790 21.330 61.853 1.00 45.80 402 PRO A O 1
ATOM 3110 N N . THR A 1 421 ? 12.226 19.224 61.310 1.00 38.16 403 THR A N 1
ATOM 3111 C CA . THR A 1 421 ? 13.041 18.623 62.376 1.00 36.59 403 THR A CA 1
ATOM 3112 C C . THR A 1 421 ? 14.402 18.242 61.860 1.00 39.72 403 THR A C 1
ATOM 3113 O O . THR A 1 421 ? 15.282 17.897 62.660 1.00 42.99 403 THR A O 1
ATOM 3117 N N . ASN A 1 422 ? 14.583 18.256 60.535 1.00 32.71 404 ASN A N 1
ATOM 3118 C CA . ASN A 1 422 ? 15.892 17.912 59.994 1.00 32.47 404 ASN A CA 1
ATOM 3119 C C . ASN A 1 422 ? 16.963 19.009 60.236 1.00 37.96 404 ASN A C 1
ATOM 3120 O O . ASN A 1 422 ? 17.491 19.647 59.296 1.00 37.77 404 ASN A O 1
ATOM 3125 N N . GLU A 1 423 ? 17.283 19.225 61.512 1.00 42.74 405 GLU A N 1
ATOM 3126 C CA . GLU A 1 423 ? 18.241 20.261 61.909 1.00 44.12 405 GLU A CA 1
ATOM 3127 C C . GLU A 1 423 ? 19.582 20.258 61.190 1.00 45.32 405 GLU A C 1
ATOM 3128 O O . GLU A 1 423 ? 20.134 21.331 60.881 1.00 41.96 405 GLU A O 1
ATOM 3134 N N . SER A 1 424 ? 20.101 19.080 60.874 1.00 45.20 406 SER A N 1
ATOM 3135 C CA . SER A 1 424 ? 21.375 19.087 60.189 1.00 48.22 406 SER A CA 1
ATOM 3136 C C . SER A 1 424 ? 21.255 19.574 58.730 1.00 44.99 406 SER A C 1
ATOM 3137 O O . SER A 1 424 ? 22.081 20.373 58.287 1.00 42.13 406 SER A O 1
ATOM 3140 N N . ALA A 1 425 ? 20.255 19.104 57.986 1.00 39.34 407 ALA A N 1
ATOM 3141 C CA . ALA A 1 425 ? 20.111 19.568 56.602 1.00 37.09 407 ALA A CA 1
ATOM 3142 C C . ALA A 1 425 ? 19.714 21.072 56.601 1.00 34.03 407 ALA A C 1
ATOM 3143 O O . ALA A 1 425 ? 20.103 21.834 55.701 1.00 36.80 407 ALA A O 1
ATOM 3145 N N . ILE A 1 426 ? 18.969 21.513 57.610 1.00 32.86 408 ILE A N 1
ATOM 3146 C CA . ILE A 1 426 ? 18.581 22.911 57.616 1.00 31.36 408 ILE A CA 1
ATOM 3147 C C . ILE A 1 426 ? 19.833 23.743 57.871 1.00 34.69 408 ILE A C 1
ATOM 3148 O O . ILE A 1 426 ? 20.078 24.738 57.185 1.00 34.79 408 ILE A O 1
ATOM 3153 N N . ASN A 1 427 ? 20.681 23.269 58.774 1.00 37.16 409 ASN A N 1
ATOM 3154 C CA . ASN A 1 427 ? 21.915 23.983 59.081 1.00 38.08 409 ASN A CA 1
ATOM 3155 C C . ASN A 1 427 ? 22.894 23.972 57.913 1.00 39.37 409 ASN A C 1
ATOM 3156 O O . ASN A 1 427 ? 23.622 24.947 57.707 1.00 38.73 409 ASN A O 1
ATOM 3161 N N . GLN A 1 428 ? 22.924 22.903 57.129 1.00 33.52 410 GLN A N 1
ATOM 3162 C CA . GLN A 1 428 ? 23.841 22.932 56.010 1.00 38.66 410 GLN A CA 1
ATOM 3163 C C . GLN A 1 428 ? 23.366 23.962 54.992 1.00 36.99 410 GLN A C 1
ATOM 3164 O O . GLN A 1 428 ? 24.150 24.745 54.528 1.00 38.19 410 GLN A O 1
ATOM 3170 N N . LEU A 1 429 ? 22.076 23.949 54.682 1.00 30.87 411 LEU A N 1
ATOM 3171 C CA . LEU A 1 429 ? 21.534 24.869 53.736 1.00 34.28 411 LEU A CA 1
ATOM 3172 C C . LEU A 1 429 ? 21.731 26.317 54.193 1.00 28.74 411 LEU A C 1
ATOM 3173 O O . LEU A 1 429 ? 22.066 27.175 53.362 1.00 24.87 411 LEU A O 1
ATOM 3178 N N . LYS A 1 430 ? 21.556 26.586 55.486 1.00 26.34 412 LYS A N 1
ATOM 3179 C CA . LYS A 1 430 ? 21.753 27.968 55.975 1.00 27.83 412 LYS A CA 1
ATOM 3180 C C . LYS A 1 430 ? 23.190 28.327 55.716 1.00 30.38 412 LYS A C 1
ATOM 3181 O O . LYS A 1 430 ? 23.466 29.427 55.270 1.00 33.16 412 LYS A O 1
ATOM 3187 N N . SER A 1 431 ? 24.106 27.388 55.965 1.00 28.20 413 SER A N 1
ATOM 3188 C CA . SER A 1 431 ? 25.532 27.624 55.730 1.00 32.43 413 SER A CA 1
ATOM 3189 C C . SER A 1 431 ? 25.810 27.911 54.273 1.00 33.70 413 SER A C 1
ATOM 3190 O O . SER A 1 431 ? 26.598 28.795 53.972 1.00 36.73 413 SER A O 1
ATOM 3193 N N . LYS A 1 432 ? 25.196 27.125 53.395 1.00 24.81 414 LYS A N 1
ATOM 3194 C CA . LYS A 1 432 ? 25.388 27.306 51.951 1.00 35.19 414 LYS A CA 1
ATOM 3195 C C . LYS A 1 432 ? 24.905 28.696 51.528 1.00 28.96 414 LYS A C 1
ATOM 3196 O O . LYS A 1 432 ? 25.584 29.405 50.781 1.00 30.28 414 LYS A O 1
ATOM 3202 N N . LEU A 1 433 ? 23.744 29.085 52.043 1.00 32.30 415 LEU A N 1
ATOM 3203 C CA . LEU A 1 433 ? 23.181 30.394 51.723 1.00 31.15 415 LEU A CA 1
ATOM 3204 C C . LEU A 1 433 ? 24.161 31.474 52.166 1.00 30.95 415 LEU A C 1
ATOM 3205 O O . LEU A 1 433 ? 24.525 32.395 51.401 1.00 34.70 415 LEU A O 1
ATOM 3210 N N . THR A 1 434 ? 24.639 31.322 53.385 1.00 30.61 416 THR A N 1
ATOM 3211 C CA . THR A 1 434 ? 25.525 32.328 53.967 1.00 30.81 416 THR A CA 1
ATOM 3212 C C . THR A 1 434 ? 26.815 32.410 53.183 1.00 35.69 416 THR A C 1
ATOM 3213 O O . THR A 1 434 ? 27.273 33.522 52.870 1.00 34.93 416 THR A O 1
ATOM 3217 N N . TYR A 1 435 ? 27.373 31.237 52.834 1.00 31.82 417 TYR A N 1
ATOM 3218 C CA . TYR A 1 435 ? 28.611 31.175 52.071 1.00 29.24 417 TYR A CA 1
ATOM 3219 C C . TYR A 1 435 ? 28.512 31.971 50.737 1.00 29.92 417 TYR A C 1
ATOM 3220 O O . TYR A 1 435 ? 29.344 32.790 50.419 1.00 34.64 417 TYR A O 1
ATOM 3229 N N . VAL A 1 436 ? 27.472 31.701 49.975 1.00 33.86 418 VAL A N 1
ATOM 3230 C CA . VAL A 1 436 ? 27.240 32.383 48.716 1.00 31.98 418 VAL A CA 1
ATOM 3231 C C . VAL A 1 436 ? 27.041 33.873 48.962 1.00 32.19 418 VAL A C 1
ATOM 3232 O O . VAL A 1 436 ? 27.486 34.635 48.137 1.00 31.47 418 VAL A O 1
ATOM 3236 N N . TYR A 1 437 ? 26.397 34.291 50.079 1.00 31.00 419 TYR A N 1
ATOM 3237 C CA . TYR A 1 437 ? 26.244 35.727 50.355 1.00 28.74 419 TYR A CA 1
ATOM 3238 C C . TYR A 1 437 ? 27.619 36.277 50.643 1.00 33.18 419 TYR A C 1
ATOM 3239 O O . TYR A 1 437 ? 27.894 37.411 50.257 1.00 27.58 419 TYR A O 1
ATOM 3248 N N . CYS A 1 438 ? 28.468 35.483 51.318 1.00 28.20 420 CYS A N 1
ATOM 3249 C CA . CYS A 1 438 ? 29.827 35.909 51.587 1.00 31.38 420 CYS A CA 1
ATOM 3250 C C . CYS A 1 438 ? 30.606 36.225 50.310 1.00 35.31 420 CYS A C 1
ATOM 3251 O O . CYS A 1 438 ? 31.159 37.315 50.167 1.00 30.66 420 CYS A O 1
ATOM 3254 N N . VAL A 1 439 ? 30.647 35.265 49.371 1.00 37.15 421 VAL A N 1
ATOM 3255 C CA . VAL A 1 439 ? 31.386 35.455 48.123 1.00 29.01 421 VAL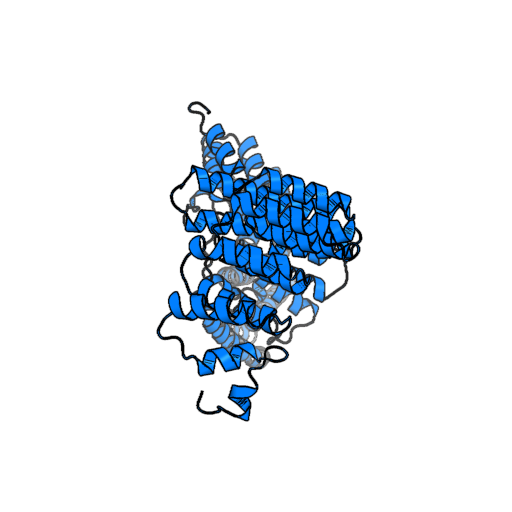 A CA 1
ATOM 3256 C C . VAL A 1 439 ? 30.753 36.612 47.348 1.00 32.24 421 VAL A C 1
ATOM 3257 O O . VAL A 1 439 ? 31.435 37.474 46.817 1.00 37.41 421 VAL A O 1
ATOM 3261 N N . TYR A 1 440 ? 29.437 36.634 47.325 1.00 32.26 422 TYR A N 1
ATOM 3262 C CA . TYR A 1 440 ? 28.703 37.695 46.684 1.00 36.32 422 TYR A CA 1
ATOM 3263 C C . TYR A 1 440 ? 29.121 39.067 47.294 1.00 36.39 422 TYR A C 1
ATOM 3264 O O . TYR A 1 440 ? 29.436 40.007 46.548 1.00 38.77 422 TYR A O 1
ATOM 3273 N N . MET A 1 441 ? 29.147 39.177 48.621 1.00 31.29 423 MET A N 1
ATOM 3274 C CA . MET A 1 441 ? 29.526 40.437 49.271 1.00 34.06 423 MET A CA 1
ATOM 3275 C C . MET A 1 441 ? 30.968 40.832 48.903 1.00 41.19 423 MET A C 1
ATOM 3276 O O . MET A 1 441 ? 31.201 41.955 48.458 1.00 38.20 423 MET A O 1
ATOM 3281 N N . ASN A 1 442 ? 31.921 39.900 49.064 1.00 40.72 424 ASN A N 1
ATOM 3282 C CA . ASN A 1 442 ? 33.320 40.177 48.730 1.00 40.02 424 ASN A CA 1
ATOM 3283 C C . ASN A 1 442 ? 33.458 40.584 47.234 1.00 42.18 424 ASN A C 1
ATOM 3284 O O . ASN A 1 442 ? 34.238 41.469 46.881 1.00 40.52 424 ASN A O 1
ATOM 3289 N N . THR A 1 443 ? 32.706 39.922 46.369 1.00 38.89 425 THR A N 1
ATOM 3290 C CA . THR A 1 443 ? 32.756 40.225 44.962 1.00 39.96 425 THR A CA 1
ATOM 3291 C C . THR A 1 443 ? 32.220 41.633 44.676 1.00 44.23 425 THR A C 1
ATOM 3292 O O . THR A 1 443 ? 32.868 42.394 43.951 1.00 42.07 425 THR A O 1
ATOM 3296 N N . MET A 1 444 ? 31.069 42.002 45.242 1.00 45.46 426 MET A N 1
ATOM 3297 C CA . MET A 1 444 ? 30.557 43.342 44.981 1.00 43.94 426 MET A CA 1
ATOM 3298 C C . MET A 1 444 ? 31.414 44.444 45.632 1.00 44.44 426 MET A C 1
ATOM 3299 O O . MET A 1 444 ? 31.514 45.527 45.097 1.00 41.00 426 MET A O 1
ATOM 3304 N N . LYS A 1 445 ? 32.046 44.172 46.769 1.00 46.52 427 LYS A N 1
ATOM 3305 C CA . LYS A 1 445 ? 32.916 45.177 47.389 1.00 48.00 427 LYS A CA 1
ATOM 3306 C C . LYS A 1 445 ? 34.018 45.484 46.383 1.00 50.02 427 LYS A C 1
ATOM 3307 O O . LYS A 1 445 ? 34.310 46.633 46.088 1.00 49.61 427 LYS A O 1
ATOM 3313 N N . ARG A 1 446 ? 34.624 44.421 45.869 1.00 52.73 428 ARG A N 1
ATOM 3314 C CA . ARG A 1 446 ? 35.696 44.532 44.890 1.00 54.81 428 ARG A CA 1
ATOM 3315 C C . ARG A 1 446 ? 35.253 45.177 43.587 1.00 56.47 428 ARG A C 1
ATOM 3316 O O . ARG A 1 446 ? 35.977 45.983 43.046 1.00 55.30 428 ARG A O 1
ATOM 3324 N N . ILE A 1 447 ? 34.064 44.841 43.095 1.00 57.20 429 ILE A N 1
ATOM 3325 C CA . ILE A 1 447 ? 33.604 45.389 41.827 1.00 57.75 429 ILE A CA 1
ATOM 3326 C C . ILE A 1 447 ? 32.861 46.698 41.878 1.00 56.99 429 ILE A C 1
ATOM 3327 O O . ILE A 1 447 ? 32.966 47.460 40.930 1.00 64.44 429 ILE A O 1
ATOM 3332 N N . GLN A 1 448 ? 32.092 46.970 42.930 1.00 53.46 430 GLN A N 1
ATOM 3333 C CA . GLN A 1 448 ? 31.336 48.223 43.000 1.00 52.60 430 GLN A CA 1
ATOM 3334 C C . GLN A 1 448 ? 31.565 49.063 44.263 1.00 55.95 430 GLN A C 1
ATOM 3335 O O . GLN A 1 448 ? 30.988 50.157 44.411 1.00 58.21 430 GLN A O 1
ATOM 3341 N N . GLY A 1 449 ? 32.358 48.555 45.200 1.00 51.99 431 GLY A N 1
ATOM 3342 C CA . GLY A 1 449 ? 32.633 49.340 46.388 1.00 56.28 431 GLY A CA 1
ATOM 3343 C C . GLY A 1 449 ? 31.913 49.115 47.704 1.00 57.43 431 GLY A C 1
ATOM 3344 O O . GLY A 1 449 ? 30.917 48.394 47.811 1.00 59.80 431 GLY A O 1
ATOM 3345 N N . LEU A 1 450 ? 32.432 49.794 48.718 1.00 55.43 432 LEU A N 1
ATOM 3346 C CA . LEU A 1 450 ? 31.939 49.708 50.082 1.00 52.38 432 LEU A CA 1
ATOM 3347 C C . LEU A 1 450 ? 30.427 49.865 50.304 1.00 50.72 432 LEU A C 1
ATOM 3348 O O . LEU A 1 450 ? 29.839 49.111 51.084 1.00 45.70 432 LEU A O 1
ATOM 3353 N N . ALA A 1 451 ? 29.799 50.825 49.632 1.00 48.17 433 ALA A N 1
ATOM 3354 C CA . ALA A 1 451 ? 28.360 51.050 49.816 1.00 50.59 433 ALA A CA 1
ATOM 3355 C C . ALA A 1 451 ? 27.510 49.832 49.353 1.00 50.26 433 ALA A C 1
ATOM 3356 O O . ALA A 1 451 ? 26.478 49.489 49.947 1.00 50.86 433 ALA A O 1
ATOM 3358 N N . ALA A 1 452 ? 27.972 49.172 48.300 1.00 50.83 434 ALA A N 1
ATOM 3359 C CA . ALA A 1 452 ? 27.277 48.005 47.753 1.00 45.39 434 ALA A CA 1
ATOM 3360 C C . ALA A 1 452 ? 27.384 46.798 48.688 1.00 41.65 434 ALA A C 1
ATOM 3361 O O . ALA A 1 452 ? 26.396 46.095 48.931 1.00 46.31 434 ALA A O 1
ATOM 3363 N N . SER A 1 453 ? 28.580 46.560 49.209 1.00 38.28 435 SER A N 1
ATOM 3364 C CA . SER A 1 453 ? 28.793 45.449 50.099 1.00 41.56 435 SER A CA 1
ATOM 3365 C C . SER A 1 453 ? 28.024 45.716 51.377 1.00 45.41 435 SER A C 1
ATOM 3366 O O . SER A 1 453 ? 27.549 44.776 52.043 1.00 44.24 435 SER A O 1
ATOM 3369 N N . ARG A 1 454 ? 27.873 47.002 51.705 1.00 45.15 436 ARG A N 1
ATOM 3370 C CA . ARG A 1 454 ? 27.123 47.364 52.895 1.00 47.17 436 ARG A CA 1
ATOM 3371 C C . ARG A 1 454 ? 25.649 47.033 52.735 1.00 43.83 436 ARG A C 1
ATOM 3372 O O . ARG A 1 454 ? 25.035 46.506 53.678 1.00 41.45 436 ARG A O 1
ATOM 3380 N N . LYS A 1 455 ? 25.082 47.343 51.564 1.00 39.41 437 LYS A N 1
ATOM 3381 C CA . LYS A 1 455 ? 23.674 47.028 51.327 1.00 44.91 437 LYS A CA 1
ATOM 3382 C C . LYS A 1 455 ? 23.497 45.506 51.392 1.00 43.78 437 LYS A C 1
ATOM 3383 O O . LYS A 1 455 ? 22.527 45.005 51.966 1.00 42.19 437 LYS A O 1
ATOM 3389 N N . ILE A 1 456 ? 24.435 44.772 50.788 1.00 40.93 438 ILE A N 1
ATOM 3390 C CA . ILE A 1 456 ? 24.318 43.314 50.799 1.00 37.16 438 ILE A CA 1
ATOM 3391 C C . ILE A 1 456 ? 24.333 42.770 52.228 1.00 39.09 438 ILE A C 1
ATOM 3392 O O . ILE A 1 456 ? 23.537 41.901 52.551 1.00 38.93 438 ILE A O 1
ATOM 3397 N N . PHE A 1 457 ? 25.223 43.302 53.079 1.00 39.38 439 PHE A N 1
ATOM 3398 C CA . PHE A 1 457 ? 25.321 42.874 54.471 1.00 34.34 439 PHE A CA 1
ATOM 3399 C C . PHE A 1 457 ? 24.037 43.246 55.177 1.00 36.06 439 PHE A C 1
ATOM 3400 O O . PHE A 1 457 ? 23.565 42.513 56.043 1.00 42.71 439 PHE A O 1
ATOM 3408 N N . GLY A 1 458 ? 23.459 44.379 54.809 1.00 38.65 440 GLY A N 1
ATOM 3409 C CA . GLY A 1 458 ? 22.195 44.768 55.421 1.00 39.27 440 GLY A CA 1
ATOM 3410 C C . GLY A 1 458 ? 21.116 43.700 55.178 1.00 39.62 440 GLY A C 1
ATOM 3411 O O . GLY A 1 458 ? 20.400 43.275 56.111 1.00 42.09 440 GLY A O 1
ATOM 3412 N N . LYS A 1 459 ? 20.998 43.240 53.937 1.00 38.06 441 LYS A N 1
ATOM 3413 C CA . LYS A 1 459 ? 20.011 42.203 53.635 1.00 40.51 441 LYS A CA 1
ATOM 3414 C C . LYS A 1 459 ? 20.241 40.926 54.475 1.00 39.35 441 LYS A C 1
ATOM 3415 O O . LYS A 1 459 ? 19.277 40.276 54.912 1.00 39.96 441 LYS A O 1
ATOM 3421 N N . CYS A 1 460 ? 21.495 40.568 54.721 1.00 32.69 442 CYS A N 1
ATOM 3422 C CA . CYS A 1 460 ? 21.747 39.384 55.542 1.00 34.03 442 CYS A CA 1
ATOM 3423 C C . CYS A 1 460 ? 21.425 39.676 57.019 1.00 37.90 442 CYS A C 1
ATOM 3424 O O . CYS A 1 460 ? 20.910 38.828 57.738 1.00 39.85 442 CYS A O 1
ATOM 3427 N N . ARG A 1 461 ? 21.710 40.895 57.465 1.00 37.17 443 ARG A N 1
ATOM 3428 C CA . ARG A 1 461 ? 21.423 41.256 58.841 1.00 39.91 443 ARG A CA 1
ATOM 3429 C C . ARG A 1 461 ? 19.899 41.118 59.096 1.00 39.61 443 ARG A C 1
ATOM 3430 O O . ARG A 1 461 ? 19.468 40.661 60.156 1.00 35.16 443 ARG A O 1
ATOM 3438 N N . ARG A 1 462 ? 19.094 41.494 58.104 1.00 42.68 444 ARG A N 1
ATOM 3439 C CA . ARG A 1 462 ? 17.645 41.356 58.222 1.00 43.09 444 ARG A CA 1
ATOM 3440 C C . ARG A 1 462 ? 17.138 39.898 58.106 1.00 42.52 444 ARG A C 1
ATOM 3441 O O . ARG A 1 462 ? 15.999 39.631 58.428 1.00 38.70 444 ARG A O 1
ATOM 3449 N N . LEU A 1 463 ? 17.967 38.960 57.640 1.00 39.87 445 LEU A N 1
ATOM 3450 C CA . LEU A 1 463 ? 17.517 37.579 57.578 1.00 38.04 445 LEU A CA 1
ATOM 3451 C C . LEU A 1 463 ? 17.683 36.965 58.955 1.00 39.65 445 LEU A C 1
ATOM 3452 O O . LEU A 1 463 ? 17.344 35.801 59.164 1.00 36.52 445 LEU A O 1
ATOM 3457 N N . LYS A 1 464 ? 18.222 37.741 59.894 1.00 41.73 446 LYS A N 1
ATOM 3458 C CA . LYS A 1 464 ? 18.442 37.254 61.267 1.00 47.78 446 LYS A CA 1
ATOM 3459 C C . LYS A 1 464 ? 19.153 35.900 61.365 1.00 47.95 446 LYS A C 1
ATOM 3460 O O . LYS A 1 464 ? 20.190 35.693 60.765 1.00 48.16 446 LYS A O 1
ATOM 3466 N N . LYS A 1 465 ? 18.584 34.956 62.099 1.00 48.98 447 LYS A N 1
ATOM 3467 C CA . LYS A 1 465 ? 19.220 33.659 62.235 1.00 43.68 447 LYS A CA 1
ATOM 3468 C C . LYS A 1 465 ? 18.980 32.683 61.073 1.00 45.15 447 LYS A C 1
ATOM 3469 O O . LYS A 1 465 ? 19.180 31.470 61.214 1.00 38.34 447 LYS A O 1
ATOM 3475 N N . LEU A 1 466 ? 18.573 33.218 59.919 1.00 41.27 448 LEU A N 1
ATOM 3476 C CA . LEU A 1 466 ? 18.373 32.391 58.719 1.00 44.04 448 LEU A CA 1
ATOM 3477 C C . LEU A 1 466 ? 19.760 32.172 58.143 1.00 43.40 448 LEU A C 1
ATOM 3478 O O . LEU A 1 466 ? 20.025 31.167 57.454 1.00 40.43 448 LEU A O 1
ATOM 3483 N N . VAL A 1 467 ? 20.638 33.130 58.446 1.00 37.17 449 VAL A N 1
ATOM 3484 C CA . VAL A 1 467 ? 21.999 33.049 58.002 1.00 36.40 449 VAL A CA 1
ATOM 3485 C C . VAL A 1 467 ? 22.866 32.652 59.157 1.00 43.38 449 VAL A C 1
ATOM 3486 O O . VAL A 1 467 ? 22.411 32.506 60.301 1.00 43.02 449 VAL A O 1
ATOM 3490 N N . THR A 1 468 ? 24.136 32.495 58.844 1.00 43.33 450 THR A N 1
ATOM 3491 C CA . THR A 1 468 ? 25.144 31.997 59.774 1.00 39.57 450 THR A CA 1
ATOM 3492 C C . THR A 1 468 ? 26.168 33.079 60.112 1.00 38.82 450 THR A C 1
ATOM 3493 O O . THR A 1 468 ? 26.245 34.083 59.394 1.00 35.17 450 THR A O 1
ATOM 3497 N N . PRO A 1 469 ? 26.963 32.888 61.186 1.00 38.86 451 PRO A N 1
ATOM 3498 C CA . PRO A 1 469 ? 27.980 33.822 61.673 1.00 38.02 451 PRO A CA 1
ATOM 3499 C C . PRO A 1 469 ? 28.946 34.356 60.642 1.00 41.69 451 PRO A C 1
ATOM 3500 O O . PRO A 1 469 ? 29.367 35.507 60.736 1.00 35.91 451 PRO A O 1
ATOM 3504 N N . ASP A 1 470 ? 29.266 33.522 59.645 1.00 39.40 452 ASP A N 1
ATOM 3505 C CA . ASP A 1 470 ? 30.222 33.885 58.614 1.00 36.16 452 ASP A CA 1
ATOM 3506 C C . ASP A 1 470 ? 29.981 35.233 57.950 1.00 38.68 452 ASP A C 1
ATOM 3507 O O . ASP A 1 470 ? 30.947 35.970 57.713 1.00 39.38 452 ASP A O 1
ATOM 3512 N N . ILE A 1 471 ? 28.719 35.557 57.641 1.00 30.40 453 ILE A N 1
ATOM 3513 C CA . ILE A 1 471 ? 28.474 36.788 56.941 1.00 31.40 453 ILE A CA 1
ATOM 3514 C C . ILE A 1 471 ? 28.886 37.977 57.854 1.00 37.81 453 ILE A C 1
ATOM 3515 O O . ILE A 1 471 ? 29.360 39.002 57.370 1.00 39.49 453 ILE A O 1
ATOM 3520 N N . TYR A 1 472 ? 28.737 37.814 59.163 1.00 34.37 454 TYR A N 1
ATOM 3521 C CA . TYR A 1 472 ? 29.176 38.857 60.100 1.00 36.92 454 TYR A CA 1
ATOM 3522 C C . TYR A 1 472 ? 30.733 38.993 60.116 1.00 39.81 454 TYR A C 1
ATOM 3523 O O . TYR A 1 472 ? 31.289 40.103 59.989 1.00 34.15 454 TYR A O 1
ATOM 3532 N N . LEU A 1 473 ? 31.423 37.865 60.256 1.00 36.57 455 LEU A N 1
ATOM 3533 C CA . LEU A 1 473 ? 32.884 37.884 60.281 1.00 42.02 455 LEU A CA 1
ATOM 3534 C C . LEU A 1 473 ? 33.389 38.471 58.972 1.00 40.99 455 LEU A C 1
ATOM 3535 O O . LEU A 1 473 ? 34.161 39.437 58.977 1.00 45.67 455 LEU A O 1
ATOM 3540 N N . GLU A 1 474 ? 32.949 37.925 57.845 1.00 37.74 456 GLU A N 1
ATOM 3541 C CA . GLU A 1 474 ? 33.412 38.482 56.570 1.00 39.38 456 GLU A CA 1
ATOM 3542 C C . GLU A 1 474 ? 33.094 39.959 56.438 1.00 39.96 456 GLU A C 1
ATOM 3543 O O . GLU A 1 474 ? 33.832 40.682 55.805 1.00 44.34 456 GLU A O 1
ATOM 3549 N N . ASN A 1 475 ? 31.995 40.431 57.018 1.00 37.33 457 ASN A N 1
ATOM 3550 C CA . ASN A 1 475 ? 31.732 41.859 56.898 1.00 41.71 457 ASN A CA 1
ATOM 3551 C C . ASN A 1 475 ? 32.699 42.673 57.788 1.00 42.61 457 ASN A C 1
ATOM 3552 O O . ASN A 1 475 ? 33.073 43.762 57.394 1.00 41.86 457 ASN A O 1
ATOM 3557 N N . ALA A 1 476 ? 33.099 42.165 58.964 1.00 38.90 458 ALA A N 1
ATOM 3558 C CA . ALA A 1 476 ? 33.999 42.959 59.833 1.00 40.56 458 ALA A CA 1
ATOM 3559 C C . ALA A 1 476 ? 35.325 43.155 59.099 1.00 42.82 458 ALA A C 1
ATOM 3560 O O . ALA A 1 476 ? 35.881 44.251 59.090 1.00 43.79 458 ALA A O 1
ATOM 3562 N N . TYR A 1 477 ? 35.825 42.097 58.470 1.00 43.12 459 TYR A N 1
ATOM 3563 C CA . TYR A 1 477 ? 37.068 42.228 57.720 1.00 46.12 459 TYR A CA 1
ATOM 3564 C C . TYR A 1 477 ? 36.916 43.289 56.615 1.00 47.50 459 TYR A C 1
ATOM 3565 O O . TYR A 1 477 ? 37.767 44.170 56.455 1.00 50.37 459 TYR A O 1
ATOM 3574 N N . ILE A 1 478 ? 35.831 43.243 55.858 1.00 47.39 460 ILE A N 1
ATOM 3575 C CA . ILE A 1 478 ? 35.670 44.265 54.825 1.00 45.48 460 ILE A CA 1
ATOM 3576 C C . ILE A 1 478 ? 35.709 45.649 55.492 1.00 49.22 460 ILE A C 1
ATOM 3577 O O . ILE A 1 478 ? 36.285 46.589 54.954 1.00 44.96 460 ILE A O 1
ATOM 3582 N N . GLU A 1 479 ? 35.090 45.771 56.668 1.00 49.58 461 GLU A N 1
ATOM 3583 C CA . GLU A 1 479 ? 35.040 47.060 57.342 1.00 47.57 461 GLU A CA 1
ATOM 3584 C C . GLU A 1 479 ? 36.374 47.483 57.910 1.00 46.60 461 GLU A C 1
ATOM 3585 O O . GLU A 1 479 ? 36.759 48.631 57.807 1.00 45.81 461 GLU A O 1
ATOM 3591 N N . TYR A 1 480 ? 37.089 46.545 58.497 1.00 46.77 462 TYR A N 1
ATOM 3592 C CA . TYR A 1 480 ? 38.374 46.855 59.042 1.00 47.90 462 TYR A CA 1
ATOM 3593 C C . TYR A 1 480 ? 39.402 47.254 57.976 1.00 51.92 462 TYR A C 1
ATOM 3594 O O . TYR A 1 480 ? 40.250 48.088 58.238 1.00 51.55 462 TYR A O 1
ATOM 3603 N N . HIS A 1 481 ? 39.351 46.649 56.796 1.00 48.24 463 HIS A N 1
ATOM 3604 C CA . HIS A 1 481 ? 40.329 46.985 55.779 1.00 53.44 463 HIS A CA 1
ATOM 3605 C C . HIS A 1 481 ? 40.125 48.258 54.967 1.00 53.81 463 HIS A C 1
ATOM 3606 O O . HIS A 1 481 ? 40.904 48.534 54.079 1.00 57.70 463 HIS A O 1
ATOM 3613 N N . ILE A 1 482 ? 39.101 49.044 55.254 1.00 55.04 464 ILE A N 1
ATOM 3614 C CA . ILE A 1 482 ? 38.940 50.268 54.505 1.00 55.51 464 ILE A CA 1
ATOM 3615 C C . ILE A 1 482 ? 40.075 51.222 54.899 1.00 58.25 464 ILE A C 1
ATOM 3616 O O . ILE A 1 482 ? 40.670 51.885 54.052 1.00 60.09 464 ILE A O 1
ATOM 3621 N N . SER A 1 483 ? 40.375 51.304 56.188 1.00 57.06 465 SER A N 1
ATOM 3622 C CA . SER A 1 483 ? 41.435 52.208 56.622 1.00 61.47 465 SER A CA 1
ATOM 3623 C C . SER A 1 483 ? 42.042 51.749 57.943 1.00 60.90 465 SER A C 1
ATOM 3624 O O . SER A 1 483 ? 42.531 52.541 58.734 1.00 61.97 465 SER A O 1
ATOM 3627 N N . LYS A 1 484 ? 41.992 50.450 58.177 1.00 59.73 466 LYS A N 1
ATOM 3628 C CA . LYS A 1 484 ? 42.538 49.863 59.386 1.00 56.91 466 LYS A CA 1
ATOM 3629 C C . LYS A 1 484 ? 41.887 50.400 60.666 1.00 55.58 466 LYS A C 1
ATOM 3630 O O . LYS A 1 484 ? 42.516 50.390 61.739 1.00 51.54 466 LYS A O 1
ATOM 3636 N N . ASP A 1 485 ? 40.650 50.884 60.572 1.00 58.36 467 ASP A N 1
ATOM 3637 C CA . ASP A 1 485 ? 39.946 51.354 61.780 1.00 61.22 467 ASP A CA 1
ATOM 3638 C C . ASP A 1 485 ? 39.120 50.187 62.333 1.00 60.08 467 ASP A C 1
ATOM 3639 O O . ASP A 1 485 ? 38.637 49.335 61.597 1.00 59.55 467 ASP A O 1
ATOM 3644 N N . THR A 1 486 ? 38.973 50.167 63.642 1.00 58.33 468 THR A N 1
ATOM 3645 C CA . THR A 1 486 ? 38.295 49.104 64.360 1.00 57.90 468 THR A CA 1
ATOM 3646 C C . THR A 1 486 ? 36.838 49.331 64.763 1.00 54.73 468 THR A C 1
ATOM 3647 O O . THR A 1 486 ? 36.090 48.383 64.927 1.00 54.16 468 THR A O 1
ATOM 3651 N N . LYS A 1 487 ? 36.448 50.585 64.931 1.00 54.48 469 LYS A N 1
ATOM 3652 C CA . LYS A 1 487 ? 35.100 50.944 65.380 1.00 56.36 469 LYS A CA 1
ATOM 3653 C C . LYS A 1 487 ? 33.929 50.287 64.645 1.00 52.31 469 LYS A C 1
ATOM 3654 O O . LYS A 1 487 ? 33.110 49.607 65.268 1.00 49.51 469 LYS A O 1
ATOM 3660 N N . THR A 1 488 ? 33.842 50.486 63.337 1.00 45.84 470 THR A N 1
ATOM 3661 C CA . THR A 1 488 ? 32.724 49.923 62.595 1.00 47.39 470 THR A CA 1
ATOM 3662 C C . THR A 1 488 ? 32.651 48.402 62.598 1.00 47.35 470 THR A C 1
ATOM 3663 O O . THR A 1 488 ? 31.578 47.807 62.815 1.00 44.14 470 THR A O 1
ATOM 3667 N N . ALA A 1 489 ? 33.816 47.786 62.441 1.00 43.53 471 ALA A N 1
ATOM 3668 C CA . ALA A 1 489 ? 33.905 46.353 62.383 1.00 43.46 471 ALA A CA 1
ATOM 3669 C C . ALA A 1 489 ? 33.519 45.744 63.729 1.00 43.96 471 ALA A C 1
ATOM 3670 O O . ALA A 1 489 ? 32.693 44.810 63.800 1.00 39.91 471 ALA A O 1
ATOM 3672 N N . CYS A 1 490 ? 34.100 46.272 64.798 1.00 39.47 472 CYS A N 1
ATOM 3673 C CA . CYS A 1 490 ? 33.768 45.729 66.114 1.00 45.51 472 CYS A CA 1
ATOM 3674 C C . CYS A 1 490 ? 32.274 45.784 66.399 1.00 41.20 472 CYS A C 1
ATOM 3675 O O . CYS A 1 490 ? 31.743 44.874 67.038 1.00 38.64 472 CYS A O 1
ATOM 3678 N N . LYS A 1 491 ? 31.597 46.827 65.906 1.00 38.23 473 LYS A N 1
ATOM 3679 C CA . LYS A 1 491 ? 30.166 46.921 66.137 1.00 41.62 473 LYS A CA 1
ATOM 3680 C C . LYS A 1 491 ? 29.401 45.802 65.372 1.00 39.57 473 LYS A C 1
ATOM 3681 O O . LYS A 1 491 ? 28.485 45.176 65.921 1.00 41.44 473 LYS A O 1
ATOM 3687 N N . VAL A 1 492 ? 29.823 45.512 64.154 1.00 33.64 474 VAL A N 1
ATOM 3688 C CA . VAL A 1 492 ? 29.203 44.418 63.391 1.00 32.01 474 VAL A CA 1
ATOM 3689 C C . VAL A 1 492 ? 29.337 43.098 64.188 1.00 33.59 474 VAL A C 1
ATOM 3690 O O . VAL A 1 492 ? 28.371 42.331 64.321 1.00 33.63 474 VAL A O 1
ATOM 3694 N N . LEU A 1 493 ? 30.527 42.836 64.737 1.00 35.20 475 LEU A N 1
ATOM 3695 C CA . LEU A 1 493 ? 30.711 41.596 65.477 1.00 33.68 475 LEU A CA 1
ATOM 3696 C C . LEU A 1 493 ? 29.935 41.593 66.807 1.00 38.87 475 LEU A C 1
ATOM 3697 O O . LEU A 1 493 ? 29.425 40.528 67.241 1.00 37.53 475 LEU A O 1
ATOM 3702 N N . GLU A 1 494 ? 29.817 42.771 67.441 1.00 28.61 476 GLU A N 1
ATOM 3703 C CA . GLU A 1 494 ? 29.068 42.840 68.700 1.00 35.08 476 GLU A CA 1
ATOM 3704 C C . GLU A 1 494 ? 27.611 42.524 68.393 1.00 31.88 476 GLU A C 1
ATOM 3705 O O . GLU A 1 494 ? 26.948 41.835 69.149 1.00 37.50 476 GLU A O 1
ATOM 3711 N N . LEU A 1 495 ? 27.123 43.067 67.286 1.00 32.60 477 LEU A N 1
ATOM 3712 C CA . LEU A 1 495 ? 25.765 42.839 66.841 1.00 33.63 477 LEU A CA 1
ATOM 3713 C C . LEU A 1 495 ? 25.554 41.335 66.536 1.00 37.53 477 LEU A C 1
ATOM 3714 O O . LEU A 1 495 ? 24.555 40.737 66.918 1.00 39.65 477 LEU A O 1
ATOM 3719 N N . GLY A 1 496 ? 26.526 40.699 65.895 1.00 42.33 478 GLY A N 1
ATOM 3720 C CA . GLY A 1 496 ? 26.386 39.277 65.632 1.00 36.83 478 GLY A CA 1
ATOM 3721 C C . GLY A 1 496 ? 26.328 38.501 66.929 1.00 36.57 478 GLY A C 1
ATOM 3722 O O . GLY A 1 496 ? 25.768 37.407 66.988 1.00 36.75 478 GLY A O 1
ATOM 3723 N N . LEU A 1 497 ? 26.894 39.053 67.995 1.00 39.02 479 LEU A N 1
ATOM 3724 C CA . LEU A 1 497 ? 26.868 38.342 69.278 1.00 41.82 479 LEU A CA 1
ATOM 3725 C C . LEU A 1 497 ? 25.428 38.171 69.818 1.00 48.86 479 LEU A C 1
ATOM 3726 O O . LEU A 1 497 ? 25.139 37.238 70.578 1.00 48.57 479 LEU A O 1
ATOM 3731 N N . LYS A 1 498 ? 24.526 39.066 69.411 1.00 50.13 480 LYS A N 1
ATOM 3732 C CA . LYS A 1 498 ? 23.127 39.010 69.823 1.00 48.18 480 LYS A CA 1
ATOM 3733 C C . LYS A 1 498 ? 22.469 37.735 69.357 1.00 48.15 480 LYS A C 1
ATOM 3734 O O . LYS A 1 498 ? 21.549 37.237 69.991 1.00 53.60 480 LYS A O 1
ATOM 3740 N N . TYR A 1 499 ? 22.936 37.198 68.242 1.00 43.82 481 TYR A N 1
ATOM 3741 C CA . TYR A 1 499 ? 22.393 35.948 67.721 1.00 39.25 481 TYR A CA 1
ATOM 3742 C C . TYR A 1 499 ? 23.264 34.681 67.976 1.00 40.72 481 TYR A C 1
ATOM 3743 O O . TYR A 1 499 ? 22.722 33.565 68.082 1.00 34.77 481 TYR A O 1
ATOM 3752 N N . PHE A 1 500 ? 24.585 34.875 68.099 1.00 38.25 482 PHE A N 1
ATOM 3753 C CA . PHE A 1 500 ? 25.551 33.770 68.189 1.00 39.70 482 PHE A CA 1
ATOM 3754 C C . PHE A 1 500 ? 26.502 33.684 69.375 1.00 42.16 482 PHE A C 1
ATOM 3755 O O . PHE A 1 500 ? 27.539 33.004 69.277 1.00 38.69 482 PHE A O 1
ATOM 3763 N N . ALA A 1 501 ? 26.191 34.364 70.478 1.00 40.86 483 ALA A N 1
ATOM 3764 C CA . ALA A 1 501 ? 27.086 34.333 71.639 1.00 42.66 483 ALA A CA 1
ATOM 3765 C C . ALA A 1 501 ? 27.318 32.922 72.196 1.00 41.74 483 ALA A C 1
ATOM 3766 O O . ALA A 1 501 ? 28.247 32.676 72.944 1.00 46.48 483 ALA A O 1
ATOM 3768 N N . THR A 1 502 ? 26.464 32.008 71.808 1.00 43.28 484 THR A N 1
ATOM 3769 C CA . THR A 1 502 ? 26.456 30.646 72.295 1.00 46.66 484 THR A CA 1
ATOM 3770 C C . THR A 1 502 ? 27.170 29.698 71.326 1.00 53.17 484 THR A C 1
ATOM 3771 O O . THR A 1 502 ? 27.322 28.497 71.565 1.00 55.78 484 THR A O 1
ATOM 3775 N N . ASP A 1 503 ? 27.621 30.271 70.229 1.00 50.86 485 ASP A N 1
ATOM 3776 C CA . ASP A 1 503 ? 28.291 29.535 69.175 1.00 49.30 485 ASP A CA 1
ATOM 3777 C C . ASP A 1 503 ? 29.823 29.583 69.344 1.00 49.63 485 ASP A C 1
ATOM 3778 O O . ASP A 1 503 ? 30.482 30.601 69.017 1.00 45.87 485 ASP A O 1
ATOM 3783 N N . GLY A 1 504 ? 30.384 28.479 69.844 1.00 51.87 486 GLY A N 1
ATOM 3784 C CA . GLY A 1 504 ? 31.823 28.401 70.066 1.00 46.84 486 GLY A CA 1
ATOM 3785 C C . GLY A 1 504 ? 32.630 28.749 68.829 1.00 45.24 486 GLY A C 1
ATOM 3786 O O . GLY A 1 504 ? 33.679 29.383 68.916 1.00 46.40 486 GLY A O 1
ATOM 3787 N N . GLU A 1 505 ? 32.113 28.371 67.664 1.00 49.11 487 GLU A N 1
ATOM 3788 C CA . GLU A 1 505 ? 32.771 28.629 66.378 1.00 50.04 487 GLU A CA 1
ATOM 3789 C C . GLU A 1 505 ? 32.814 30.129 66.035 1.00 46.35 487 GLU A C 1
ATOM 3790 O O . GLU A 1 505 ? 33.798 30.636 65.465 1.00 44.35 487 GLU A O 1
ATOM 3796 N N . TYR A 1 506 ? 31.738 30.839 66.374 1.00 44.61 488 TYR A N 1
ATOM 3797 C CA . TYR A 1 506 ? 31.702 32.285 66.151 1.00 41.29 488 TYR A CA 1
ATOM 3798 C C . TYR A 1 506 ? 32.690 32.919 67.136 1.00 38.57 488 TYR A C 1
ATOM 3799 O O . TYR A 1 506 ? 33.511 33.736 66.744 1.00 35.16 488 TYR A O 1
ATOM 3808 N N . ILE A 1 507 ? 32.589 32.537 68.413 1.00 40.60 489 ILE A N 1
ATOM 3809 C CA . ILE A 1 507 ? 33.467 33.124 69.435 1.00 42.69 489 ILE A CA 1
ATOM 3810 C C . ILE A 1 507 ? 34.940 32.931 69.082 1.00 47.32 489 ILE A C 1
ATOM 3811 O O . ILE A 1 507 ? 35.770 33.835 69.243 1.00 48.92 489 ILE A O 1
ATOM 3816 N N . ASN A 1 508 ? 35.249 31.748 68.565 1.00 48.05 490 ASN A N 1
ATOM 3817 C CA . ASN A 1 508 ? 36.603 31.417 68.176 1.00 49.48 490 ASN A CA 1
ATOM 3818 C C . ASN A 1 508 ? 37.160 32.381 67.128 1.00 49.21 490 ASN A C 1
ATOM 3819 O O . ASN A 1 508 ? 38.244 32.950 67.314 1.00 45.88 490 ASN A O 1
ATOM 3824 N N . LYS A 1 509 ? 36.404 32.569 66.040 1.00 48.73 49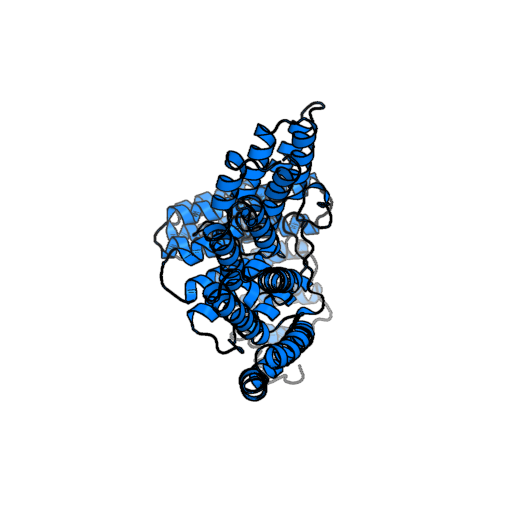1 LYS A N 1
ATOM 3825 C CA . LYS A 1 509 ? 36.806 33.447 64.943 1.00 50.32 491 LYS A CA 1
ATOM 3826 C C . LYS A 1 509 ? 36.704 34.914 65.299 1.00 47.33 491 LYS A C 1
ATOM 3827 O O . LYS A 1 509 ? 37.445 35.752 64.753 1.00 45.55 491 LYS A O 1
ATOM 3833 N N . TYR A 1 510 ? 35.741 35.235 66.170 1.00 42.91 492 TYR A N 1
ATOM 3834 C CA . TYR A 1 510 ? 35.575 36.617 66.632 1.00 42.46 492 TYR A CA 1
ATOM 3835 C C . TYR A 1 510 ? 36.894 36.902 67.404 1.00 44.16 492 TYR A C 1
ATOM 3836 O O . TYR A 1 510 ? 37.525 37.939 67.183 1.00 41.87 492 TYR A O 1
ATOM 3845 N N . LEU A 1 511 ? 37.299 35.990 68.310 1.00 39.67 493 LEU A N 1
ATOM 3846 C CA . LEU A 1 511 ? 38.572 36.172 69.035 1.00 41.70 493 LEU A CA 1
ATOM 3847 C C . LEU A 1 511 ? 39.720 36.315 68.026 1.00 46.78 493 LEU A C 1
ATOM 3848 O O . LEU A 1 511 ? 40.548 37.205 68.170 1.00 45.14 493 LEU A O 1
ATOM 3853 N N . ASP A 1 512 ? 39.758 35.467 66.987 1.00 48.52 494 ASP A N 1
ATOM 3854 C CA . ASP A 1 512 ? 40.831 35.583 65.992 1.00 49.89 494 ASP A CA 1
ATOM 3855 C C . ASP A 1 512 ? 40.830 36.947 65.345 1.00 50.75 494 ASP A C 1
ATOM 3856 O O . ASP A 1 512 ? 41.883 37.473 65.070 1.00 55.43 494 ASP A O 1
ATOM 3861 N N . PHE A 1 513 ? 39.657 37.509 65.055 1.00 49.87 495 PHE A N 1
ATOM 3862 C CA . PHE A 1 513 ? 39.634 38.834 64.437 1.00 48.39 495 PHE A CA 1
ATOM 3863 C C . PHE A 1 513 ? 40.160 39.875 65.420 1.00 50.91 495 PHE A C 1
ATOM 3864 O O . PHE A 1 513 ? 40.843 40.819 65.021 1.00 47.30 495 PHE A O 1
ATOM 3872 N N . LEU A 1 514 ? 39.818 39.725 66.702 1.00 50.04 496 LEU A N 1
ATOM 3873 C CA . LEU A 1 514 ? 40.285 40.704 67.672 1.00 55.34 496 LEU A CA 1
ATOM 3874 C C . LEU A 1 514 ? 41.804 40.656 67.809 1.00 58.15 496 LEU A C 1
ATOM 3875 O O . LEU A 1 514 ? 42.463 41.689 67.835 1.00 50.19 496 LEU A O 1
ATOM 3880 N N . ILE A 1 515 ? 42.354 39.445 67.861 1.00 63.41 497 ILE A N 1
ATOM 3881 C CA . ILE A 1 515 ? 43.790 39.254 67.966 1.00 62.07 497 ILE A CA 1
ATOM 3882 C C . ILE A 1 515 ? 44.396 39.850 66.703 1.00 65.41 497 ILE A C 1
ATOM 3883 O O . ILE A 1 515 ? 45.278 40.703 66.749 1.00 64.07 497 ILE A O 1
ATOM 3888 N N . TYR A 1 516 ? 43.869 39.422 65.570 1.00 66.55 498 TYR A N 1
ATOM 3889 C CA . TYR A 1 516 ? 44.320 39.878 64.276 1.00 69.34 498 TYR A CA 1
ATOM 3890 C C . TYR A 1 516 ? 44.296 41.397 64.127 1.00 74.20 498 TYR A C 1
ATOM 3891 O O . TYR A 1 516 ? 45.075 41.959 63.371 1.00 77.78 498 TYR A O 1
ATOM 3900 N N . VAL A 1 517 ? 43.390 42.067 64.826 1.00 76.85 499 VAL A N 1
ATOM 3901 C CA . VAL A 1 517 ? 43.282 43.516 64.712 1.00 74.69 499 VAL A CA 1
ATOM 3902 C C . VAL A 1 517 ? 43.989 44.141 65.884 1.00 74.39 499 VAL A C 1
ATOM 3903 O O . VAL A 1 517 ? 44.141 45.349 65.970 1.00 67.54 499 VAL A O 1
ATOM 3907 N N . ASN A 1 518 ? 44.407 43.275 66.799 1.00 80.29 500 ASN A N 1
ATOM 3908 C CA . ASN A 1 518 ? 45.140 43.673 67.992 1.00 81.11 500 ASN A CA 1
ATOM 3909 C C . ASN A 1 518 ? 44.380 44.584 68.967 1.00 79.43 500 ASN A C 1
ATOM 3910 O O . ASN A 1 518 ? 44.880 45.638 69.345 1.00 78.36 500 ASN A O 1
ATOM 3915 N N . GLU A 1 519 ? 43.175 44.176 69.363 1.00 79.24 501 GLU A N 1
ATOM 3916 C CA . GLU A 1 519 ? 42.351 44.943 70.311 1.00 80.08 501 GLU A CA 1
ATOM 3917 C C . GLU A 1 519 ? 42.435 44.246 71.657 1.00 78.98 501 GLU A C 1
ATOM 3918 O O . GLU A 1 519 ? 41.471 43.674 72.158 1.00 80.06 501 GLU A O 1
ATOM 3924 N N . GLU A 1 520 ? 43.623 44.311 72.226 1.00 79.08 502 GLU A N 1
ATOM 3925 C CA . GLU A 1 520 ? 43.964 43.683 73.489 1.00 79.71 502 GLU A CA 1
ATOM 3926 C C . GLU A 1 520 ? 42.892 43.542 74.566 1.00 76.31 502 GLU A C 1
ATOM 3927 O O . GLU A 1 520 ? 42.607 42.428 75.001 1.00 75.41 502 GLU A O 1
ATOM 3933 N N . SER A 1 521 ? 42.301 44.653 74.998 1.00 73.03 503 SER A N 1
ATOM 3934 C CA . SER A 1 521 ? 41.288 44.624 76.060 1.00 72.70 503 SER A CA 1
ATOM 3935 C C . SER A 1 521 ? 40.017 43.847 75.709 1.00 68.84 503 SER A C 1
ATOM 3936 O O . SER A 1 521 ? 39.428 43.179 76.564 1.00 68.95 503 SER A O 1
ATOM 3939 N N . GLN A 1 522 ? 39.605 43.939 74.450 1.00 64.22 504 GLN A N 1
ATOM 3940 C CA . GLN A 1 522 ? 38.418 43.249 73.971 1.00 59.10 504 GLN A CA 1
ATOM 3941 C C . GLN A 1 522 ? 38.603 41.756 73.956 1.00 54.96 504 GLN A C 1
ATOM 3942 O O . GLN A 1 522 ? 37.694 41.029 74.336 1.00 49.69 504 GLN A O 1
ATOM 3948 N N . VAL A 1 523 ? 39.791 41.311 73.525 1.00 55.62 505 VAL A N 1
ATOM 3949 C CA . VAL A 1 523 ? 40.123 39.889 73.477 1.00 49.76 505 VAL A CA 1
ATOM 3950 C C . VAL A 1 523 ? 39.778 39.272 74.803 1.00 51.52 505 VAL A C 1
ATOM 3951 O O . VAL A 1 523 ? 39.024 38.315 74.861 1.00 52.64 505 VAL A O 1
ATOM 3955 N N . LYS A 1 524 ? 40.314 39.824 75.885 1.00 58.21 506 LYS A N 1
ATOM 3956 C CA . LYS A 1 524 ? 40.046 39.231 77.192 1.00 65.55 506 LYS A CA 1
ATOM 3957 C C . LYS A 1 524 ? 38.593 39.365 77.642 1.00 62.59 506 LYS A C 1
ATOM 3958 O O . LYS A 1 524 ? 38.058 38.493 78.338 1.00 57.98 506 LYS A O 1
ATOM 3964 N N . SER A 1 525 ? 37.968 40.471 77.251 1.00 63.49 507 SER A N 1
ATOM 3965 C CA . SER A 1 525 ? 36.567 40.742 77.584 1.00 62.29 507 SER A CA 1
ATOM 3966 C C . SER A 1 525 ? 35.646 39.691 76.969 1.00 54.89 507 SER A C 1
ATOM 3967 O O . SER A 1 525 ? 34.807 39.084 77.663 1.00 48.66 507 SER A O 1
ATOM 3970 N N . LEU A 1 526 ? 35.804 39.499 75.659 1.00 47.66 508 LEU A N 1
ATOM 3971 C CA . LEU A 1 526 ? 34.977 38.523 74.936 1.00 49.71 508 LEU A CA 1
ATOM 3972 C C . LEU A 1 526 ? 35.141 37.140 75.530 1.00 50.15 508 LEU A C 1
ATOM 3973 O O . LEU A 1 526 ? 34.152 36.417 75.802 1.00 44.34 508 LEU A O 1
ATOM 3978 N N . PHE A 1 527 ? 36.401 36.779 75.765 1.00 50.01 509 PHE A N 1
ATOM 3979 C CA . PHE A 1 527 ? 36.646 35.474 76.324 1.00 56.35 509 PHE A CA 1
ATOM 3980 C C . PHE A 1 527 ? 35.994 35.328 77.667 1.00 57.47 509 PHE A C 1
ATOM 3981 O O . PHE A 1 527 ? 35.138 34.467 77.856 1.00 57.33 509 PHE A O 1
ATOM 3989 N N . GLU A 1 528 ? 36.413 36.161 78.608 1.00 63.07 510 GLU A N 1
ATOM 3990 C CA . GLU A 1 528 ? 35.870 36.106 79.959 1.00 70.29 510 GLU A CA 1
ATOM 3991 C C . GLU A 1 528 ? 34.360 35.968 79.912 1.00 68.10 510 GLU A C 1
ATOM 3992 O O . GLU A 1 528 ? 33.768 35.223 80.695 1.00 67.90 510 GLU A O 1
ATOM 3998 N N . SER A 1 529 ? 33.746 36.677 78.969 1.00 68.32 511 SER A N 1
ATOM 3999 C CA . SER A 1 529 ? 32.297 36.657 78.811 1.00 69.07 511 SER A CA 1
ATOM 4000 C C . SER A 1 529 ? 31.717 35.445 78.085 1.00 65.62 511 SER A C 1
ATOM 4001 O O . SER A 1 529 ? 30.551 35.151 78.235 1.00 63.23 511 SER A O 1
ATOM 4004 N N . SER A 1 530 ? 32.528 34.744 77.302 1.00 65.71 512 SER A N 1
ATOM 4005 C CA . SER A 1 530 ? 32.063 33.575 76.548 1.00 63.91 512 SER A CA 1
ATOM 4006 C C . SER A 1 530 ? 32.330 32.235 77.229 1.00 64.60 512 SER A C 1
ATOM 4007 O O . SER A 1 530 ? 31.749 31.207 76.846 1.00 62.05 512 SER A O 1
ATOM 4010 N N . ILE A 1 531 ? 33.195 32.224 78.230 1.00 65.18 513 ILE A N 1
ATOM 4011 C CA . ILE A 1 531 ? 33.550 30.942 78.842 1.00 73.85 513 ILE A CA 1
ATOM 4012 C C . ILE A 1 531 ? 32.410 30.007 79.232 1.00 74.56 513 ILE A C 1
ATOM 4013 O O . ILE A 1 531 ? 32.492 28.809 78.975 1.00 72.90 513 ILE A O 1
ATOM 4018 N N . ASP A 1 532 ? 31.345 30.536 79.828 1.00 77.43 514 ASP A N 1
ATOM 4019 C CA . ASP A 1 532 ? 30.237 29.681 80.250 1.00 82.61 514 ASP A CA 1
ATOM 4020 C C . ASP A 1 532 ? 29.155 29.552 79.199 1.00 83.93 514 ASP A C 1
ATOM 4021 O O . ASP A 1 532 ? 28.165 28.854 79.408 1.00 83.44 514 ASP A O 1
ATOM 4026 N N . LYS A 1 533 ? 29.359 30.217 78.070 1.00 84.22 515 LYS A N 1
ATOM 4027 C CA . LYS A 1 533 ? 28.404 30.205 76.976 1.00 85.86 515 LYS A CA 1
ATOM 4028 C C . LYS A 1 533 ? 28.780 29.220 75.875 1.00 87.25 515 LYS A C 1
ATOM 4029 O O . LYS A 1 533 ? 27.921 28.748 75.149 1.00 90.95 515 LYS A O 1
ATOM 4035 N N . ILE A 1 534 ? 30.059 28.904 75.753 1.00 89.76 516 ILE A N 1
ATOM 4036 C CA . ILE A 1 534 ? 30.518 28.031 74.690 1.00 91.30 516 ILE A CA 1
ATOM 4037 C C . ILE A 1 534 ? 30.231 26.537 74.783 1.00 97.11 516 ILE A C 1
ATOM 4038 O O . ILE A 1 534 ? 30.494 25.889 75.800 1.00 96.35 516 ILE A O 1
ATOM 4043 N N . SER A 1 535 ? 29.698 26.016 73.672 1.00 104.24 517 SER A N 1
ATOM 4044 C CA . SER A 1 535 ? 29.314 24.609 73.481 1.00 109.44 517 SER A CA 1
ATOM 4045 C C . SER A 1 535 ? 30.460 23.589 73.360 1.00 111.02 517 SER A C 1
ATOM 4046 O O . SER A 1 535 ? 31.313 23.674 72.465 1.00 107.65 517 SER A O 1
ATOM 4049 N N . ASP A 1 536 ? 30.444 22.619 74.271 1.00 113.93 518 ASP A N 1
ATOM 4050 C CA . ASP A 1 536 ? 31.434 21.548 74.325 1.00 118.15 518 ASP A CA 1
ATOM 4051 C C . ASP A 1 536 ? 32.883 22.026 74.253 1.00 117.39 518 ASP A C 1
ATOM 4052 O O . ASP A 1 536 ? 33.242 22.845 73.408 1.00 115.23 518 ASP A O 1
ATOM 4057 N N . SER A 1 537 ? 33.705 21.484 75.149 1.00 116.71 519 SER A N 1
ATOM 4058 C CA . SER A 1 537 ? 35.118 21.834 75.241 1.00 116.40 519 SER A CA 1
ATOM 4059 C C . SER A 1 537 ? 35.787 21.975 73.883 1.00 114.47 519 SER A C 1
ATOM 4060 O O . SER A 1 537 ? 35.555 22.972 73.212 1.00 115.48 519 SER A O 1
ATOM 4063 N N . HIS A 1 538 ? 36.585 20.982 73.478 1.00 110.60 520 HIS A N 1
ATOM 4064 C CA . HIS A 1 538 ? 37.316 20.991 72.199 1.00 106.61 520 HIS A CA 1
ATOM 4065 C C . HIS A 1 538 ? 37.671 22.406 71.738 1.00 102.22 520 HIS A C 1
ATOM 4066 O O . HIS A 1 538 ? 38.846 22.794 71.766 1.00 101.03 520 HIS A O 1
ATOM 4073 N N . LEU A 1 539 ? 36.662 23.174 71.328 1.00 94.77 521 LEU A N 1
ATOM 4074 C CA . LEU A 1 539 ? 36.859 24.556 70.917 1.00 86.18 521 LEU A CA 1
ATOM 4075 C C . LEU A 1 539 ? 37.231 25.385 72.135 1.00 80.06 521 LEU A C 1
ATOM 4076 O O . LEU A 1 539 ? 38.053 26.279 72.040 1.00 78.91 521 LEU A O 1
ATOM 4081 N N . LEU A 1 540 ? 36.605 25.097 73.273 1.00 73.77 522 LEU A N 1
ATOM 4082 C CA . LEU A 1 540 ? 36.861 25.859 74.479 1.00 69.96 522 LEU A CA 1
ATOM 4083 C C . LEU A 1 540 ? 38.284 25.656 74.963 1.00 68.68 522 LEU A C 1
ATOM 4084 O O . LEU A 1 540 ? 38.932 26.598 75.410 1.00 64.81 522 LEU A O 1
ATOM 4089 N N . LYS A 1 541 ? 38.784 24.433 74.862 1.00 68.85 523 LYS A N 1
ATOM 4090 C CA . LYS A 1 541 ? 40.155 24.195 75.267 1.00 68.06 523 LYS A CA 1
ATOM 4091 C C . LYS A 1 541 ? 41.006 25.016 74.314 1.00 64.74 523 LYS A C 1
ATOM 4092 O O . LYS A 1 541 ? 41.791 25.842 74.736 1.00 63.18 523 LYS A O 1
ATOM 4098 N N . MET A 1 542 ? 40.821 24.792 73.017 1.00 62.32 524 MET A N 1
ATOM 4099 C CA . MET A 1 542 ? 41.577 25.491 71.980 1.00 63.44 524 MET A CA 1
ATOM 4100 C C . MET A 1 542 ? 41.570 27.028 72.095 1.00 61.46 524 MET A C 1
ATOM 4101 O O . MET A 1 542 ? 42.581 27.678 71.845 1.00 61.77 524 MET A O 1
ATOM 4106 N N . ILE A 1 543 ? 40.443 27.596 72.502 1.00 59.60 525 ILE A N 1
ATOM 4107 C CA . ILE A 1 543 ? 40.293 29.040 72.676 1.00 55.53 525 ILE A CA 1
ATOM 4108 C C . ILE A 1 543 ? 41.075 29.542 73.905 1.00 52.81 525 ILE A C 1
ATOM 4109 O O . ILE A 1 543 ? 41.743 30.572 73.840 1.00 53.17 525 ILE A O 1
ATOM 4114 N N . PHE A 1 544 ? 40.992 28.838 75.027 1.00 49.29 526 PHE A N 1
ATOM 4115 C CA . PHE A 1 544 ? 41.774 29.235 76.201 1.00 47.25 526 PHE A CA 1
ATOM 4116 C C . PHE A 1 544 ? 43.272 29.406 75.822 1.00 48.51 526 PHE A C 1
ATOM 4117 O O . PHE A 1 544 ? 43.926 30.355 76.253 1.00 47.79 526 PHE A O 1
ATOM 4125 N N . GLN A 1 545 ? 43.785 28.482 75.007 1.00 41.94 527 GLN A N 1
ATOM 4126 C CA . GLN A 1 545 ? 45.167 28.475 74.566 1.00 43.68 527 GLN A CA 1
ATOM 4127 C C . GLN A 1 545 ? 45.460 29.667 73.668 1.00 50.90 527 GLN A C 1
ATOM 4128 O O . GLN A 1 545 ? 46.543 30.284 73.742 1.00 50.66 527 GLN A O 1
ATOM 4134 N N . LYS A 1 546 ? 44.490 29.987 72.813 1.00 52.83 528 LYS A N 1
ATOM 4135 C CA . LYS A 1 546 ? 44.573 31.121 71.909 1.00 50.43 528 LYS A CA 1
ATOM 4136 C C . LYS A 1 546 ? 44.713 32.425 72.734 1.00 50.43 528 LYS A C 1
ATOM 4137 O O . LYS A 1 546 ? 45.608 33.219 72.489 1.00 53.78 528 LYS A O 1
ATOM 4143 N N . VAL A 1 547 ? 43.852 32.604 73.731 1.00 47.83 529 VAL A N 1
ATOM 4144 C CA . VAL A 1 547 ? 43.827 33.790 74.579 1.00 50.58 529 VAL A CA 1
ATOM 4145 C C . VAL A 1 547 ? 45.091 33.893 75.438 1.00 55.00 529 VAL A C 1
ATOM 4146 O O . VAL A 1 547 ? 45.806 34.921 75.399 1.00 53.44 529 VAL A O 1
ATOM 4150 N N . ILE A 1 548 ? 45.379 32.833 76.202 1.00 55.74 530 ILE A N 1
ATOM 4151 C CA . ILE A 1 548 ? 46.584 32.795 77.046 1.00 49.76 530 ILE A CA 1
ATOM 4152 C C . ILE A 1 548 ? 47.829 33.185 76.233 1.00 46.68 530 ILE A C 1
ATOM 4153 O O . ILE A 1 548 ? 48.596 34.046 76.646 1.00 45.29 530 ILE A O 1
ATOM 4158 N N . PHE A 1 549 ? 47.973 32.611 75.044 1.00 49.58 531 PHE A N 1
ATOM 4159 C CA . PHE A 1 549 ? 49.134 32.895 74.202 1.00 50.86 531 PHE A CA 1
ATOM 4160 C C . PHE A 1 549 ? 49.219 34.356 73.841 1.00 56.38 531 PHE A C 1
ATOM 4161 O O . PHE A 1 549 ? 50.303 34.952 73.904 1.00 57.29 531 PHE A O 1
ATOM 4169 N N . PHE A 1 550 ? 48.077 34.909 73.436 1.00 59.67 532 PHE A N 1
ATOM 4170 C CA . PHE A 1 550 ? 47.961 36.317 73.075 1.00 60.80 532 PHE A CA 1
ATOM 4171 C C . PHE A 1 550 ? 48.271 37.254 74.256 1.00 60.18 532 PHE A C 1
ATOM 4172 O O . PHE A 1 550 ? 49.054 38.209 74.112 1.00 62.09 532 PHE A O 1
ATOM 4180 N N . GLU A 1 551 ? 47.655 36.987 75.401 1.00 55.08 533 GLU A N 1
ATOM 4181 C CA . GLU A 1 551 ? 47.884 37.780 76.602 1.00 60.72 533 GLU A CA 1
ATOM 4182 C C . GLU A 1 551 ? 49.339 37.746 77.099 1.00 64.33 533 GLU A C 1
ATOM 4183 O O . GLU A 1 551 ? 49.799 38.689 77.752 1.00 61.79 533 GLU A O 1
ATOM 4189 N N . SER A 1 552 ? 50.042 36.646 76.820 1.00 63.62 534 SER A N 1
ATOM 4190 C CA . SER A 1 552 ? 51.425 36.488 77.245 1.00 62.92 534 SER A CA 1
ATOM 4191 C C . SER A 1 552 ? 52.324 37.303 76.310 1.00 63.96 534 SER A C 1
ATOM 4192 O O . SER A 1 552 ? 53.402 37.763 76.691 1.00 64.35 534 SER A O 1
ATOM 4195 N N . LYS A 1 553 ? 51.866 37.485 75.080 1.00 65.26 535 LYS A N 1
ATOM 4196 C CA . LYS A 1 553 ? 52.609 38.251 74.098 1.00 65.97 535 LYS A CA 1
ATOM 4197 C C . LYS A 1 553 ? 52.400 39.696 74.493 1.00 66.26 535 LYS A C 1
ATOM 4198 O O . LYS A 1 553 ? 53.247 40.534 74.242 1.00 65.05 535 LYS A O 1
ATOM 4204 N N . VAL A 1 554 ? 51.262 39.985 75.123 1.00 68.96 536 VAL A N 1
ATOM 4205 C CA . VAL A 1 554 ? 50.956 41.352 75.543 1.00 74.25 536 VAL A CA 1
ATOM 4206 C C . VAL A 1 554 ? 50.862 41.485 77.069 1.00 78.38 536 VAL A C 1
ATOM 4207 O O . VAL A 1 554 ? 49.896 42.015 77.611 1.00 72.57 536 VAL A O 1
ATOM 4211 N N . GLY A 1 555 ? 51.903 40.977 77.732 1.00 82.92 537 GLY A N 1
ATOM 4212 C CA . GLY A 1 555 ? 52.060 41.030 79.176 1.00 84.01 537 GLY A CA 1
ATOM 4213 C C . GLY A 1 555 ? 50.877 41.096 80.111 1.00 85.82 537 GLY A C 1
ATOM 4214 O O . GLY A 1 555 ? 49.733 41.037 79.697 1.00 88.92 537 GLY A O 1
ATOM 4215 N N . SER A 1 556 ? 51.190 41.235 81.392 1.00 84.52 538 SER A N 1
ATOM 4216 C CA . SER A 1 556 ? 50.212 41.280 82.459 1.00 87.59 538 SER A CA 1
ATOM 4217 C C . SER A 1 556 ? 50.773 40.273 83.432 1.00 88.86 538 SER A C 1
ATOM 4218 O O . SER A 1 556 ? 51.025 40.572 84.611 1.00 93.52 538 SER A O 1
ATOM 4221 N N . LEU A 1 557 ? 50.967 39.070 82.898 1.00 78.11 539 LEU A N 1
ATOM 4222 C CA . LEU A 1 557 ? 51.452 37.939 83.647 1.00 73.00 539 LEU A CA 1
ATOM 4223 C C . LEU A 1 557 ? 50.394 37.639 84.703 1.00 69.58 539 LEU A C 1
ATOM 4224 O O . LEU A 1 557 ? 49.986 36.495 84.869 1.00 61.56 539 LEU A O 1
ATOM 4229 N N . ASN A 1 558 ? 49.926 38.673 85.396 1.00 73.42 540 ASN A N 1
ATOM 4230 C CA . ASN A 1 558 ? 48.868 38.499 86.380 1.00 78.38 540 ASN A CA 1
ATOM 4231 C C . ASN A 1 558 ? 47.636 38.092 85.583 1.00 80.01 540 ASN A C 1
ATOM 4232 O O . ASN A 1 558 ? 46.928 37.162 85.969 1.00 78.08 540 ASN A O 1
ATOM 4237 N N . SER A 1 559 ? 47.381 38.778 84.467 1.00 81.88 541 SER A N 1
ATOM 4238 C CA . SER A 1 559 ? 46.244 38.397 83.632 1.00 87.76 541 SER A CA 1
ATOM 4239 C C . SER A 1 559 ? 46.514 36.940 83.224 1.00 88.41 541 SER A C 1
ATOM 4240 O O . SER A 1 559 ? 45.721 36.039 83.519 1.00 89.27 541 SER A O 1
ATOM 4243 N N . VAL A 1 560 ? 47.656 36.730 82.560 1.00 87.04 542 VAL A N 1
ATOM 4244 C CA . VAL A 1 560 ? 48.061 35.404 82.095 1.00 84.41 542 VAL A CA 1
ATOM 4245 C C . VAL A 1 560 ? 47.916 34.367 83.184 1.00 79.78 542 VAL A C 1
ATOM 4246 O O . VAL A 1 560 ? 47.350 33.317 82.947 1.00 76.43 542 VAL A O 1
ATOM 4250 N N . ARG A 1 561 ? 48.425 34.664 84.372 1.00 79.37 543 ARG A N 1
ATOM 4251 C CA . ARG A 1 561 ? 48.352 33.727 85.478 1.00 81.81 543 ARG A CA 1
ATOM 4252 C C . ARG A 1 561 ? 46.924 33.317 85.850 1.00 83.61 543 ARG A C 1
ATOM 4253 O O . ARG A 1 561 ? 46.648 32.125 86.004 1.00 81.58 543 ARG A O 1
ATOM 4261 N N . THR A 1 562 ? 46.013 34.284 85.991 1.00 85.52 544 THR A N 1
ATOM 4262 C CA . THR A 1 562 ? 44.639 33.949 86.376 1.00 87.28 544 THR A CA 1
ATOM 4263 C C . THR A 1 562 ? 43.926 33.249 85.232 1.00 85.52 544 THR A C 1
ATOM 4264 O O . THR A 1 562 ? 43.173 32.295 85.451 1.00 86.41 544 THR A O 1
ATOM 4268 N N . LEU A 1 563 ? 44.147 33.731 84.012 1.00 80.25 545 LEU A N 1
ATOM 4269 C CA . LEU A 1 563 ? 43.565 33.092 82.843 1.00 76.28 545 LEU A CA 1
ATOM 4270 C C . LEU A 1 563 ? 43.983 31.602 82.845 1.00 77.76 545 LEU A C 1
ATOM 4271 O O . LEU A 1 563 ? 43.239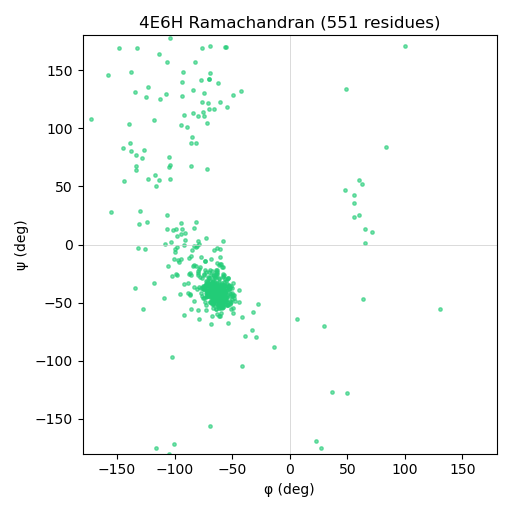 30.754 82.366 1.00 76.62 545 LEU A O 1
ATOM 4276 N N . GLU A 1 564 ? 45.176 31.303 83.385 1.00 82.08 546 GLU A N 1
ATOM 4277 C CA . GLU A 1 564 ? 45.719 29.932 83.477 1.00 85.31 546 GLU A CA 1
ATOM 4278 C C . GLU A 1 564 ? 45.085 29.182 84.626 1.00 86.66 546 GLU A C 1
ATOM 4279 O O . GLU A 1 564 ? 44.866 27.976 84.538 1.00 85.89 546 GLU A O 1
ATOM 4285 N N . LYS A 1 565 ? 44.819 29.898 85.716 1.00 89.89 547 LYS A N 1
ATOM 4286 C CA . LYS A 1 565 ? 44.188 29.298 86.882 1.00 91.79 547 LYS A CA 1
ATOM 4287 C C . LYS A 1 565 ? 42.845 28.728 86.448 1.00 90.03 547 LYS A C 1
ATOM 4288 O O . LYS A 1 565 ? 42.561 27.550 86.649 1.00 88.27 547 LYS A O 1
ATOM 4294 N N . ARG A 1 566 ? 42.023 29.573 85.837 1.00 89.46 548 ARG A N 1
ATOM 4295 C CA . ARG A 1 566 ? 40.720 29.125 85.395 1.00 89.82 548 ARG A CA 1
ATOM 4296 C C . ARG A 1 566 ? 40.876 28.016 84.362 1.00 87.68 548 ARG A C 1
ATOM 4297 O O . ARG A 1 566 ? 40.050 27.105 84.289 1.00 87.92 548 ARG A O 1
ATOM 4305 N N . PHE A 1 567 ? 41.943 28.080 83.572 1.00 84.34 549 PHE A N 1
ATOM 4306 C CA . PHE A 1 567 ? 42.166 27.050 82.575 1.00 79.71 549 PHE A CA 1
ATOM 4307 C C . PHE A 1 567 ? 42.468 25.715 83.234 1.00 80.31 549 PHE A C 1
ATOM 4308 O O . PHE A 1 567 ? 41.974 24.692 82.791 1.00 79.36 549 PHE A O 1
ATOM 4316 N N . PHE A 1 568 ? 43.261 25.707 84.295 1.00 85.61 550 PHE A N 1
ATOM 4317 C CA . PHE A 1 568 ? 43.580 24.439 84.942 1.00 92.83 550 PHE A CA 1
ATOM 4318 C C . PHE A 1 568 ? 42.412 23.963 85.789 1.00 94.82 550 PHE A C 1
ATOM 4319 O O . PHE A 1 568 ? 42.396 22.821 86.247 1.00 92.55 550 PHE A O 1
ATOM 4327 N N . GLU A 1 569 ? 41.429 24.844 85.974 1.00 98.43 551 GLU A N 1
ATOM 4328 C CA . GLU A 1 569 ? 40.229 24.510 86.738 1.00 102.01 551 GLU A CA 1
ATOM 4329 C C . GLU A 1 569 ? 39.235 23.837 85.783 1.00 101.01 551 GLU A C 1
ATOM 4330 O O . GLU A 1 569 ? 38.810 22.701 86.017 1.00 103.73 551 GLU A O 1
ATOM 4336 N N . LYS A 1 570 ? 38.900 24.521 84.692 1.00 96.40 552 LYS A N 1
ATOM 4337 C CA . LYS A 1 570 ? 37.972 23.990 83.698 1.00 91.72 552 LYS A CA 1
ATOM 4338 C C . LYS A 1 570 ? 38.464 22.729 82.993 1.00 89.26 552 LYS A C 1
ATOM 4339 O O . LYS A 1 570 ? 37.662 21.957 82.483 1.00 87.55 552 LYS A O 1
ATOM 4345 N N . PHE A 1 571 ? 39.778 22.521 82.953 1.00 88.16 553 PHE A N 1
ATOM 4346 C CA . PHE A 1 571 ? 40.341 21.346 82.285 1.00 86.93 553 PHE A CA 1
ATOM 4347 C C . PHE A 1 571 ? 41.394 20.626 83.096 1.00 88.12 553 PHE A C 1
ATOM 4348 O O . PHE A 1 571 ? 42.558 20.579 82.699 1.00 89.97 553 PHE A O 1
ATOM 4356 N N . PRO A 1 572 ? 41.023 20.064 84.249 1.00 87.74 554 PRO A N 1
ATOM 4357 C CA . PRO A 1 572 ? 42.092 19.376 84.974 1.00 87.00 554 PRO A CA 1
ATOM 4358 C C . PRO A 1 572 ? 42.670 18.337 84.016 1.00 85.34 554 PRO A C 1
ATOM 4359 O O . PRO A 1 572 ? 42.118 18.104 82.934 1.00 84.47 554 PRO A O 1
ATOM 4363 N N . GLU A 1 573 ? 43.784 17.732 84.393 1.00 82.49 555 GLU A N 1
ATOM 4364 C CA . GLU A 1 573 ? 44.416 16.717 83.552 1.00 86.36 555 GLU A CA 1
ATOM 4365 C C . GLU A 1 573 ? 45.114 17.198 82.260 1.00 83.12 555 GLU A C 1
ATOM 4366 O O . GLU A 1 573 ? 45.507 16.411 81.398 1.00 80.52 555 GLU A O 1
ATOM 4372 N N . VAL A 1 574 ? 45.272 18.505 82.150 1.00 78.42 556 VAL A N 1
ATOM 4373 C CA . VAL A 1 574 ? 45.979 19.097 81.036 1.00 76.46 556 VAL A CA 1
ATOM 4374 C C . VAL A 1 574 ? 47.417 19.235 81.565 1.00 68.28 556 VAL A C 1
ATOM 4375 O O . VAL A 1 574 ? 47.599 19.771 82.647 1.00 62.25 556 VAL A O 1
ATOM 4379 N N . ASN A 1 575 ? 48.415 18.739 80.827 1.00 59.13 557 ASN A N 1
ATOM 4380 C CA . ASN A 1 575 ? 49.808 18.821 81.261 1.00 54.13 557 ASN A CA 1
ATOM 4381 C C . ASN A 1 575 ? 50.315 20.285 81.307 1.00 52.63 557 ASN A C 1
ATOM 4382 O O . ASN A 1 575 ? 50.389 20.965 80.271 1.00 47.72 557 ASN A O 1
ATOM 4387 N N . LYS A 1 576 ? 50.658 20.745 82.516 1.00 46.58 558 LYS A N 1
ATOM 4388 C CA . LYS A 1 576 ? 51.144 22.088 82.754 1.00 47.50 558 LYS A CA 1
ATOM 4389 C C . LYS A 1 576 ? 52.318 22.503 81.859 1.00 45.09 558 LYS A C 1
ATOM 4390 O O . LYS A 1 576 ? 52.284 23.572 81.250 1.00 41.47 558 LYS A O 1
ATOM 4396 N N . LEU A 1 577 ? 53.352 21.665 81.787 1.00 42.06 559 LEU A N 1
ATOM 4397 C CA . LEU A 1 577 ? 54.529 21.995 81.005 1.00 38.84 559 LEU A CA 1
ATOM 4398 C C . LEU A 1 577 ? 54.188 22.077 79.509 1.00 39.57 559 LEU A C 1
ATOM 4399 O O . LEU A 1 577 ? 54.631 22.986 78.813 1.00 40.00 559 LEU A O 1
ATOM 4404 N N . GLU A 1 578 ? 53.388 21.136 79.030 1.00 38.17 560 GLU A N 1
ATOM 4405 C CA . GLU A 1 578 ? 52.952 21.132 77.648 1.00 41.68 560 GLU A CA 1
ATOM 4406 C C . GLU A 1 578 ? 52.232 22.476 77.345 1.00 40.39 560 GLU A C 1
ATOM 4407 O O . GLU A 1 578 ? 52.475 23.074 76.319 1.00 38.38 560 GLU A O 1
ATOM 4413 N N . GLU A 1 579 ? 51.355 22.930 78.248 1.00 38.99 561 GLU A N 1
ATOM 4414 C CA . GLU A 1 579 ? 50.642 24.180 78.037 1.00 41.95 561 GLU A CA 1
ATOM 4415 C C . GLU A 1 579 ? 51.570 25.382 78.097 1.00 38.84 561 GLU A C 1
ATOM 4416 O O . GLU A 1 579 ? 51.364 26.338 77.330 1.00 36.36 561 GLU A O 1
ATOM 4422 N N . PHE A 1 580 ? 52.595 25.310 78.965 1.00 31.06 562 PHE A N 1
ATOM 4423 C CA . PHE A 1 580 ? 53.578 26.380 79.083 1.00 31.59 562 PHE A CA 1
ATOM 4424 C C . PHE A 1 580 ? 54.298 26.545 77.703 1.00 35.06 562 PHE A C 1
ATOM 4425 O O . PHE A 1 580 ? 54.486 27.646 77.220 1.00 36.54 562 PHE A O 1
ATOM 4433 N N . THR A 1 581 ? 54.625 25.408 77.097 1.00 33.47 563 THR A N 1
ATOM 4434 C CA . THR A 1 581 ? 55.328 25.208 75.823 1.00 31.58 563 THR A CA 1
ATOM 4435 C C . THR A 1 581 ? 54.473 25.788 74.683 1.00 38.67 563 THR A C 1
ATOM 4436 O O . THR A 1 581 ? 55.006 26.417 73.761 1.00 42.35 563 THR A O 1
ATOM 4440 N N . ASN A 1 582 ? 53.154 25.589 74.741 1.00 35.78 564 ASN A N 1
ATOM 4441 C CA . ASN A 1 582 ? 52.246 26.184 73.748 1.00 38.17 564 ASN A CA 1
ATOM 4442 C C . ASN A 1 582 ? 52.218 27.727 73.827 1.00 34.66 564 ASN A C 1
ATOM 4443 O O . ASN A 1 582 ? 52.196 28.389 72.819 1.00 33.46 564 ASN A O 1
ATOM 4448 N N . LYS A 1 583 ? 52.208 28.257 75.042 1.00 32.21 565 LYS A N 1
ATOM 4449 C CA . LYS A 1 583 ? 52.218 29.669 75.327 1.00 35.14 565 LYS A CA 1
ATOM 4450 C C . LYS A 1 583 ? 53.429 30.372 74.711 1.00 38.37 565 LYS A C 1
ATOM 4451 O O . LYS A 1 583 ? 53.381 31.562 74.439 1.00 38.41 565 LYS A O 1
ATOM 4457 N N . TYR A 1 584 ? 54.506 29.631 74.488 1.00 38.06 566 TYR A N 1
ATOM 4458 C CA . TYR A 1 584 ? 55.732 30.213 73.950 1.00 37.13 566 TYR A CA 1
ATOM 4459 C C . TYR A 1 584 ? 56.044 29.879 72.499 1.00 44.01 566 TYR A C 1
ATOM 4460 O O . TYR A 1 584 ? 57.208 29.906 72.076 1.00 41.15 566 TYR A O 1
ATOM 4469 N N . LYS A 1 585 ? 54.999 29.578 71.733 1.00 42.73 567 LYS A N 1
ATOM 4470 C CA . LYS A 1 585 ? 55.168 29.307 70.330 1.00 42.97 567 LYS A CA 1
ATOM 4471 C C . LYS A 1 585 ? 55.569 30.588 69.565 1.00 43.10 567 LYS A C 1
ATOM 4472 O O . LYS A 1 585 ? 55.187 31.711 69.927 1.00 41.59 567 LYS A O 1
ATOM 4478 N N . VAL A 1 586 ? 56.368 30.413 68.522 1.00 38.73 568 VAL A N 1
ATOM 4479 C CA . VAL A 1 586 ? 56.772 31.525 67.709 1.00 36.16 568 VAL A CA 1
ATOM 4480 C C . VAL A 1 586 ? 56.371 31.120 66.323 1.00 38.81 568 VAL A C 1
ATOM 4481 O O . VAL A 1 586 ? 56.720 30.016 65.858 1.00 36.93 568 VAL A O 1
ATOM 4485 N N . LEU A 1 587 ? 55.611 32.012 65.679 1.00 39.03 569 LEU A N 1
ATOM 4486 C CA . LEU A 1 587 ? 55.110 31.789 64.327 1.00 41.08 569 LEU A CA 1
ATOM 4487 C C . LEU A 1 587 ? 54.477 30.381 64.216 1.00 41.41 569 LEU A C 1
ATOM 4488 O O . LEU A 1 587 ? 54.776 29.617 63.293 1.00 41.78 569 LEU A O 1
ATOM 4493 N N . ASP A 1 588 ? 53.630 30.022 65.188 1.00 44.18 570 ASP A N 1
ATOM 4494 C CA . ASP A 1 588 ? 52.962 28.712 65.194 1.00 47.82 570 ASP A CA 1
ATOM 4495 C C . ASP A 1 588 ? 53.825 27.512 65.349 1.00 48.95 570 ASP A C 1
ATOM 4496 O O . ASP A 1 588 ? 53.368 26.407 65.073 1.00 53.89 570 ASP A O 1
ATOM 4501 N N . VAL A 1 589 ? 55.075 27.692 65.744 1.00 45.41 571 VAL A N 1
ATOM 4502 C CA . VAL A 1 589 ? 55.916 26.537 65.927 1.00 43.60 571 VAL A CA 1
ATOM 4503 C C . VAL A 1 589 ? 56.230 26.408 67.410 1.00 42.55 571 VAL A C 1
ATOM 4504 O O . VAL A 1 589 ? 56.682 27.361 68.065 1.00 39.22 571 VAL A O 1
ATOM 4508 N N . ASN A 1 590 ? 55.933 25.232 67.953 1.00 42.70 572 ASN A N 1
ATOM 4509 C CA . ASN A 1 590 ? 56.219 24.980 69.364 1.00 40.71 572 ASN A CA 1
ATOM 4510 C C . ASN A 1 590 ? 57.689 24.623 69.400 1.00 43.64 572 ASN A C 1
ATOM 4511 O O . ASN A 1 590 ? 58.033 23.435 69.323 1.00 43.08 572 ASN A O 1
ATOM 4516 N N . TYR A 1 591 ? 58.566 25.628 69.502 1.00 43.16 573 TYR A N 1
ATOM 4517 C CA . TYR A 1 591 ? 59.996 25.326 69.513 1.00 39.24 573 TYR A CA 1
ATOM 4518 C C . TYR A 1 591 ? 60.460 24.687 70.794 1.00 37.25 573 TYR A C 1
ATOM 4519 O O . TYR A 1 591 ? 61.416 23.906 70.756 1.00 36.98 573 TYR A O 1
ATOM 4528 N N . LEU A 1 592 ? 59.832 25.018 71.925 1.00 35.60 574 LEU A N 1
ATOM 4529 C CA . LEU A 1 592 ? 60.282 24.387 73.176 1.00 39.90 574 LEU A CA 1
ATOM 4530 C C . LEU A 1 592 ? 60.175 22.869 73.054 1.00 42.94 574 LEU A C 1
ATOM 4531 O O . LEU A 1 592 ? 61.100 22.158 73.447 1.00 40.20 574 LEU A O 1
ATOM 4536 N N . GLN A 1 593 ? 59.065 22.381 72.493 1.00 41.08 575 GLN A N 1
ATOM 4537 C CA . GLN A 1 593 ? 58.896 20.929 72.315 1.00 45.66 575 GLN A CA 1
ATOM 4538 C C . GLN A 1 593 ? 59.869 20.392 71.295 1.00 44.01 575 GLN A C 1
ATOM 4539 O O . GLN A 1 593 ? 60.612 19.463 71.567 1.00 44.26 575 GLN A O 1
ATOM 4545 N N . ARG A 1 594 ? 59.904 21.030 70.129 1.00 39.85 576 ARG A N 1
ATOM 4546 C CA . ARG A 1 594 ? 60.762 20.578 69.056 1.00 39.68 576 ARG A CA 1
ATOM 4547 C C . ARG A 1 594 ? 62.259 20.515 69.335 1.00 45.29 576 ARG A C 1
ATOM 4548 O O . ARG A 1 594 ? 62.929 19.530 68.977 1.00 46.87 576 ARG A O 1
ATOM 4556 N N . LEU A 1 595 ? 62.785 21.546 69.983 1.00 44.25 577 LEU A N 1
ATOM 4557 C CA . LEU A 1 595 ? 64.215 21.635 70.236 1.00 43.01 577 LEU A CA 1
ATOM 4558 C C . LEU A 1 595 ? 64.653 21.242 71.610 1.00 42.46 577 LEU A C 1
ATOM 4559 O O . LEU A 1 595 ? 65.822 21.011 71.834 1.00 46.11 577 LEU A O 1
ATOM 4564 N N . GLU A 1 596 ? 63.711 21.094 72.523 1.00 45.82 578 GLU A N 1
ATOM 4565 C CA . GLU A 1 596 ? 64.075 20.808 73.895 1.00 42.27 578 GLU A CA 1
ATOM 4566 C C . GLU A 1 596 ? 63.285 19.694 74.586 1.00 45.71 578 GLU A C 1
ATOM 4567 O O . GLU A 1 596 ? 63.863 18.941 75.370 1.00 45.60 578 GLU A O 1
ATOM 4573 N N . LEU A 1 597 ? 61.980 19.600 74.316 1.00 44.82 579 LEU A N 1
ATOM 4574 C CA . LEU A 1 597 ? 61.132 18.568 74.923 1.00 45.26 579 LEU A CA 1
ATOM 4575 C C . LEU A 1 597 ? 60.649 17.594 73.838 1.00 48.73 579 LEU A C 1
ATOM 4576 O O . LEU A 1 597 ? 59.460 17.340 73.646 1.00 39.79 579 LEU A O 1
ATOM 4581 N N . ASP A 1 598 ? 61.634 17.048 73.137 1.00 56.82 580 ASP A N 1
ATOM 4582 C CA . ASP A 1 598 ? 61.433 16.136 72.017 1.00 62.70 580 ASP A CA 1
ATOM 4583 C C . ASP A 1 598 ? 60.447 14.969 72.250 1.00 57.83 580 ASP A C 1
ATOM 4584 O O . ASP A 1 598 ? 59.603 14.692 71.404 1.00 50.61 580 ASP A O 1
ATOM 4589 N N . TYR A 1 599 ? 60.568 14.291 73.392 1.00 53.65 581 TYR A N 1
ATOM 4590 C CA . TYR A 1 599 ? 59.699 13.167 73.710 1.00 50.61 581 TYR A CA 1
ATOM 4591 C C . TYR A 1 599 ? 58.199 13.547 73.778 1.00 52.34 581 TYR A C 1
ATOM 4592 O O . TYR A 1 599 ? 57.359 12.678 73.962 1.00 55.03 581 TYR A O 1
ATOM 4601 N N . MET A 1 600 ? 57.863 14.831 73.634 1.00 59.03 582 MET A N 1
ATOM 4602 C CA . MET A 1 600 ? 56.445 15.270 73.619 1.00 63.41 582 MET A CA 1
ATOM 4603 C C . MET A 1 600 ? 55.898 15.450 72.174 1.00 65.62 582 MET A C 1
ATOM 4604 O O . MET A 1 600 ? 56.674 15.501 71.174 1.00 64.95 582 MET A O 1
#

Organism: Kluyveromyces lactis (strain ATCC 8585 / CBS 2359 / DSM 70799 / NBRC 1267 / NRRL Y-1140 / WM37) (NCBI:txid284590)

Solvent-accessible surface area: 28686 Å² total; per-residue (Å²): 291,63,160,105,70,74,55,16,84,11,48,72,80,6,135,112,52,26,7,22,4,38,25,6,0,91,5,0,65,48,5,38,85,99,159,50,61,147,53,0,52,89,9,0,48,119,1,6,106,61,2,10,16,7,1,8,0,5,2,2,15,1,30,28,14,38,130,118,179,5,84,34,82,50,2,86,78,5,13,68,94,0,38,30,188,113,61,24,4,24,16,21,48,0,15,28,17,50,0,50,10,14,88,119,72,37,67,73,159,119,41,30,120,135,7,23,71,77,1,7,98,5,0,34,44,0,1,74,95,0,0,21,6,6,0,103,2,66,119,0,0,62,46,7,0,101,20,0,65,140,15,136,47,107,62,178,119,17,101,76,44,48,36,94,48,1,47,93,6,1,94,35,0,0,26,25,3,3,51,1,4,116,62,0,50,124,67,2,35,115,26,0,91,101,59,53,138,162,40,5,201,144,26,27,45,113,14,44,76,97,14,125,79,1,80,60,16,28,88,56,1,60,104,32,7,169,37,27,131,67,86,35,6,61,36,13,122,102,3,62,117,108,46,6,36,107,29,63,88,67,83,87,114,31,12,88,22,0,24,60,0,10,140,24,12,61,91,42,85,36,156,38,65,129,121,78,23,55,40,4,6,35,3,0,12,22,6,0,2,10,39,4,3,2,0,31,80,0,6,79,40,0,0,62,19,20,18,112,98,110,117,84,86,76,24,32,22,60,30,2,73,14,0,14,36,5,7,24,9,7,14,76,0,0,41,16,0,10,118,28,31,56,141,41,109,107,76,95,68,1,49,91,8,2,65,55,0,1,79,25,0,45,109,23,0,65,26,40,69,146,114,54,90,120,54,135,80,31,16,87,136,30,39,52,64,0,0,118,0,15,8,39,9,0,58,12,2,74,150,42,98,23,45,71,21,0,109,148,10,19,17,122,0,67,151,46,104,118,48,3,26,14,68,0,0,15,59,2,0,57,17,8,26,98,85,84,149,78,23,136,58,0,4,110,16,0,77,41,0,46,160,52,20,23,94,42,1,82,1,0,7,90,6,0,45,0,1,48,120,15,85,49,72,91,50,0,67,71,12,0,63,60,4,4,125,95,17,65,114,52,114,21,7,81,74,0,0,49,44,0,11,63,10,12,35,143,55,42,50,116,121,25,2,161,75,9,22,128,81,2,54,101,104,27,90,188,18,74,129,77,71,20,96,1,32,22,109,66,71,154,127,36,25,88,56,33,145,134,130,28,116,178,80

B-factor: mean 56.99, std 18.78, range [22.66, 127.9]

CATH classification: 1.25.40.1040